Protein AF-A0A536D2B1-F1 (afdb_monomer)

Secondary structure (DSSP, 8-state):
----------PPP--------HHHHHT---HHHHHHHHHT-HHHHHHHHHHHHHHHHHHHHHHHHS-BTTB-TTSPBTTTTHHHHHHHHHHHHTT-GGGTT-HHHHHHHHHHHHTTSSTT------S-GGGGGGTTTGGGS-HHHHHHHHHHHHHHHHHHHHHHHHHHHHHH-THHHHHHHTT-TT---HHHHHHHHHHHHHTSHHHHHHHHS--THHHHHHHHHHHHHHHHTT-HHHHHHHHHHGGGSHHHHTHHHHHHHHTT-HHHHHHHHHHHHHHHHHHHHHHHHHHHHHHHHHTTSPP-THHHHHGGG--SHHHHHHHH-TT-HHHHHHHHHHHHHHHHHHHHHHHHHHHHHHHTS-------PPP----------------------------------------------------------------------SHHHHHHHHHHHHHHS--THHHH-GGGGS--

Mean predicted aligned error: 15.55 Å

Structure (mmCIF, N/CA/C/O backbone):
data_AF-A0A536D2B1-F1
#
_entry.id   AF-A0A536D2B1-F1
#
loop_
_atom_site.group_PDB
_atom_site.id
_atom_site.type_symbol
_atom_site.label_atom_id
_atom_site.label_alt_id
_atom_site.label_comp_id
_atom_site.label_asym_id
_atom_site.label_entity_id
_atom_site.label_seq_id
_atom_site.pdbx_PDB_ins_code
_atom_site.Cartn_x
_atom_site.Cartn_y
_atom_site.Cartn_z
_atom_site.occupancy
_atom_site.B_iso_or_equiv
_atom_site.auth_seq_id
_atom_site.auth_comp_id
_atom_site.auth_asym_id
_atom_site.auth_atom_id
_atom_site.pdbx_PDB_model_num
ATOM 1 N N . MET A 1 1 ? 9.295 49.061 75.460 1.00 36.00 1 MET A N 1
ATOM 2 C CA . MET A 1 1 ? 8.744 49.922 74.390 1.00 36.00 1 MET A CA 1
ATOM 3 C C . MET A 1 1 ? 8.191 49.010 73.300 1.00 36.00 1 MET A C 1
ATOM 5 O O . MET A 1 1 ? 8.897 48.084 72.923 1.00 36.00 1 MET A O 1
ATOM 9 N N . ASN A 1 2 ? 6.937 49.183 72.871 1.00 32.91 2 ASN A N 1
ATOM 10 C CA . ASN A 1 2 ? 6.276 48.266 71.928 1.00 32.91 2 ASN A CA 1
ATOM 11 C C . ASN A 1 2 ? 6.793 48.427 70.492 1.00 32.91 2 ASN A C 1
ATOM 13 O O . ASN A 1 2 ? 6.775 49.542 69.982 1.00 32.91 2 ASN A O 1
ATOM 17 N N . VAL A 1 3 ? 7.067 47.315 69.799 1.00 31.83 3 VAL A N 1
ATOM 18 C CA . VAL A 1 3 ? 6.861 47.207 68.342 1.00 31.83 3 VAL A CA 1
ATOM 19 C C . VAL A 1 3 ? 6.253 45.839 68.029 1.00 31.83 3 VAL A C 1
ATOM 21 O O . VAL A 1 3 ? 6.844 44.799 68.301 1.00 31.83 3 VAL A O 1
ATOM 24 N N . LEU A 1 4 ? 5.049 45.854 67.458 1.00 34.25 4 LEU A N 1
ATOM 25 C CA . LEU A 1 4 ? 4.319 44.675 66.994 1.00 34.25 4 LEU A CA 1
ATOM 26 C C . LEU A 1 4 ? 4.810 44.262 65.600 1.00 34.25 4 LEU A C 1
ATOM 28 O O . LEU A 1 4 ? 4.788 45.081 64.682 1.00 34.25 4 LEU A O 1
ATOM 32 N N . THR A 1 5 ? 5.117 42.982 65.389 1.00 34.97 5 THR A N 1
ATOM 33 C CA . THR A 1 5 ? 5.253 42.400 64.043 1.00 34.97 5 THR A CA 1
ATOM 34 C C . THR A 1 5 ? 4.207 41.306 63.826 1.00 34.97 5 THR A C 1
ATOM 36 O O . THR A 1 5 ? 4.176 40.278 64.495 1.00 34.97 5 THR A O 1
ATOM 39 N N . ARG A 1 6 ? 3.292 41.554 62.879 1.00 31.28 6 ARG A N 1
ATOM 40 C CA . ARG A 1 6 ? 2.201 40.636 62.511 1.00 31.28 6 ARG A CA 1
ATOM 41 C C . ARG A 1 6 ? 2.757 39.336 61.923 1.00 31.28 6 ARG A C 1
ATOM 43 O O . ARG A 1 6 ? 3.324 39.373 60.829 1.00 31.28 6 ARG A O 1
ATOM 50 N N . SER A 1 7 ? 2.477 38.186 62.537 1.00 29.05 7 SER A N 1
ATOM 51 C CA . SER A 1 7 ? 2.572 36.916 61.813 1.00 29.05 7 SER A CA 1
ATOM 52 C C . SER A 1 7 ? 1.422 36.831 60.798 1.00 29.05 7 SER A C 1
ATOM 54 O O . SER A 1 7 ? 0.246 36.997 61.122 1.00 29.05 7 SER A O 1
ATOM 56 N N . ARG A 1 8 ? 1.752 36.605 59.522 1.00 31.67 8 ARG A N 1
ATOM 57 C CA . ARG A 1 8 ? 0.774 36.188 58.509 1.00 31.67 8 ARG A CA 1
ATOM 58 C C . ARG A 1 8 ? 0.875 34.676 58.368 1.00 31.67 8 ARG A C 1
ATOM 60 O O . ARG A 1 8 ? 1.771 34.191 57.680 1.00 31.67 8 ARG A O 1
ATOM 67 N N . HIS A 1 9 ? -0.047 33.938 58.983 1.00 30.05 9 HIS A N 1
ATOM 68 C CA . HIS A 1 9 ? -0.212 32.518 58.680 1.00 30.05 9 HIS A CA 1
ATOM 69 C C . HIS A 1 9 ? -0.548 32.355 57.190 1.00 30.05 9 HIS A C 1
ATOM 71 O O . HIS A 1 9 ? -1.632 32.728 56.740 1.00 30.05 9 HIS A O 1
ATOM 77 N N . ARG A 1 10 ? 0.385 31.794 56.412 1.00 30.62 10 ARG A N 1
ATOM 78 C CA . ARG A 1 10 ? 0.082 31.278 55.074 1.00 30.62 10 ARG A CA 1
ATOM 79 C C . ARG A 1 10 ? -0.688 29.972 55.238 1.00 30.62 10 ARG A C 1
ATOM 81 O O . ARG A 1 10 ? -0.106 28.959 55.611 1.00 30.62 10 ARG A O 1
ATOM 88 N N . VAL A 1 11 ? -1.981 30.001 54.929 1.00 33.56 11 VAL A N 1
ATOM 89 C CA . VAL A 1 11 ? -2.752 28.780 54.671 1.00 33.56 11 VAL A CA 1
ATOM 90 C C . VAL A 1 11 ? -2.168 28.130 53.405 1.00 33.56 11 VAL A C 1
ATOM 92 O O . VAL A 1 11 ? -2.063 28.820 52.387 1.00 33.56 11 VAL A O 1
ATOM 95 N N . PRO A 1 12 ? -1.737 26.856 53.434 1.00 32.72 12 PRO A N 1
ATOM 96 C CA . PRO A 1 12 ? -1.266 26.175 52.233 1.00 32.72 12 PRO A CA 1
ATOM 97 C C . PRO A 1 12 ? -2.442 25.932 51.270 1.00 32.72 12 PRO A C 1
ATOM 99 O O . PRO A 1 12 ? -3.565 25.711 51.732 1.00 32.72 12 PRO A O 1
ATOM 102 N N . PRO A 1 13 ? -2.223 25.945 49.942 1.00 31.91 13 PRO A N 1
ATOM 103 C CA . PRO A 1 13 ? -3.289 25.669 48.987 1.00 31.91 13 PRO A CA 1
ATOM 104 C C . PRO A 1 13 ? -3.824 24.248 49.190 1.00 31.91 13 PRO A C 1
ATOM 106 O O . PRO A 1 13 ? -3.076 23.267 49.160 1.00 31.91 13 PRO A O 1
ATOM 109 N N . SER A 1 14 ? -5.134 24.138 49.396 1.00 27.86 14 SER A N 1
ATOM 110 C CA . SER A 1 14 ? -5.829 22.863 49.523 1.00 27.86 14 SER A CA 1
ATOM 111 C C . SER A 1 14 ? -5.722 22.074 48.219 1.00 27.86 14 SER A C 1
ATOM 113 O O . SER A 1 14 ? -6.295 22.439 47.194 1.00 27.86 14 SER A O 1
ATOM 115 N N . SER A 1 15 ? -4.985 20.962 48.261 1.00 28.81 15 SER A N 1
ATOM 116 C CA . SER A 1 15 ? -4.942 20.018 47.141 1.00 28.81 15 SER A CA 1
ATOM 117 C C . SER A 1 15 ? -6.362 19.541 46.784 1.00 28.81 15 SER A C 1
ATOM 119 O O . SER A 1 15 ? -7.107 19.132 47.684 1.00 28.81 15 SER A O 1
ATOM 121 N N . PRO A 1 16 ? -6.766 19.554 45.499 1.00 32.16 16 PRO A N 1
ATOM 122 C CA . PRO A 1 16 ? -8.032 18.967 45.093 1.00 32.16 16 PRO A CA 1
ATOM 123 C C . PRO A 1 16 ? -7.930 17.443 45.215 1.00 32.16 16 PRO A C 1
ATOM 125 O O . PRO A 1 16 ? -7.455 16.757 44.312 1.00 32.16 16 PRO A O 1
ATOM 128 N N . ARG A 1 17 ? -8.391 16.898 46.347 1.00 30.16 17 ARG A N 1
ATOM 129 C CA . ARG A 1 17 ? -8.630 15.459 46.526 1.00 30.16 17 ARG A CA 1
ATOM 130 C C . ARG A 1 17 ? -9.837 15.027 45.686 1.00 30.16 17 ARG A C 1
ATOM 132 O O . ARG A 1 17 ? -10.917 14.768 46.210 1.00 30.16 17 ARG A O 1
ATOM 139 N N . THR A 1 18 ? -9.656 14.939 44.373 1.00 35.78 18 THR A N 1
ATOM 140 C CA . THR A 1 18 ? -10.585 14.217 43.503 1.00 35.78 18 THR A CA 1
ATOM 141 C C . THR A 1 18 ? -10.473 12.720 43.780 1.00 35.78 18 THR A C 1
ATOM 143 O O . THR A 1 18 ? -9.383 12.147 43.819 1.00 35.78 18 THR A O 1
ATOM 146 N N . ALA A 1 19 ? -11.619 12.074 43.989 1.00 34.50 19 ALA A N 1
ATOM 147 C CA . ALA A 1 19 ? -11.718 10.639 44.226 1.00 34.50 19 ALA A CA 1
ATOM 148 C C . ALA A 1 19 ? -11.475 9.841 42.928 1.00 34.50 19 ALA A C 1
ATOM 150 O O . ALA A 1 19 ? -12.391 9.270 42.341 1.00 34.50 19 ALA A O 1
ATOM 151 N N . GLY A 1 20 ? -10.223 9.812 42.467 1.00 30.03 20 GLY A N 1
ATOM 152 C CA . GLY A 1 20 ? -9.766 8.890 41.434 1.00 30.03 20 GLY A CA 1
ATOM 153 C C . GLY A 1 20 ? -9.570 7.497 42.028 1.00 30.03 20 GLY A C 1
ATOM 154 O O . GLY A 1 20 ? -8.656 7.289 42.826 1.00 30.03 20 GLY A O 1
ATOM 155 N N . GLY A 1 21 ? -10.423 6.541 41.650 1.00 29.95 21 GLY A N 1
ATOM 156 C CA . GLY A 1 21 ? -10.268 5.135 42.042 1.00 29.95 21 GLY A CA 1
ATOM 157 C C . GLY A 1 21 ? -8.951 4.525 41.540 1.00 29.95 21 GLY A C 1
ATOM 158 O O . GLY A 1 21 ? -8.275 5.104 40.692 1.00 29.95 21 GLY A O 1
ATOM 159 N N . LEU A 1 22 ? -8.606 3.326 42.030 1.00 30.69 22 LEU A N 1
ATOM 160 C CA . LEU A 1 22 ? -7.325 2.629 41.789 1.00 30.69 22 LEU A CA 1
ATOM 161 C C . LEU A 1 22 ? -6.827 2.627 40.326 1.00 30.69 22 LEU A C 1
ATOM 163 O O . LEU A 1 22 ? -5.623 2.694 40.097 1.00 30.69 22 LEU A O 1
ATOM 167 N N . VAL A 1 23 ? -7.733 2.635 39.343 1.00 35.69 23 VAL A N 1
ATOM 168 C CA . VAL A 1 23 ? -7.414 2.728 37.904 1.00 35.69 23 VAL A CA 1
ATOM 169 C C . VAL A 1 23 ? -6.665 4.022 37.541 1.00 35.69 23 VAL A C 1
ATOM 171 O O . VAL A 1 23 ? -5.744 3.986 36.733 1.00 35.69 23 VAL A O 1
ATOM 174 N N . GLY A 1 24 ? -7.000 5.157 38.164 1.00 27.69 24 GLY A N 1
ATOM 175 C CA . GLY A 1 24 ? -6.344 6.446 37.904 1.00 27.69 24 GLY A CA 1
ATOM 176 C C . GLY A 1 24 ? -4.914 6.538 38.447 1.00 27.69 24 GLY A C 1
ATOM 177 O O . GLY A 1 24 ? -4.121 7.322 37.940 1.00 27.69 24 GLY A O 1
ATOM 178 N N . ARG A 1 25 ? -4.555 5.711 39.440 1.00 32.16 25 ARG A N 1
ATOM 179 C CA . ARG A 1 25 ? -3.171 5.602 39.939 1.00 32.16 25 ARG A CA 1
ATOM 180 C C . ARG A 1 25 ? -2.297 4.685 39.084 1.00 32.16 25 ARG A C 1
ATOM 182 O O . ARG A 1 25 ? -1.092 4.894 39.039 1.00 32.16 25 ARG A O 1
ATOM 189 N N . ALA A 1 26 ? -2.889 3.711 38.392 1.00 34.16 26 ALA A N 1
ATOM 190 C CA . ALA A 1 26 ? -2.175 2.819 37.474 1.00 34.16 26 ALA A CA 1
ATOM 191 C C . ALA A 1 26 ? -1.796 3.488 36.134 1.00 34.16 26 ALA A C 1
ATOM 193 O O . ALA A 1 26 ? -0.994 2.944 35.384 1.00 34.16 26 ALA A O 1
ATOM 194 N N . LEU A 1 27 ? -2.366 4.663 35.844 1.00 41.00 27 LEU A N 1
ATOM 195 C CA . LEU A 1 27 ? -2.111 5.482 34.651 1.00 41.00 27 LEU A CA 1
ATOM 196 C C . LEU A 1 27 ? -1.480 6.841 35.009 1.00 41.00 27 LEU A C 1
ATOM 198 O O . LEU A 1 27 ? -1.654 7.825 34.295 1.00 41.00 27 LEU A O 1
ATOM 202 N N . ALA A 1 28 ? -0.738 6.914 36.117 1.00 41.31 28 ALA A N 1
ATOM 203 C CA . ALA A 1 28 ? 0.162 8.034 36.359 1.00 41.31 28 ALA A CA 1
ATOM 204 C C . ALA A 1 28 ? 1.380 7.882 35.433 1.00 41.31 28 ALA A C 1
ATOM 206 O O . ALA A 1 28 ? 2.268 7.068 35.695 1.00 41.31 28 ALA A O 1
ATOM 207 N N . TRP A 1 29 ? 1.395 8.625 34.323 1.00 51.44 29 TRP A N 1
ATOM 208 C CA . TRP A 1 29 ? 2.521 8.622 33.390 1.00 51.44 29 TRP A CA 1
ATOM 209 C C . TRP A 1 29 ? 3.827 9.011 34.111 1.00 51.44 29 TRP A C 1
ATOM 211 O O . TRP A 1 29 ? 3.810 9.902 34.964 1.00 51.44 29 TRP A O 1
ATOM 221 N N . PRO A 1 30 ? 4.974 8.376 33.796 1.00 58.50 30 PRO A N 1
ATOM 222 C CA . PRO A 1 30 ? 6.252 8.769 34.378 1.00 58.50 30 PRO A CA 1
ATOM 223 C C . PRO A 1 30 ? 6.562 10.239 34.077 1.00 58.50 30 PRO A C 1
ATOM 225 O O . PRO A 1 30 ? 6.397 10.682 32.943 1.00 58.50 30 PRO A O 1
ATOM 228 N N . CYS A 1 31 ? 7.127 10.971 35.038 1.00 55.91 31 CYS A N 1
ATOM 229 C CA . CYS A 1 31 ? 7.465 12.402 34.923 1.00 55.91 31 CYS A CA 1
ATOM 230 C C . CYS A 1 31 ? 8.515 12.750 33.834 1.00 55.91 31 CYS A C 1
ATOM 232 O O . CYS A 1 31 ? 8.842 13.918 33.598 1.00 55.91 31 CYS A O 1
ATOM 234 N N . HIS A 1 32 ? 9.064 11.743 33.150 1.00 58.53 32 HIS A N 1
ATOM 235 C CA . HIS A 1 32 ? 9.840 11.900 31.918 1.00 58.53 32 HIS A CA 1
ATOM 236 C C . HIS A 1 32 ? 8.944 12.132 30.692 1.00 58.53 32 HIS A C 1
ATOM 238 O O . HIS A 1 32 ? 9.326 12.873 29.787 1.00 58.53 32 HIS A O 1
ATOM 244 N N . VAL A 1 33 ? 7.739 11.555 30.677 1.00 58.94 33 VAL A N 1
ATOM 245 C CA . VAL A 1 33 ? 6.769 11.735 29.594 1.00 58.94 33 VAL A CA 1
ATOM 246 C C . VAL A 1 33 ? 6.192 13.144 29.632 1.00 58.94 33 VAL A C 1
ATOM 248 O O . VAL A 1 33 ? 6.177 13.783 28.590 1.00 58.94 33 VAL A O 1
ATOM 251 N N . ASP A 1 34 ? 5.881 13.705 30.804 1.00 63.50 34 ASP A N 1
ATOM 252 C CA . ASP A 1 34 ? 5.474 15.118 30.921 1.00 63.50 34 ASP A CA 1
ATOM 253 C C . ASP A 1 34 ? 6.493 16.072 30.273 1.00 63.50 34 ASP A C 1
ATOM 255 O O . ASP A 1 34 ? 6.121 17.003 29.557 1.00 63.50 34 ASP A O 1
ATOM 259 N N . ARG A 1 35 ? 7.799 15.798 30.437 1.00 65.81 35 ARG A N 1
ATOM 260 C CA . ARG A 1 35 ? 8.865 16.552 29.757 1.00 65.81 35 ARG A CA 1
ATOM 261 C C . ARG A 1 35 ? 8.809 16.404 28.233 1.00 65.81 35 ARG A C 1
ATOM 263 O O . ARG A 1 35 ? 8.909 17.421 27.546 1.00 65.81 35 ARG A O 1
ATOM 270 N N . LEU A 1 36 ? 8.584 15.201 27.700 1.00 63.72 36 LEU A N 1
ATOM 271 C CA . LEU A 1 36 ? 8.378 14.979 26.259 1.00 63.72 36 LEU A CA 1
ATOM 272 C C . LEU A 1 36 ? 7.111 15.681 25.734 1.00 63.72 36 LEU A C 1
ATOM 274 O O . LEU A 1 36 ? 7.148 16.288 24.663 1.00 63.72 36 LEU A O 1
ATOM 278 N N . LEU A 1 37 ? 6.020 15.697 26.505 1.00 65.25 37 LEU A N 1
ATOM 279 C CA . LEU A 1 37 ? 4.785 16.406 26.148 1.00 65.25 37 LEU A CA 1
ATOM 280 C C . LEU A 1 37 ? 5.011 17.923 26.019 1.00 65.25 37 LEU A C 1
ATOM 282 O O . LEU A 1 37 ? 4.430 18.555 25.134 1.00 65.25 37 LEU A O 1
ATOM 286 N N . THR A 1 38 ? 5.928 18.518 26.799 1.00 71.62 38 THR A N 1
ATOM 287 C CA . THR A 1 38 ? 6.308 19.930 26.589 1.00 71.62 38 THR A CA 1
ATOM 288 C C . THR A 1 38 ? 6.971 20.180 25.227 1.00 71.62 38 THR A C 1
ATOM 290 O O . THR A 1 38 ? 6.822 21.265 24.657 1.00 71.62 38 THR A O 1
ATOM 293 N N . LEU A 1 39 ? 7.682 19.202 24.656 1.00 71.88 39 LEU A N 1
ATOM 294 C CA . LEU A 1 39 ? 8.291 19.319 23.325 1.00 71.88 39 LEU A CA 1
ATOM 295 C C . LEU A 1 39 ? 7.238 19.189 22.214 1.00 71.88 39 LEU A C 1
ATOM 297 O O . LEU A 1 39 ? 7.300 19.923 21.229 1.00 71.88 39 LEU A O 1
ATOM 301 N N . LEU A 1 40 ? 6.218 18.350 22.415 1.00 75.19 40 LEU A N 1
ATOM 302 C CA . LEU A 1 40 ? 5.181 18.026 21.426 1.00 75.19 40 LEU A CA 1
ATOM 303 C C . LEU A 1 40 ? 3.925 18.919 21.471 1.00 75.19 40 LEU A C 1
ATOM 305 O O . LEU A 1 40 ? 2.899 18.582 20.883 1.00 75.19 40 LEU A O 1
ATOM 309 N N . THR A 1 41 ? 3.985 20.099 22.100 1.00 81.56 41 THR A N 1
ATOM 310 C CA . THR A 1 41 ? 2.870 21.068 22.039 1.00 81.56 41 THR A CA 1
ATOM 311 C C . THR A 1 41 ? 2.474 21.393 20.592 1.00 81.56 41 THR A C 1
ATOM 313 O O . THR A 1 41 ? 3.327 21.534 19.717 1.00 81.56 41 THR A O 1
ATOM 316 N N . TRP A 1 42 ? 1.180 21.615 20.337 1.00 77.12 42 TRP A N 1
ATOM 317 C CA . TRP A 1 42 ? 0.642 21.880 18.990 1.00 77.12 42 TRP A CA 1
ATOM 318 C C . TRP A 1 42 ? 1.397 22.958 18.190 1.00 77.12 42 TRP A C 1
ATOM 320 O O . TRP A 1 42 ? 1.599 22.819 16.983 1.00 77.12 42 TRP A O 1
ATOM 330 N N . ARG A 1 43 ? 1.839 24.036 18.856 1.00 82.06 43 ARG A N 1
ATOM 331 C CA . ARG A 1 43 ? 2.622 25.110 18.220 1.00 82.06 43 ARG A CA 1
ATOM 332 C C . ARG A 1 43 ? 3.994 24.612 17.754 1.00 82.06 43 ARG A C 1
ATOM 334 O O . ARG A 1 43 ? 4.412 24.986 16.663 1.00 82.06 43 ARG A O 1
ATOM 341 N N . ARG A 1 44 ? 4.667 23.782 18.559 1.00 84.50 44 ARG A N 1
ATOM 342 C CA . ARG A 1 44 ? 5.963 23.169 18.231 1.00 84.50 44 ARG A CA 1
ATOM 343 C C . ARG A 1 44 ? 5.804 22.108 17.146 1.00 84.50 44 ARG A C 1
ATOM 345 O O . ARG A 1 44 ? 6.452 22.229 16.118 1.00 84.50 44 ARG A O 1
ATOM 352 N N . ALA A 1 45 ? 4.857 21.181 17.299 1.00 85.00 45 ALA A N 1
ATOM 353 C CA . ALA A 1 45 ? 4.561 20.147 16.305 1.00 85.00 45 ALA A CA 1
ATOM 354 C C . ALA A 1 45 ? 4.278 20.738 14.908 1.00 85.00 45 ALA A C 1
ATOM 356 O O . ALA A 1 45 ? 4.883 20.319 13.924 1.00 85.00 45 ALA A O 1
ATOM 357 N N . ARG A 1 46 ? 3.435 21.780 14.815 1.00 86.06 46 ARG A N 1
ATOM 358 C CA . ARG A 1 46 ? 3.187 22.483 13.544 1.00 86.06 46 ARG A CA 1
ATOM 359 C C . ARG A 1 46 ? 4.436 23.192 13.003 1.00 86.06 46 ARG A C 1
ATOM 361 O O . ARG A 1 46 ? 4.616 23.223 11.792 1.00 86.06 46 ARG A O 1
ATOM 368 N N . ALA A 1 47 ? 5.271 23.781 13.860 1.00 87.69 47 ALA A N 1
ATOM 369 C CA . ALA A 1 47 ? 6.507 24.432 13.424 1.00 87.69 47 ALA A CA 1
ATOM 370 C C . ALA A 1 47 ? 7.520 23.413 12.876 1.00 87.69 47 ALA A C 1
ATOM 372 O O . ALA A 1 47 ? 8.060 23.629 11.797 1.00 87.69 47 ALA A O 1
ATOM 373 N N . TYR A 1 48 ? 7.711 22.280 13.559 1.00 90.81 48 TYR A N 1
ATOM 374 C CA . TYR A 1 48 ? 8.567 21.187 13.090 1.00 90.81 48 TYR A CA 1
ATOM 375 C C . TYR A 1 48 ? 8.073 20.623 11.752 1.00 90.81 48 TYR A C 1
ATOM 377 O O . TYR A 1 48 ? 8.866 20.468 10.832 1.00 90.81 48 TYR A O 1
ATOM 385 N N . ALA A 1 49 ? 6.761 20.423 11.601 1.00 90.56 49 ALA A N 1
ATOM 386 C CA . ALA A 1 49 ? 6.162 19.993 10.339 1.00 90.56 49 ALA A CA 1
ATOM 387 C C . ALA A 1 49 ? 6.370 20.999 9.189 1.00 90.56 49 ALA A C 1
ATOM 389 O O . ALA A 1 49 ? 6.642 20.588 8.068 1.00 90.56 49 ALA A O 1
ATOM 390 N N . LEU A 1 50 ? 6.301 22.313 9.449 1.00 92.00 50 LEU A N 1
ATOM 391 C CA . LEU A 1 50 ? 6.621 23.330 8.436 1.00 92.00 50 LEU A CA 1
ATOM 392 C C . LEU A 1 50 ? 8.104 23.322 8.041 1.00 92.00 50 LEU A C 1
ATOM 394 O O . LEU A 1 50 ? 8.406 23.493 6.865 1.00 92.00 50 LEU A O 1
ATOM 398 N N . VAL A 1 51 ? 9.016 23.116 8.997 1.00 92.94 51 VAL A N 1
ATOM 399 C CA . VAL A 1 51 ? 10.457 23.000 8.712 1.00 92.94 51 VAL A CA 1
ATOM 400 C C . VAL A 1 51 ? 10.744 21.742 7.892 1.00 92.94 51 VAL A C 1
ATOM 402 O O . VAL A 1 51 ? 11.433 21.835 6.883 1.00 92.94 51 VAL A O 1
ATOM 405 N N . LEU A 1 52 ? 10.169 20.592 8.260 1.00 91.88 52 LEU A N 1
ATOM 406 C CA . LEU A 1 52 ? 10.288 19.352 7.485 1.00 91.88 52 LEU A CA 1
ATOM 407 C C . LEU A 1 52 ? 9.732 19.514 6.067 1.00 91.88 52 LEU A C 1
ATOM 409 O O . LEU A 1 52 ? 10.417 19.171 5.113 1.00 91.88 52 LEU A O 1
ATOM 413 N N . LEU A 1 53 ? 8.546 20.111 5.914 1.00 91.12 53 LEU A N 1
ATOM 414 C CA . LEU A 1 53 ? 7.957 20.368 4.599 1.00 91.12 53 LEU A CA 1
ATOM 415 C C . LEU A 1 53 ? 8.818 21.318 3.748 1.00 91.12 53 LEU A C 1
ATOM 417 O O . LEU A 1 53 ? 8.916 21.127 2.542 1.00 91.12 53 LEU A O 1
ATOM 421 N N . LEU A 1 54 ? 9.471 22.315 4.355 1.00 91.56 54 LEU A N 1
ATOM 422 C CA . LEU A 1 54 ? 10.419 23.178 3.646 1.00 91.56 54 LEU A CA 1
ATOM 423 C C . LEU A 1 54 ? 11.660 22.397 3.188 1.00 91.56 54 LEU A C 1
ATOM 425 O O . LEU A 1 54 ? 12.059 22.538 2.037 1.00 91.56 54 LEU A O 1
ATOM 429 N N . LEU A 1 55 ? 12.240 21.557 4.052 1.00 90.38 55 LEU A N 1
ATOM 430 C CA . LEU A 1 55 ? 13.379 20.698 3.699 1.00 90.38 55 LEU A CA 1
ATOM 431 C C . LEU A 1 55 ? 13.021 19.726 2.566 1.00 90.38 55 LEU A C 1
ATOM 433 O O . LEU A 1 55 ? 13.793 19.578 1.627 1.00 90.38 55 LEU A O 1
ATOM 437 N N . TYR A 1 56 ? 11.828 19.133 2.620 1.00 89.38 56 TYR A N 1
ATOM 438 C CA . TYR A 1 56 ? 11.260 18.291 1.569 1.00 89.38 56 TYR A CA 1
ATOM 439 C C . TYR A 1 56 ? 11.122 19.029 0.232 1.00 89.38 56 TYR A C 1
ATOM 441 O O . TYR A 1 56 ? 11.565 18.520 -0.792 1.00 89.38 56 TYR A O 1
ATOM 449 N N . VAL A 1 57 ? 10.569 20.246 0.228 1.00 87.12 57 VAL A N 1
ATOM 450 C CA . VAL A 1 57 ? 10.456 21.062 -0.994 1.00 87.12 57 VAL A CA 1
ATOM 451 C C . VAL A 1 57 ? 11.833 21.443 -1.546 1.00 87.12 57 VAL A C 1
ATOM 453 O O . VAL A 1 57 ? 12.037 21.353 -2.751 1.00 87.12 57 VAL A O 1
ATOM 456 N N . VAL A 1 58 ? 12.786 21.832 -0.693 1.00 85.56 58 VAL A N 1
ATOM 457 C CA . VAL A 1 58 ? 14.153 22.179 -1.123 1.00 85.56 58 VAL A CA 1
ATOM 458 C C . VAL A 1 58 ? 14.866 20.967 -1.725 1.00 85.56 58 VAL A C 1
ATOM 460 O O . VAL A 1 58 ? 15.391 21.076 -2.829 1.00 85.56 58 VAL A O 1
ATOM 463 N N . ALA A 1 59 ? 14.825 19.812 -1.055 1.00 80.50 59 ALA A N 1
ATOM 464 C CA . ALA A 1 59 ? 15.419 18.575 -1.560 1.00 80.50 59 ALA A CA 1
ATOM 465 C C . ALA A 1 59 ? 14.819 18.167 -2.915 1.00 80.50 59 ALA A C 1
ATOM 467 O O . ALA A 1 59 ? 15.545 17.744 -3.810 1.00 80.50 59 ALA A O 1
ATOM 468 N N . TRP A 1 60 ? 13.505 18.339 -3.098 1.00 79.25 60 TRP A N 1
ATOM 469 C CA . TRP A 1 60 ? 12.848 17.968 -4.349 1.00 79.25 60 TRP A CA 1
ATOM 470 C C . TRP A 1 60 ? 13.117 18.941 -5.503 1.00 79.25 60 TRP A C 1
ATOM 472 O O . TRP A 1 60 ? 13.281 18.516 -6.647 1.00 79.25 60 TRP A O 1
ATOM 482 N N . LEU A 1 61 ? 13.209 20.243 -5.214 1.00 80.19 61 LEU A N 1
ATOM 483 C CA . LEU A 1 61 ? 13.603 21.246 -6.206 1.00 80.19 61 LEU A CA 1
ATOM 484 C C . LEU A 1 61 ? 15.047 21.039 -6.678 1.00 80.19 61 LEU A C 1
ATOM 486 O O . LEU A 1 61 ? 15.299 21.164 -7.871 1.00 80.19 61 LEU A O 1
ATOM 490 N N . ASP A 1 62 ? 15.963 20.679 -5.778 1.00 66.88 62 ASP A N 1
ATOM 491 C CA . ASP A 1 62 ? 17.361 20.364 -6.104 1.00 66.88 62 ASP A CA 1
ATOM 492 C C . ASP A 1 62 ? 17.466 19.129 -7.024 1.00 66.88 62 ASP A C 1
ATOM 494 O O . ASP A 1 62 ? 18.055 19.183 -8.106 1.00 66.88 62 ASP A O 1
ATOM 498 N N . VAL A 1 63 ? 16.766 18.050 -6.650 1.00 70.12 63 VAL A N 1
ATOM 499 C CA . VAL A 1 63 ? 16.638 16.786 -7.402 1.00 70.12 63 VAL A CA 1
ATOM 500 C C . VAL A 1 63 ? 16.093 16.981 -8.823 1.00 70.12 63 VAL A C 1
ATOM 502 O O . VAL A 1 63 ? 16.556 16.303 -9.745 1.00 70.12 63 VAL A O 1
ATOM 505 N N . LEU A 1 64 ? 15.130 17.892 -9.020 1.00 70.56 64 LEU A N 1
ATOM 506 C CA . LEU A 1 64 ? 14.544 18.178 -10.335 1.00 70.56 64 LEU A CA 1
ATOM 507 C C . LEU A 1 64 ? 15.323 19.208 -11.159 1.00 70.56 64 LEU A C 1
ATOM 509 O O . LEU A 1 64 ? 15.452 19.031 -12.368 1.00 70.56 64 LEU A O 1
ATOM 513 N N . ALA A 1 65 ? 15.805 20.292 -10.547 1.00 71.88 65 ALA A N 1
ATOM 514 C CA . ALA A 1 65 ? 16.431 21.399 -11.274 1.00 71.88 65 ALA A CA 1
ATOM 515 C C . ALA A 1 65 ? 17.851 21.071 -11.760 1.00 71.88 65 ALA A C 1
ATOM 517 O O . ALA A 1 65 ? 18.297 21.642 -12.753 1.00 71.88 65 ALA A O 1
ATOM 518 N N . LEU A 1 66 ? 18.547 20.160 -11.071 1.00 72.94 66 LEU A N 1
ATOM 519 C CA . LEU A 1 66 ? 19.909 19.728 -11.403 1.00 72.94 66 LEU A CA 1
ATOM 520 C C . LEU A 1 66 ? 19.961 18.326 -12.045 1.00 72.94 66 LEU A C 1
ATOM 522 O O . LEU A 1 66 ? 21.043 17.822 -12.344 1.00 72.94 66 LEU A O 1
ATOM 526 N N . GLY A 1 67 ? 18.809 17.678 -12.240 1.00 74.62 67 GLY A N 1
ATOM 527 C CA . GLY A 1 67 ? 18.702 16.354 -12.853 1.00 74.62 67 GLY A CA 1
ATOM 528 C C . GLY A 1 67 ? 18.763 16.358 -14.384 1.00 74.62 67 GLY A C 1
ATOM 529 O O . GLY A 1 67 ? 18.609 17.382 -15.045 1.00 74.62 67 GLY A O 1
ATOM 530 N N . SER A 1 68 ? 18.943 15.170 -14.963 1.00 83.56 68 SER A N 1
ATOM 531 C CA . SER A 1 68 ? 18.846 14.912 -16.406 1.00 83.56 68 SER A CA 1
ATOM 532 C C . SER A 1 68 ? 17.777 13.838 -16.652 1.00 83.56 68 SER A C 1
ATOM 534 O O . SER A 1 68 ? 18.103 12.646 -16.685 1.00 83.56 68 SER A O 1
ATOM 536 N N . PRO A 1 69 ? 16.495 14.225 -16.814 1.00 84.25 69 PRO A N 1
ATOM 537 C CA . PRO A 1 69 ? 15.360 13.302 -16.800 1.00 84.25 69 PRO A CA 1
ATOM 538 C C . PRO A 1 69 ? 15.522 12.068 -17.720 1.00 84.25 69 PRO A C 1
ATOM 540 O O . PRO A 1 69 ? 16.066 12.189 -18.825 1.00 84.25 69 PRO A O 1
ATOM 543 N N . PRO A 1 70 ? 15.085 10.864 -17.294 1.00 86.62 70 PRO A N 1
ATOM 544 C CA . PRO A 1 70 ? 14.362 10.560 -16.063 1.00 86.62 70 PRO A CA 1
ATOM 545 C C . PRO A 1 70 ? 15.281 10.302 -14.856 1.00 86.62 70 PRO A C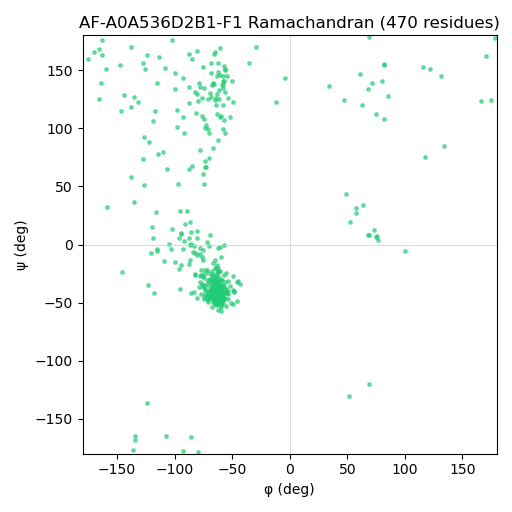 1
ATOM 547 O O . PRO A 1 70 ? 14.825 9.698 -13.897 1.00 86.62 70 PRO A O 1
ATOM 550 N N . LEU A 1 71 ? 16.551 10.724 -14.874 1.00 88.06 71 LEU A N 1
ATOM 551 C CA . LEU A 1 71 ? 17.443 10.626 -13.713 1.00 88.06 71 LEU A CA 1
ATOM 552 C C . LEU A 1 71 ? 17.533 11.968 -12.971 1.00 88.06 71 LEU A C 1
ATOM 554 O O . LEU A 1 71 ? 17.480 13.034 -13.590 1.00 88.06 71 LEU A O 1
ATOM 558 N N . ASN A 1 72 ? 17.699 11.915 -11.652 1.00 85.75 72 ASN A N 1
ATOM 559 C CA . ASN A 1 72 ? 17.998 13.084 -10.826 1.00 85.75 72 ASN A CA 1
ATOM 560 C C . ASN A 1 72 ? 19.489 13.476 -10.882 1.00 85.75 72 ASN A C 1
ATOM 562 O O . ASN A 1 72 ? 20.291 12.851 -11.579 1.00 85.75 72 ASN A O 1
ATOM 566 N N . SER A 1 73 ? 19.864 14.516 -10.134 1.00 83.44 73 SER A N 1
ATOM 567 C CA . SER A 1 73 ? 21.243 15.018 -10.014 1.00 83.44 73 SER A CA 1
ATOM 568 C C . SER A 1 73 ? 22.251 14.001 -9.459 1.00 83.44 73 SER A C 1
ATOM 570 O O . SER A 1 73 ? 23.443 14.109 -9.740 1.00 83.44 73 SER A O 1
ATOM 572 N N . SER A 1 74 ? 21.784 12.987 -8.727 1.00 82.81 74 SER A N 1
ATOM 573 C CA . SER A 1 74 ? 22.586 11.874 -8.197 1.00 82.81 74 SER A CA 1
ATOM 574 C C . SER A 1 74 ? 22.633 10.654 -9.132 1.00 82.81 74 SER A C 1
ATOM 576 O O . SER A 1 74 ? 23.179 9.619 -8.756 1.00 82.81 74 SER A O 1
ATOM 578 N N . GLY A 1 75 ? 22.029 10.731 -10.325 1.00 84.25 75 GLY A N 1
ATOM 579 C CA . GLY A 1 75 ? 21.911 9.609 -11.264 1.00 84.25 75 GLY A CA 1
ATOM 580 C C . GLY A 1 75 ? 20.843 8.568 -10.894 1.00 84.25 75 GLY A C 1
ATOM 581 O O . GLY A 1 75 ? 20.698 7.570 -11.596 1.00 84.25 75 GLY A O 1
ATOM 582 N N . THR A 1 76 ? 20.071 8.781 -9.826 1.00 85.75 76 THR A N 1
ATOM 583 C CA . THR A 1 76 ? 18.974 7.885 -9.428 1.00 85.75 76 THR A CA 1
ATOM 584 C C . THR A 1 76 ? 17.736 8.133 -10.298 1.00 85.75 76 THR A C 1
ATOM 586 O O . THR A 1 76 ? 17.406 9.295 -10.553 1.00 85.75 76 THR A O 1
ATOM 589 N N . PRO A 1 77 ? 17.012 7.089 -10.737 1.00 88.50 77 PRO A N 1
ATOM 590 C CA . PRO A 1 77 ? 15.750 7.253 -11.451 1.00 88.50 77 PRO A CA 1
ATOM 591 C C . PRO A 1 77 ? 14.679 8.027 -10.669 1.00 88.50 77 PRO A C 1
ATOM 593 O O . PRO A 1 77 ? 14.468 7.811 -9.477 1.00 88.50 77 PRO A O 1
ATOM 596 N N . LEU A 1 78 ? 13.979 8.920 -11.366 1.00 87.44 78 LEU A N 1
ATOM 597 C CA . LEU A 1 78 ? 12.827 9.666 -10.867 1.00 87.44 78 LEU A CA 1
ATOM 598 C C . LEU A 1 78 ? 11.577 8.777 -10.861 1.00 87.44 78 LEU A C 1
ATOM 600 O O . LEU A 1 78 ? 11.277 8.111 -11.851 1.00 87.44 78 LEU A O 1
ATOM 604 N N . GLY A 1 79 ? 10.815 8.841 -9.769 1.00 83.00 79 GLY A N 1
ATOM 605 C CA . GLY A 1 79 ? 9.529 8.157 -9.613 1.00 83.00 79 GLY A CA 1
ATOM 606 C C . GLY A 1 79 ? 9.564 6.857 -8.806 1.00 83.00 79 GLY A C 1
ATOM 607 O O . GLY A 1 79 ? 8.490 6.331 -8.535 1.00 83.00 79 GLY A O 1
ATOM 608 N N . GLY A 1 80 ? 10.740 6.365 -8.395 1.00 87.06 80 GLY A N 1
ATOM 609 C CA . GLY A 1 80 ? 10.876 5.230 -7.464 1.00 87.06 80 GLY A CA 1
ATOM 610 C C . GLY A 1 80 ? 10.071 3.988 -7.870 1.00 87.06 80 GLY A C 1
ATOM 611 O O . GLY A 1 80 ? 10.104 3.584 -9.0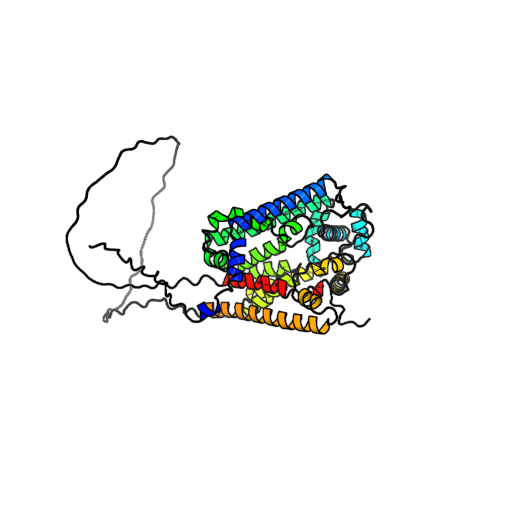35 1.00 87.06 80 GLY A O 1
ATOM 612 N N . ASP A 1 81 ? 9.300 3.441 -6.925 1.00 87.88 81 ASP A N 1
ATOM 613 C CA . ASP A 1 81 ? 8.382 2.298 -7.072 1.00 87.88 81 ASP A CA 1
ATOM 614 C C . ASP A 1 81 ? 7.430 2.427 -8.279 1.00 87.88 81 ASP A C 1
ATOM 616 O O . ASP A 1 81 ? 6.986 1.427 -8.856 1.00 87.88 81 ASP A O 1
ATOM 620 N N . TYR A 1 82 ? 7.100 3.653 -8.713 1.00 94.00 82 TYR A N 1
ATOM 621 C CA . TYR A 1 82 ? 6.262 3.840 -9.899 1.00 94.00 82 TYR A CA 1
ATOM 622 C C . TYR A 1 82 ? 6.917 3.279 -11.171 1.00 94.00 82 TYR A C 1
ATOM 624 O O . TYR A 1 82 ? 6.201 2.906 -12.099 1.00 94.00 82 TYR A O 1
ATOM 632 N N . ILE A 1 83 ? 8.245 3.138 -11.229 1.00 95.06 83 ILE A N 1
ATOM 633 C CA . ILE A 1 83 ? 8.931 2.501 -12.363 1.00 95.06 83 ILE A CA 1
ATOM 634 C C . ILE A 1 83 ? 8.525 1.024 -12.475 1.00 95.06 83 ILE A C 1
ATOM 636 O O . ILE A 1 83 ? 8.232 0.561 -13.583 1.00 95.06 83 ILE A O 1
ATOM 640 N N . ALA A 1 84 ? 8.414 0.297 -11.358 1.00 94.69 84 ALA A N 1
ATOM 641 C CA . ALA A 1 84 ? 7.905 -1.074 -11.343 1.00 94.69 84 ALA A CA 1
ATOM 642 C C . ALA A 1 84 ? 6.425 -1.134 -11.765 1.00 94.69 84 ALA A C 1
ATOM 644 O O . ALA A 1 84 ? 6.047 -1.958 -12.601 1.00 94.69 84 ALA A O 1
ATOM 645 N N . PHE A 1 85 ? 5.586 -0.216 -11.271 1.00 96.44 85 PHE A N 1
ATOM 646 C CA . PHE A 1 85 ? 4.168 -0.152 -11.654 1.00 96.44 85 PHE A CA 1
ATOM 647 C C . PHE A 1 85 ? 3.958 0.205 -13.137 1.00 96.44 85 PHE A C 1
ATOM 649 O O . PHE A 1 85 ? 3.106 -0.373 -13.814 1.00 96.44 85 PHE A O 1
ATOM 656 N N . HIS A 1 86 ? 4.758 1.124 -13.674 1.00 97.50 86 HIS A N 1
ATOM 657 C CA . HIS A 1 86 ? 4.737 1.497 -15.084 1.00 97.50 86 HIS A CA 1
ATOM 658 C C . HIS A 1 86 ? 5.225 0.342 -15.967 1.00 97.50 86 HIS A C 1
ATOM 660 O O . HIS A 1 86 ? 4.585 0.023 -16.968 1.00 97.50 86 HIS A O 1
ATOM 666 N N . THR A 1 87 ? 6.296 -0.346 -15.556 1.00 97.56 87 THR A N 1
ATOM 667 C CA . THR A 1 87 ? 6.814 -1.559 -16.215 1.00 97.56 87 THR A CA 1
ATOM 668 C C . THR A 1 87 ? 5.744 -2.647 -16.305 1.00 97.56 87 THR A C 1
ATOM 670 O O . THR A 1 87 ? 5.509 -3.186 -17.387 1.00 97.56 87 THR A O 1
ATOM 673 N N . ALA A 1 88 ? 5.019 -2.895 -15.210 1.00 97.69 88 ALA A N 1
ATOM 674 C CA . ALA A 1 88 ? 3.882 -3.810 -15.185 1.00 97.69 88 ALA A CA 1
ATOM 675 C C . ALA A 1 88 ? 2.804 -3.430 -16.217 1.00 97.69 88 ALA A C 1
ATOM 677 O O . ALA A 1 88 ? 2.354 -4.275 -16.993 1.00 97.69 88 ALA A O 1
ATOM 678 N N . GLY A 1 89 ? 2.443 -2.145 -16.296 1.00 97.75 89 GLY A N 1
ATOM 679 C CA . GLY A 1 89 ? 1.526 -1.637 -17.318 1.00 97.75 89 GLY A CA 1
ATOM 680 C C . GLY A 1 89 ? 2.030 -1.851 -18.755 1.00 97.75 89 GLY A C 1
ATOM 681 O O . GLY A 1 89 ? 1.254 -2.268 -19.613 1.00 97.75 89 GLY A O 1
ATOM 682 N N . ARG A 1 90 ? 3.327 -1.634 -19.026 1.00 98.00 90 ARG A N 1
ATOM 683 C CA . ARG A 1 90 ? 3.946 -1.856 -20.352 1.00 98.00 90 ARG A CA 1
ATOM 684 C C . ARG A 1 90 ? 3.949 -3.336 -20.755 1.00 98.00 90 ARG A C 1
ATOM 686 O O . ARG A 1 90 ? 3.676 -3.643 -21.917 1.00 98.00 90 ARG A O 1
ATOM 693 N N . LEU A 1 91 ? 4.211 -4.253 -19.820 1.00 97.94 91 LEU A N 1
ATOM 694 C CA . LEU A 1 91 ? 4.147 -5.701 -20.068 1.00 97.94 91 LEU A CA 1
ATOM 695 C C . LEU A 1 91 ? 2.711 -6.159 -20.369 1.00 97.94 91 LEU A C 1
ATOM 697 O O . LEU A 1 91 ? 2.497 -6.905 -21.322 1.00 97.94 91 LEU A O 1
ATOM 701 N N . LEU A 1 92 ? 1.713 -5.640 -19.644 1.00 97.50 92 LEU A N 1
ATOM 702 C CA . LEU A 1 92 ? 0.296 -5.893 -19.940 1.00 97.50 92 LEU A CA 1
ATOM 703 C C . LEU A 1 92 ? -0.107 -5.386 -21.337 1.00 97.50 92 LEU A C 1
ATOM 705 O O . LEU A 1 92 ? -0.687 -6.140 -22.116 1.00 97.50 92 LEU A O 1
ATOM 709 N N . LEU A 1 93 ? 0.226 -4.136 -21.678 1.00 97.44 93 LEU A N 1
ATOM 710 C CA . LEU A 1 93 ? -0.114 -3.531 -22.976 1.00 97.44 93 LEU A CA 1
ATOM 711 C C . LEU A 1 93 ? 0.561 -4.216 -24.173 1.00 97.44 93 LEU A C 1
ATOM 713 O O . LEU A 1 93 ? 0.005 -4.214 -25.268 1.00 97.44 93 LEU A O 1
ATOM 717 N N . SER A 1 94 ? 1.748 -4.796 -23.980 1.00 96.94 94 SER A N 1
ATOM 718 C CA . SER A 1 94 ? 2.486 -5.518 -25.028 1.00 96.94 94 SER A CA 1
ATOM 719 C C . SER A 1 94 ? 2.105 -7.000 -25.150 1.00 96.94 94 SER A C 1
ATOM 721 O O . SER A 1 94 ? 2.722 -7.724 -25.926 1.00 96.94 94 SER A O 1
ATOM 723 N N . GLY A 1 95 ? 1.097 -7.469 -24.402 1.00 96.06 95 GLY A N 1
ATOM 724 C CA . GLY A 1 95 ? 0.666 -8.873 -24.404 1.00 96.06 95 GLY A CA 1
ATOM 725 C C . GLY A 1 95 ? 1.601 -9.827 -23.648 1.00 96.06 95 GLY A C 1
ATOM 726 O O . GLY A 1 95 ? 1.368 -11.031 -23.647 1.00 96.06 95 GLY A O 1
ATOM 727 N N . ARG A 1 96 ? 2.623 -9.300 -22.963 1.00 96.81 96 ARG A N 1
ATOM 728 C CA . ARG A 1 96 ? 3.651 -10.039 -22.207 1.00 96.81 96 ARG A CA 1
ATOM 729 C C . ARG A 1 96 ? 3.307 -10.162 -20.719 1.00 96.81 96 ARG A C 1
ATOM 731 O O . ARG A 1 96 ? 4.183 -10.236 -19.863 1.00 96.81 96 ARG A O 1
ATOM 738 N N . ALA A 1 97 ? 2.019 -10.177 -20.380 1.00 96.00 97 ALA A N 1
ATOM 739 C CA . ALA A 1 97 ? 1.554 -10.182 -18.992 1.00 96.00 97 ALA A CA 1
ATOM 740 C C . ALA A 1 97 ? 2.013 -11.420 -18.191 1.00 96.00 97 ALA A C 1
ATOM 742 O O . ALA A 1 97 ? 2.221 -11.326 -16.985 1.00 96.00 97 ALA A O 1
ATOM 743 N N . SER A 1 98 ? 2.247 -12.565 -18.840 1.00 94.88 98 SER A N 1
ATOM 744 C CA . SER A 1 98 ? 2.834 -13.755 -18.203 1.00 94.88 98 SER A CA 1
ATOM 745 C C . SER A 1 98 ? 4.268 -13.551 -17.695 1.00 94.88 98 SER A C 1
ATOM 747 O O . SER A 1 98 ? 4.710 -14.297 -16.828 1.00 94.88 98 SER A O 1
ATOM 749 N N . GLU A 1 99 ? 4.981 -12.547 -18.211 1.00 96.00 99 GLU A N 1
ATOM 750 C CA . GLU A 1 99 ? 6.369 -12.209 -17.868 1.00 96.00 99 GLU A CA 1
ATOM 751 C C . GLU A 1 99 ? 6.457 -11.128 -16.769 1.00 96.00 99 GLU A C 1
ATOM 753 O O . GLU A 1 99 ? 7.533 -10.613 -16.486 1.00 96.00 99 GLU A O 1
ATOM 758 N N . LEU A 1 100 ? 5.332 -10.775 -16.129 1.00 95.81 100 LEU A N 1
ATOM 759 C CA . LEU A 1 100 ? 5.228 -9.699 -15.127 1.00 95.81 100 LEU A CA 1
ATOM 760 C C . LEU A 1 100 ? 6.198 -9.832 -13.934 1.00 95.81 100 LEU A C 1
ATOM 762 O O . LEU A 1 100 ? 6.540 -8.828 -13.312 1.00 95.81 100 LEU A O 1
ATOM 766 N N . TYR A 1 101 ? 6.635 -11.057 -13.635 1.00 94.81 101 TYR A N 1
ATOM 767 C CA . TYR A 1 101 ? 7.564 -11.394 -12.550 1.00 94.81 101 TYR A CA 1
ATOM 768 C C . TYR A 1 101 ? 8.848 -12.065 -13.069 1.00 94.81 101 TYR A C 1
ATOM 770 O O . TYR A 1 101 ? 9.571 -12.689 -12.297 1.00 94.81 101 TYR A O 1
ATOM 778 N N . ASP A 1 102 ? 9.123 -11.984 -14.375 1.00 92.94 102 ASP A N 1
ATOM 779 C CA . ASP A 1 102 ? 10.386 -12.445 -14.949 1.00 92.94 102 ASP A CA 1
ATOM 780 C C . ASP A 1 102 ? 11.429 -11.320 -14.888 1.00 92.94 102 ASP A C 1
ATOM 782 O O . ASP A 1 102 ? 11.232 -10.234 -15.440 1.00 92.94 102 ASP A O 1
ATOM 786 N N . HIS A 1 103 ? 12.553 -11.580 -14.217 1.00 91.88 103 HIS A N 1
ATOM 787 C CA . HIS A 1 103 ? 13.591 -10.573 -13.999 1.00 91.88 103 HIS A CA 1
ATOM 788 C C . HIS A 1 103 ? 14.166 -10.037 -15.321 1.00 91.88 103 HIS A C 1
ATOM 790 O O . HIS A 1 103 ? 14.403 -8.835 -15.439 1.00 91.88 103 HIS A O 1
ATOM 796 N N . ALA A 1 104 ? 14.387 -10.889 -16.327 1.00 93.25 104 ALA A N 1
ATOM 797 C CA . ALA A 1 104 ? 14.983 -10.460 -17.591 1.00 93.25 104 ALA A CA 1
ATOM 798 C C . ALA A 1 104 ? 14.007 -9.594 -18.403 1.00 93.25 104 ALA A C 1
ATOM 800 O O . ALA A 1 104 ? 14.402 -8.566 -18.958 1.00 93.25 104 ALA A O 1
ATOM 801 N N . ALA A 1 105 ? 12.722 -9.960 -18.426 1.00 95.19 105 ALA A N 1
ATOM 802 C CA . ALA A 1 105 ? 11.668 -9.177 -19.059 1.00 95.19 105 ALA A CA 1
ATOM 803 C C . ALA A 1 105 ? 11.469 -7.809 -18.389 1.00 95.19 105 ALA A C 1
ATOM 805 O O . ALA A 1 105 ? 11.370 -6.799 -19.091 1.00 95.19 105 ALA A O 1
ATOM 806 N N . VAL A 1 106 ? 11.445 -7.767 -17.051 1.00 95.25 106 VAL A N 1
ATOM 807 C CA . VAL A 1 106 ? 11.314 -6.531 -16.263 1.00 95.25 106 VAL A CA 1
ATOM 808 C C . VAL A 1 106 ? 12.529 -5.622 -16.463 1.00 95.25 106 VAL A C 1
ATOM 810 O O . VAL A 1 106 ? 12.341 -4.462 -16.833 1.00 95.25 106 VAL A O 1
ATOM 813 N N . SER A 1 107 ? 13.758 -6.136 -16.319 1.00 93.94 107 SER A N 1
ATOM 814 C CA . SER A 1 107 ? 14.987 -5.362 -16.561 1.00 93.94 107 SER A CA 1
ATOM 815 C C . SER A 1 107 ? 15.036 -4.793 -17.978 1.00 93.94 107 SER A C 1
ATOM 817 O O . SER A 1 107 ? 15.249 -3.596 -18.135 1.00 93.94 107 SER A O 1
ATOM 819 N N . ALA A 1 108 ? 14.735 -5.589 -19.011 1.00 95.00 108 ALA A N 1
ATOM 820 C CA . ALA A 1 108 ? 14.749 -5.110 -20.396 1.00 95.00 108 ALA A CA 1
ATOM 821 C C . ALA A 1 108 ? 13.754 -3.957 -20.650 1.00 95.00 108 ALA A C 1
ATOM 823 O O . ALA A 1 108 ? 14.034 -3.047 -21.435 1.00 95.00 108 ALA A O 1
ATOM 824 N N . VAL A 1 109 ? 12.593 -3.962 -19.982 1.00 96.44 109 VAL A N 1
ATOM 825 C CA . VAL A 1 109 ? 11.650 -2.836 -20.044 1.00 96.44 109 VAL A CA 1
ATOM 826 C C . VAL A 1 109 ? 12.192 -1.632 -19.270 1.00 96.44 109 VAL A C 1
ATOM 828 O O . VAL A 1 109 ? 12.157 -0.524 -19.805 1.00 96.44 109 VAL A O 1
ATOM 831 N N . GLN A 1 110 ? 12.735 -1.817 -18.066 1.00 95.56 110 GLN A N 1
ATOM 832 C CA . GLN A 1 110 ? 13.281 -0.726 -17.249 1.00 95.56 110 GLN A CA 1
ATOM 833 C C . GLN A 1 110 ? 14.494 -0.047 -17.901 1.00 95.56 110 GLN A C 1
ATOM 835 O O . GLN A 1 110 ? 14.517 1.181 -17.996 1.00 95.56 110 GLN A O 1
ATOM 840 N N . ASP A 1 111 ? 15.425 -0.817 -18.467 1.00 94.12 111 ASP A N 1
ATOM 841 C CA . ASP A 1 111 ? 16.543 -0.307 -19.267 1.00 94.12 111 ASP A CA 1
ATOM 842 C C . ASP A 1 111 ? 16.046 0.561 -20.433 1.00 94.12 111 ASP A C 1
ATOM 844 O O . ASP A 1 111 ? 16.592 1.640 -20.685 1.00 94.12 111 ASP A O 1
ATOM 848 N N . SER A 1 112 ? 14.966 0.148 -21.111 1.00 93.44 112 SER A N 1
ATOM 849 C CA . SER A 1 112 ? 14.363 0.937 -22.195 1.00 93.44 112 SER A CA 1
ATOM 850 C C . SER A 1 112 ? 13.732 2.247 -21.696 1.00 93.44 112 SER A C 1
ATOM 852 O O . SER A 1 112 ? 13.923 3.292 -22.316 1.00 93.44 112 SER A O 1
ATOM 854 N N . LEU A 1 113 ? 13.042 2.221 -20.546 1.00 93.81 113 LEU A N 1
ATOM 855 C CA . LEU A 1 113 ? 12.385 3.389 -19.941 1.00 93.81 113 LEU A CA 1
ATOM 856 C C . LEU A 1 113 ? 13.392 4.427 -19.425 1.00 93.81 113 LEU A C 1
ATOM 858 O O . LEU A 1 113 ? 13.115 5.627 -19.448 1.00 93.81 113 LEU A O 1
ATOM 862 N N . LEU A 1 114 ? 14.566 3.976 -18.978 1.00 93.38 114 LEU A N 1
ATOM 863 C CA . LEU A 1 114 ? 15.656 4.826 -18.491 1.00 93.38 114 LEU A CA 1
ATOM 864 C C . LEU A 1 114 ? 16.663 5.189 -19.603 1.00 93.38 114 LEU A C 1
ATOM 866 O O . LEU A 1 114 ? 17.582 5.985 -19.387 1.00 93.38 114 LEU A O 1
ATOM 870 N N . GLY A 1 115 ? 16.481 4.644 -20.810 1.00 90.19 115 GLY A N 1
ATOM 871 C CA . GLY A 1 115 ? 17.348 4.861 -21.970 1.00 90.19 115 GLY A CA 1
ATOM 872 C C . GLY A 1 115 ? 18.773 4.339 -21.768 1.00 90.19 115 GLY A C 1
ATOM 873 O O . GLY A 1 115 ? 19.718 4.992 -22.202 1.00 90.19 115 GLY A O 1
ATOM 874 N N . GLY A 1 116 ? 18.940 3.233 -21.036 1.00 88.00 116 GLY A N 1
ATOM 875 C CA . GLY A 1 116 ? 20.238 2.629 -20.707 1.00 88.00 116 GLY A CA 1
ATOM 876 C C . GLY A 1 116 ? 21.126 3.450 -19.760 1.00 88.00 116 GLY A C 1
ATOM 877 O O . GLY A 1 116 ? 22.286 3.102 -19.559 1.00 88.00 116 GLY A O 1
ATOM 878 N N . ARG A 1 117 ? 20.618 4.548 -19.177 1.00 88.31 117 ARG A N 1
ATOM 879 C CA . ARG A 1 117 ? 21.414 5.476 -18.347 1.00 88.31 117 ARG A CA 1
ATOM 880 C C . ARG A 1 117 ? 21.568 5.067 -16.879 1.00 88.31 117 ARG A C 1
ATOM 882 O O . ARG A 1 117 ? 22.328 5.713 -16.165 1.00 88.31 117 ARG A O 1
ATOM 889 N N . ALA A 1 118 ? 20.893 4.007 -16.439 1.00 87.12 118 ALA A N 1
ATOM 890 C CA . ALA A 1 118 ? 21.048 3.420 -15.107 1.00 87.12 118 ALA A CA 1
ATOM 891 C C . ALA A 1 118 ? 21.314 1.902 -15.225 1.00 87.12 118 ALA A C 1
ATOM 893 O O . ALA A 1 118 ? 20.404 1.107 -14.990 1.00 87.12 118 ALA A O 1
ATOM 894 N N . PRO A 1 119 ? 22.526 1.484 -15.643 1.00 83.06 119 PRO A N 1
ATOM 895 C CA . PRO A 1 119 ? 22.824 0.079 -15.919 1.00 83.06 119 PRO A CA 1
ATOM 896 C C . PRO A 1 119 ? 22.650 -0.799 -14.678 1.00 83.06 119 PRO A C 1
ATOM 898 O O . PRO A 1 119 ? 23.158 -0.467 -13.607 1.00 83.06 119 PRO A O 1
ATOM 901 N N . GLY A 1 120 ? 21.958 -1.930 -14.828 1.00 83.12 120 GLY A N 1
ATOM 902 C CA . GLY A 1 120 ? 21.694 -2.849 -13.718 1.00 83.12 120 GLY A CA 1
ATOM 903 C C . GLY A 1 120 ? 20.645 -2.345 -12.721 1.00 83.12 120 GLY A C 1
ATOM 904 O O . GLY A 1 120 ? 20.508 -2.930 -11.648 1.00 83.12 120 GLY A O 1
ATOM 905 N N . PHE A 1 121 ? 19.898 -1.284 -13.049 1.00 87.50 121 PHE A N 1
ATOM 906 C CA . PHE A 1 121 ? 18.702 -0.931 -12.293 1.00 87.50 121 PHE A CA 1
ATOM 907 C C . PHE A 1 121 ? 17.662 -2.053 -12.413 1.00 87.50 121 PHE A C 1
ATOM 909 O O . PHE A 1 121 ? 17.322 -2.499 -13.509 1.00 87.50 121 PHE A O 1
ATOM 916 N N . TYR A 1 122 ? 17.143 -2.482 -11.268 1.00 87.94 122 TYR A N 1
ATOM 917 C CA . TYR A 1 122 ? 16.037 -3.419 -11.176 1.00 87.94 122 TYR A CA 1
ATOM 918 C C . TYR A 1 122 ? 15.159 -3.036 -9.989 1.00 87.94 122 TYR A C 1
ATOM 920 O O . TYR A 1 122 ? 15.650 -2.883 -8.866 1.00 87.94 122 TYR A O 1
ATOM 928 N N . ASP A 1 123 ? 13.861 -2.906 -10.240 1.00 87.06 123 ASP A N 1
ATOM 929 C CA . ASP A 1 123 ? 12.847 -2.878 -9.192 1.00 87.06 123 ASP A CA 1
ATOM 930 C C . ASP A 1 123 ? 11.654 -3.764 -9.563 1.00 87.06 123 ASP A C 1
ATOM 932 O O . ASP A 1 123 ? 11.079 -3.653 -10.650 1.00 87.06 123 ASP A O 1
ATOM 936 N N . ALA A 1 124 ? 11.297 -4.674 -8.661 1.00 87.62 124 ALA A N 1
ATOM 937 C CA . ALA A 1 124 ? 10.327 -5.722 -8.922 1.00 87.62 124 ALA A CA 1
ATOM 938 C C . ALA A 1 124 ? 8.888 -5.272 -8.642 1.00 87.62 124 ALA A C 1
ATOM 940 O O . ALA A 1 124 ? 8.557 -4.744 -7.575 1.00 87.62 124 ALA A O 1
ATOM 941 N N . PHE A 1 125 ? 7.984 -5.605 -9.562 1.00 91.62 125 PHE A N 1
ATOM 942 C CA . PHE A 1 125 ? 6.553 -5.535 -9.295 1.00 91.62 125 PHE A CA 1
ATOM 943 C C . PHE A 1 125 ? 6.155 -6.681 -8.351 1.00 91.62 125 PHE A C 1
ATOM 945 O O . PHE A 1 125 ? 6.040 -7.823 -8.777 1.00 91.62 125 PHE A O 1
ATOM 952 N N . ARG A 1 126 ? 5.948 -6.391 -7.060 1.00 88.12 126 ARG A N 1
ATOM 953 C CA . ARG A 1 126 ? 5.656 -7.412 -6.022 1.00 88.12 126 ARG A CA 1
ATOM 954 C C . ARG A 1 126 ? 4.160 -7.631 -5.765 1.00 88.12 126 ARG A C 1
ATOM 956 O O . ARG A 1 126 ? 3.742 -8.639 -5.197 1.00 88.12 126 ARG A O 1
ATOM 963 N N . ASN A 1 127 ? 3.310 -6.696 -6.189 1.00 92.75 127 ASN A N 1
ATOM 964 C CA . ASN A 1 127 ? 1.872 -6.780 -5.934 1.00 92.75 127 ASN A CA 1
ATOM 965 C C . ASN A 1 127 ? 1.212 -7.941 -6.715 1.00 92.75 127 ASN A C 1
ATOM 967 O O . ASN A 1 127 ? 1.713 -8.346 -7.766 1.00 92.75 127 ASN A O 1
ATOM 971 N N . PRO A 1 128 ? 0.056 -8.458 -6.251 1.00 94.75 128 PRO A N 1
ATOM 972 C CA . PRO A 1 128 ? -0.727 -9.435 -6.999 1.00 94.75 128 PRO A CA 1
ATOM 973 C C . PRO A 1 128 ? -1.117 -8.935 -8.402 1.00 94.75 128 PRO A C 1
ATOM 975 O O . PRO A 1 128 ? -1.364 -7.734 -8.575 1.00 94.75 128 PRO A O 1
ATOM 978 N N . PRO A 1 129 ? -1.279 -9.830 -9.395 1.00 96.69 129 PRO A N 1
ATOM 979 C CA . PRO A 1 129 ? -1.335 -9.416 -10.798 1.00 96.69 129 PRO A CA 1
ATOM 980 C C . PRO A 1 129 ? -2.509 -8.509 -11.177 1.00 96.69 129 PRO A C 1
ATOM 982 O O . PRO A 1 129 ? -2.365 -7.662 -12.058 1.00 96.69 129 PRO A O 1
ATOM 985 N N . PHE A 1 130 ? -3.661 -8.614 -10.500 1.00 97.25 130 PHE A N 1
ATOM 986 C CA . PHE A 1 130 ? -4.791 -7.707 -10.750 1.00 97.25 130 PHE A CA 1
ATOM 987 C C . PHE A 1 130 ? -4.429 -6.225 -10.571 1.00 97.25 130 PHE A C 1
ATOM 989 O O . PHE A 1 130 ? -5.068 -5.361 -11.170 1.00 97.25 130 PHE A O 1
ATOM 996 N N . TYR A 1 131 ? -3.427 -5.917 -9.741 1.00 96.69 131 TYR A N 1
ATOM 997 C CA . TYR A 1 131 ? -3.030 -4.546 -9.447 1.00 96.69 131 TYR A CA 1
ATOM 998 C C . TYR A 1 131 ? -2.338 -3.877 -10.646 1.00 96.69 131 TYR A C 1
ATOM 1000 O O . TYR A 1 131 ? -2.532 -2.683 -10.869 1.00 96.69 131 TYR A O 1
ATOM 1008 N N . ALA A 1 132 ? -1.635 -4.650 -11.484 1.00 96.94 132 ALA A N 1
ATOM 1009 C CA . ALA A 1 132 ? -0.976 -4.158 -12.699 1.00 96.94 132 ALA A CA 1
ATOM 1010 C C . ALA A 1 132 ? -1.969 -3.534 -13.698 1.00 96.94 132 ALA A C 1
ATOM 1012 O O . ALA A 1 132 ? -1.641 -2.575 -14.398 1.00 96.94 132 ALA A O 1
ATOM 1013 N N . VAL A 1 133 ? -3.216 -4.025 -13.720 1.00 96.88 133 VAL A N 1
ATOM 1014 C CA . VAL A 1 133 ? -4.290 -3.529 -14.600 1.00 96.88 133 VAL A CA 1
ATOM 1015 C C . VAL A 1 133 ? -4.580 -2.042 -14.366 1.00 96.88 133 VAL A C 1
ATOM 1017 O O . VAL A 1 133 ? -4.917 -1.332 -15.311 1.00 96.88 133 VAL A O 1
ATOM 1020 N N . LEU A 1 134 ? -4.396 -1.537 -13.139 1.00 95.31 134 LEU A N 1
ATOM 1021 C CA . LEU A 1 134 ? -4.594 -0.117 -12.818 1.00 95.31 134 LEU A CA 1
ATOM 1022 C C . LEU A 1 134 ? -3.554 0.800 -13.481 1.00 95.31 134 LEU A C 1
ATOM 1024 O O . LEU A 1 134 ? -3.830 1.981 -13.681 1.00 95.31 134 LEU A O 1
ATOM 1028 N N . PHE A 1 135 ? -2.386 0.265 -13.843 1.00 96.69 135 PHE A N 1
ATOM 1029 C CA . PHE A 1 135 ? -1.281 1.025 -14.431 1.00 96.69 135 PHE A CA 1
ATOM 1030 C C . PHE A 1 135 ? -1.190 0.893 -15.948 1.00 96.69 135 PHE A C 1
ATOM 1032 O O . PHE A 1 135 ? -0.557 1.736 -16.577 1.00 96.69 135 PHE A O 1
ATOM 1039 N N . ALA A 1 136 ? -1.868 -0.083 -16.562 1.00 96.75 136 ALA A N 1
ATOM 1040 C CA . ALA A 1 136 ? -1.929 -0.193 -18.020 1.00 96.75 136 ALA A CA 1
ATOM 1041 C C . ALA A 1 136 ? -2.410 1.111 -18.709 1.00 96.75 136 ALA A C 1
ATOM 1043 O O . ALA A 1 136 ? -1.752 1.533 -19.655 1.00 96.75 136 ALA A O 1
ATOM 1044 N N . PRO A 1 137 ? -3.443 1.843 -18.229 1.00 97.38 137 PRO A N 1
ATOM 1045 C CA . PRO A 1 137 ? -3.816 3.133 -18.824 1.00 97.38 137 PRO A CA 1
ATOM 1046 C C . PRO A 1 137 ? -2.748 4.226 -18.665 1.00 97.38 137 PRO A C 1
ATOM 1048 O O . PRO A 1 137 ? -2.619 5.083 -19.533 1.00 97.38 137 PRO A O 1
ATOM 1051 N N . LEU A 1 138 ? -1.972 4.203 -17.575 1.00 96.38 138 LEU A N 1
ATOM 1052 C CA . LEU A 1 138 ? -0.890 5.165 -17.329 1.00 96.38 138 LEU A CA 1
ATOM 1053 C C . LEU A 1 138 ? 0.373 4.824 -18.143 1.00 96.38 138 LEU A C 1
ATOM 1055 O O . LEU A 1 138 ? 1.126 5.724 -18.504 1.00 96.38 138 LEU A O 1
ATOM 1059 N N . ALA A 1 139 ? 0.579 3.548 -18.479 1.00 97.00 139 ALA A N 1
ATOM 1060 C CA . ALA A 1 139 ? 1.676 3.043 -19.309 1.00 97.00 139 ALA A CA 1
ATOM 1061 C C . ALA A 1 139 ? 1.492 3.266 -20.828 1.00 97.00 139 ALA A C 1
ATOM 1063 O O . ALA A 1 139 ? 2.386 2.947 -21.620 1.00 97.00 139 ALA A O 1
ATOM 1064 N N . LEU A 1 140 ? 0.348 3.834 -21.233 1.00 96.94 140 LEU A N 1
ATOM 1065 C CA . LEU A 1 140 ? 0.150 4.422 -22.564 1.00 96.94 140 LEU A CA 1
ATOM 1066 C C . LEU A 1 140 ? 0.932 5.733 -22.738 1.00 96.94 140 LEU A C 1
ATOM 1068 O O . LEU A 1 140 ? 1.231 6.119 -23.865 1.00 96.94 140 LEU A O 1
ATOM 1072 N N . LEU A 1 141 ? 1.243 6.416 -21.634 1.00 97.12 141 LEU A N 1
ATOM 1073 C CA . LEU A 1 141 ? 2.125 7.578 -21.606 1.00 97.12 141 LEU A CA 1
ATOM 1074 C C . LEU A 1 141 ? 3.581 7.125 -21.440 1.00 97.12 141 LEU A C 1
ATOM 1076 O O . LEU A 1 141 ? 3.840 6.005 -21.000 1.00 97.12 141 LEU A O 1
ATOM 1080 N N . ASP A 1 142 ? 4.531 8.014 -21.720 1.00 94.94 142 ASP A N 1
ATOM 1081 C CA . ASP A 1 142 ? 5.919 7.818 -21.295 1.00 94.94 142 ASP A CA 1
ATOM 1082 C C . ASP A 1 142 ? 6.040 7.863 -19.760 1.00 94.94 142 ASP A C 1
ATOM 1084 O O . ASP A 1 142 ? 5.152 8.367 -19.059 1.00 94.94 142 ASP A O 1
ATOM 1088 N N . LEU A 1 143 ? 7.168 7.374 -19.231 1.00 93.69 143 LEU A N 1
ATOM 1089 C CA . LEU A 1 143 ? 7.401 7.204 -17.792 1.00 93.69 143 LEU A CA 1
ATOM 1090 C C . LEU A 1 143 ? 7.069 8.461 -16.969 1.00 93.69 143 LEU A C 1
ATOM 1092 O O . LEU A 1 143 ? 6.311 8.379 -16.004 1.00 93.69 143 LEU A O 1
ATOM 1096 N N . LEU A 1 144 ? 7.602 9.627 -17.353 1.00 92.06 144 LEU A N 1
ATOM 1097 C CA . LEU A 1 144 ? 7.469 10.862 -16.568 1.00 92.06 144 LEU A CA 1
ATOM 1098 C C . LEU A 1 144 ? 6.070 11.506 -16.652 1.00 92.06 144 LEU A C 1
ATOM 1100 O O . LEU A 1 144 ? 5.538 11.850 -15.596 1.00 92.06 144 LEU A O 1
ATOM 1104 N N . PRO A 1 145 ? 5.417 11.646 -17.827 1.00 94.56 145 PRO A N 1
ATOM 1105 C CA . PRO A 1 145 ? 4.015 12.064 -17.877 1.00 94.56 145 PRO A CA 1
ATOM 1106 C C . PRO A 1 145 ? 3.080 11.095 -17.140 1.00 94.56 145 PRO A C 1
ATOM 1108 O O . PRO A 1 145 ? 2.186 11.542 -16.422 1.00 94.56 145 PRO A O 1
ATOM 1111 N N . GLY A 1 146 ? 3.312 9.781 -17.252 1.00 95.62 146 GLY A N 1
ATOM 1112 C CA . GLY A 1 146 ? 2.575 8.777 -16.483 1.00 95.62 146 GLY A CA 1
ATOM 1113 C C . GLY A 1 146 ? 2.761 8.953 -14.973 1.00 95.62 146 GLY A C 1
ATOM 1114 O O . GLY A 1 146 ? 1.780 8.956 -14.230 1.00 95.62 146 GLY A O 1
ATOM 1115 N N . PHE A 1 147 ? 4.000 9.173 -14.524 1.00 93.25 147 PHE A N 1
ATOM 1116 C CA . PHE A 1 147 ? 4.319 9.438 -13.121 1.00 93.25 147 PHE A CA 1
ATOM 1117 C C . PHE A 1 147 ? 3.641 10.719 -12.613 1.00 93.25 147 PHE A C 1
ATOM 1119 O O . PHE A 1 147 ? 3.020 10.707 -11.554 1.00 93.25 147 PHE A O 1
ATOM 1126 N N . ALA A 1 148 ? 3.653 11.802 -13.395 1.00 92.44 148 ALA A N 1
ATOM 1127 C CA . ALA A 1 148 ? 2.961 13.040 -13.037 1.00 92.44 148 ALA A CA 1
ATOM 1128 C C . ALA A 1 148 ? 1.442 12.831 -12.864 1.00 92.44 148 ALA A C 1
ATOM 1130 O O . ALA A 1 148 ? 0.855 13.333 -11.903 1.00 92.44 148 ALA A O 1
ATOM 1131 N N . VAL A 1 149 ? 0.806 12.047 -13.745 1.00 95.44 149 VAL A N 1
ATOM 1132 C CA . VAL A 1 149 ? -0.609 11.657 -13.601 1.00 95.44 149 VAL A CA 1
ATOM 1133 C C . VAL A 1 149 ? -0.819 10.816 -12.337 1.00 95.44 149 VAL A C 1
ATOM 1135 O O . VAL A 1 149 ? -1.760 11.083 -11.588 1.00 95.44 149 VAL A O 1
ATOM 1138 N N . PHE A 1 150 ? 0.066 9.857 -12.049 1.00 94.88 150 PHE A N 1
ATOM 1139 C CA . PHE A 1 150 ? 0.015 9.068 -10.817 1.00 94.88 150 PHE A CA 1
ATOM 1140 C C . PHE A 1 150 ? 0.112 9.945 -9.560 1.00 94.88 150 PHE A C 1
ATOM 1142 O O . PHE A 1 150 ? -0.755 9.848 -8.693 1.00 94.88 150 PHE A O 1
ATOM 1149 N N . SER A 1 151 ? 1.088 10.852 -9.468 1.00 92.12 151 SER A N 1
ATOM 1150 C CA . SER A 1 151 ? 1.244 11.742 -8.310 1.00 92.12 151 SER A CA 1
ATOM 1151 C C . SER A 1 151 ? 0.042 12.676 -8.123 1.00 92.12 151 SER A C 1
ATOM 1153 O O . SER A 1 151 ? -0.364 12.924 -6.986 1.00 92.12 151 SER A O 1
ATOM 1155 N N . VAL A 1 152 ? -0.595 13.144 -9.206 1.00 93.94 152 VAL A N 1
ATOM 1156 C CA . VAL A 1 152 ? -1.851 13.917 -9.133 1.00 93.94 152 VAL A CA 1
ATOM 1157 C C . VAL A 1 152 ? -3.010 13.062 -8.608 1.00 93.94 152 VAL A C 1
ATOM 1159 O O . VAL A 1 152 ? -3.761 13.520 -7.743 1.00 93.94 152 VAL A O 1
ATOM 1162 N N . LEU A 1 153 ? -3.148 11.815 -9.073 1.00 95.00 153 LEU A N 1
ATOM 1163 C CA . LEU A 1 153 ? -4.159 10.877 -8.570 1.00 95.00 153 LEU A CA 1
ATOM 1164 C C . LEU A 1 153 ? -3.926 10.535 -7.091 1.00 95.00 153 LEU A C 1
ATOM 1166 O O . LEU A 1 153 ? -4.868 10.584 -6.301 1.00 95.00 153 LEU A O 1
ATOM 1170 N N . SER A 1 154 ? -2.680 10.293 -6.683 1.00 94.25 154 SER A N 1
ATOM 1171 C CA . SER A 1 154 ? -2.297 10.089 -5.283 1.00 94.25 154 SER A CA 1
ATOM 1172 C C . SER A 1 154 ? -2.609 11.318 -4.425 1.00 94.25 154 SER A C 1
ATOM 1174 O O . SER A 1 154 ? -3.260 11.189 -3.386 1.00 94.25 154 SER A O 1
ATOM 1176 N N . ALA A 1 155 ? -2.273 12.530 -4.872 1.00 93.12 155 ALA A N 1
ATOM 1177 C CA . ALA A 1 155 ? -2.640 13.762 -4.170 1.00 93.12 155 ALA A CA 1
ATOM 1178 C C . ALA A 1 155 ? -4.168 13.929 -4.029 1.00 93.12 155 ALA A C 1
ATOM 1180 O O . ALA A 1 155 ? -4.655 14.323 -2.964 1.00 93.12 155 ALA A O 1
ATOM 1181 N N . ALA A 1 156 ? -4.944 13.568 -5.058 1.00 95.75 156 ALA A N 1
ATOM 1182 C CA . ALA A 1 156 ? -6.405 13.559 -5.000 1.00 95.75 156 ALA A CA 1
ATOM 1183 C C . ALA A 1 156 ? -6.944 12.501 -4.017 1.00 95.75 156 ALA A C 1
ATOM 1185 O O . ALA A 1 156 ? -7.857 12.796 -3.241 1.00 95.75 156 ALA A O 1
ATOM 1186 N N . CYS A 1 157 ? -6.355 11.300 -3.977 1.00 96.06 157 CYS A N 1
ATOM 1187 C CA . CYS A 1 157 ? -6.683 10.259 -3.001 1.00 96.06 157 CYS A CA 1
ATOM 1188 C C . CYS A 1 157 ? -6.397 10.706 -1.559 1.00 96.06 157 CYS A C 1
ATOM 1190 O O . CYS A 1 157 ? -7.242 10.503 -0.685 1.00 96.06 157 CYS A O 1
ATOM 1192 N N . LEU A 1 158 ? -5.262 11.372 -1.312 1.00 94.25 158 LEU A N 1
ATOM 1193 C CA . LEU A 1 158 ? -4.925 11.960 -0.013 1.00 94.25 158 LEU A CA 1
ATOM 1194 C C . LEU A 1 158 ? -5.938 13.039 0.393 1.00 94.25 158 LEU A C 1
ATOM 1196 O O . LEU A 1 158 ? -6.465 13.010 1.506 1.00 94.25 158 LEU A O 1
ATOM 1200 N N . ALA A 1 159 ? -6.242 13.973 -0.513 1.00 93.38 159 ALA A N 1
ATOM 1201 C CA . ALA A 1 159 ? -7.211 15.037 -0.272 1.00 93.38 159 ALA A CA 1
ATOM 1202 C C . ALA A 1 159 ? -8.610 14.473 0.031 1.00 93.38 159 ALA A C 1
ATOM 1204 O O . ALA A 1 159 ? -9.272 14.938 0.962 1.00 93.38 159 ALA A O 1
ATOM 1205 N N . LEU A 1 160 ? -9.037 13.432 -0.693 1.00 94.94 160 LEU A N 1
ATOM 1206 C CA . LEU A 1 160 ? -10.298 12.732 -0.456 1.00 94.94 160 LEU A CA 1
ATOM 1207 C C . LEU A 1 160 ? -10.304 12.010 0.899 1.00 94.94 160 LEU A C 1
ATOM 1209 O O . LEU A 1 160 ? -11.266 12.156 1.652 1.00 94.94 160 LEU A O 1
ATOM 1213 N N . ALA A 1 161 ? -9.240 11.280 1.246 1.00 92.81 161 ALA A N 1
ATOM 1214 C CA . ALA A 1 161 ? -9.117 10.588 2.530 1.00 92.81 161 ALA A CA 1
ATOM 1215 C C . ALA A 1 161 ? -9.195 11.574 3.709 1.00 92.81 161 ALA A C 1
ATOM 1217 O O . ALA A 1 161 ? -9.970 11.372 4.648 1.00 92.81 161 ALA A O 1
ATOM 1218 N N . LEU A 1 162 ? -8.458 12.687 3.624 1.00 89.38 162 LEU A N 1
ATOM 1219 C CA . LEU A 1 162 ? -8.498 13.756 4.620 1.00 89.38 162 LEU A CA 1
ATOM 1220 C C . LEU A 1 162 ? -9.867 14.433 4.685 1.00 89.38 162 LEU A C 1
ATOM 1222 O O . LEU A 1 162 ? -10.366 14.663 5.784 1.00 89.38 162 LEU A O 1
ATOM 1226 N N . TRP A 1 163 ? -10.500 14.722 3.545 1.00 88.25 163 TRP A N 1
ATOM 1227 C CA . TRP A 1 163 ? -11.839 15.310 3.511 1.00 88.25 163 TRP A CA 1
ATOM 1228 C C . TRP A 1 163 ? -12.882 14.391 4.148 1.00 88.25 163 TRP A C 1
ATOM 1230 O O . TRP A 1 163 ? -13.683 14.873 4.944 1.00 88.25 163 TRP A O 1
ATOM 1240 N N . LEU A 1 164 ? -12.856 13.085 3.862 1.00 88.19 164 LEU A N 1
ATOM 1241 C CA . LEU A 1 164 ? -13.759 12.100 4.466 1.00 88.19 164 LEU A CA 1
ATOM 1242 C C . LEU A 1 164 ? -13.604 12.066 5.993 1.00 88.19 164 LEU A C 1
ATOM 1244 O O . LEU A 1 164 ? -14.579 12.273 6.717 1.00 88.19 164 LEU A O 1
ATOM 1248 N N . LEU A 1 165 ? -12.374 11.877 6.482 1.00 83.12 165 LEU A N 1
ATOM 1249 C CA . LEU A 1 165 ? -12.083 11.778 7.915 1.00 83.12 165 LEU A CA 1
ATOM 1250 C C . LEU A 1 165 ? -12.374 13.091 8.661 1.00 83.12 165 LEU A C 1
ATOM 1252 O O . LEU A 1 165 ? -12.984 13.071 9.731 1.00 83.12 165 LEU A O 1
ATOM 1256 N N . LEU A 1 166 ? -11.992 14.241 8.094 1.00 79.00 166 LEU A N 1
ATOM 1257 C CA . LEU A 1 166 ? -12.275 15.551 8.686 1.00 79.00 166 LEU A CA 1
ATOM 1258 C C . LEU A 1 166 ? -13.766 15.875 8.663 1.00 79.00 166 LEU A C 1
ATOM 1260 O O . LEU A 1 166 ? -14.277 16.378 9.659 1.00 79.00 166 LEU A O 1
ATOM 1264 N N . ARG A 1 167 ? -14.480 15.591 7.568 1.00 78.44 167 ARG A N 1
ATOM 1265 C CA . ARG A 1 167 ? -15.927 15.820 7.470 1.00 78.44 167 ARG A CA 1
ATOM 1266 C C . ARG A 1 167 ? -16.664 15.043 8.550 1.00 78.44 167 ARG A C 1
ATOM 1268 O O . ARG A 1 167 ? -17.449 15.640 9.283 1.00 78.44 167 ARG A O 1
ATOM 1275 N N . ASP A 1 168 ? -16.391 13.750 8.674 1.00 69.12 168 ASP A N 1
ATOM 1276 C CA . ASP A 1 168 ? -17.090 12.909 9.639 1.00 69.12 168 ASP A CA 1
ATOM 1277 C C . ASP A 1 168 ? -16.696 13.289 11.083 1.00 69.12 168 ASP A C 1
ATOM 1279 O O . ASP A 1 168 ? -17.577 13.438 11.927 1.00 69.12 168 ASP A O 1
ATOM 1283 N N . ALA A 1 169 ? -15.427 13.620 11.364 1.00 65.75 169 ALA A N 1
ATOM 1284 C CA . ALA A 1 169 ? -15.014 14.146 12.674 1.00 65.75 169 ALA A CA 1
ATOM 1285 C C . ALA A 1 169 ? -15.661 15.507 13.027 1.00 65.75 169 ALA A C 1
ATOM 1287 O O . ALA A 1 169 ? -16.006 15.756 14.185 1.00 65.75 169 ALA A O 1
ATOM 1288 N N . LEU A 1 170 ? -15.854 16.393 12.040 1.00 63.25 170 LEU A N 1
ATOM 1289 C CA . LEU A 1 170 ? -16.481 17.712 12.210 1.00 63.25 170 LEU A CA 1
ATOM 1290 C C . LEU A 1 170 ? -18.009 17.661 12.335 1.00 63.25 170 LEU A C 1
ATOM 1292 O O . LEU A 1 170 ? -18.587 18.621 12.854 1.00 63.25 170 LEU A O 1
ATOM 1296 N N . LEU A 1 171 ? -18.645 16.591 11.845 1.00 56.66 171 LEU A N 1
ATOM 1297 C CA . LEU A 1 171 ? -20.094 16.371 11.902 1.00 56.66 171 LEU A CA 1
ATOM 1298 C C . LEU A 1 171 ? -20.521 15.505 13.096 1.00 56.66 171 LEU A C 1
ATOM 1300 O O . LEU A 1 171 ? -21.554 15.783 13.696 1.00 56.66 171 LEU A O 1
ATOM 1304 N N . LEU A 1 172 ? -19.743 14.479 13.458 1.00 54.00 172 LEU A N 1
ATOM 1305 C CA . LEU A 1 172 ? -20.109 13.508 14.501 1.00 54.00 172 LEU A CA 1
ATOM 1306 C C . LEU A 1 172 ? -19.715 13.941 15.923 1.00 54.00 172 LEU A C 1
ATOM 1308 O O . LEU A 1 172 ? -20.174 13.345 16.893 1.00 54.00 172 LEU A O 1
ATOM 1312 N N . GLY A 1 173 ? -18.865 14.963 16.079 1.00 53.75 173 GLY A N 1
ATOM 1313 C CA . GLY A 1 173 ? -18.484 15.495 17.396 1.00 53.75 173 GLY A CA 1
ATOM 1314 C C . GLY A 1 173 ? -17.622 14.557 18.255 1.00 53.75 173 GLY A C 1
ATOM 1315 O O . GLY A 1 173 ? -17.333 14.878 19.408 1.00 53.75 173 GLY A O 1
ATOM 1316 N N . GLU A 1 174 ? -17.148 13.434 17.703 1.00 54.31 174 GLU A N 1
ATOM 1317 C CA . GLU A 1 174 ? -16.296 12.439 18.382 1.00 54.31 174 GLU A CA 1
ATOM 1318 C C . GLU A 1 174 ? -14.868 12.944 18.692 1.00 54.31 174 GLU A C 1
ATOM 1320 O O . GLU A 1 174 ? -14.017 12.199 19.177 1.00 54.31 174 GLU A O 1
ATOM 1325 N N . THR A 1 175 ? -14.604 14.238 18.481 1.00 52.12 175 THR A N 1
ATOM 1326 C CA . THR A 1 175 ? -13.301 14.904 18.629 1.00 52.12 175 THR A CA 1
ATOM 1327 C C . THR A 1 175 ? -12.677 14.834 20.024 1.00 52.12 175 THR A C 1
ATOM 1329 O O . THR A 1 175 ? -11.514 15.194 20.156 1.00 52.12 175 THR A O 1
ATOM 1332 N N . ARG A 1 176 ? -13.408 14.394 21.060 1.00 48.50 176 ARG A N 1
ATOM 1333 C CA . ARG A 1 176 ? -12.846 14.205 22.411 1.00 48.50 176 ARG A CA 1
ATOM 1334 C C . ARG A 1 176 ? -11.830 13.057 22.439 1.00 48.50 176 ARG A C 1
ATOM 1336 O O . ARG A 1 176 ? -10.676 13.283 22.772 1.00 48.50 176 ARG A O 1
ATOM 1343 N N . LEU A 1 177 ? -12.210 11.861 21.979 1.00 47.03 177 LEU A N 1
ATOM 1344 C CA . LEU A 1 177 ? -11.333 10.685 22.073 1.00 47.03 177 LEU A CA 1
ATOM 1345 C C . LEU A 1 177 ? -10.083 10.776 21.197 1.00 47.03 177 LEU A C 1
ATOM 1347 O O . LEU A 1 177 ? -9.030 10.318 21.622 1.00 47.03 177 LEU A O 1
ATOM 1351 N N . LEU A 1 178 ? -10.176 11.347 19.991 1.00 47.16 178 LEU A N 1
ATOM 1352 C CA . LEU A 1 178 ? -9.003 11.444 19.117 1.00 47.16 178 LEU A CA 1
ATOM 1353 C C . LEU A 1 178 ? -7.981 12.468 19.641 1.00 47.16 178 LEU A C 1
ATOM 1355 O O . LEU A 1 178 ? -6.788 12.264 19.459 1.00 47.16 178 LEU A O 1
ATOM 1359 N N . GLY A 1 179 ? -8.436 13.540 20.304 1.00 45.78 179 GLY A N 1
ATOM 1360 C CA . GLY A 1 179 ? -7.560 14.513 20.967 1.00 45.78 179 GLY A CA 1
ATOM 1361 C C . GLY A 1 179 ? -6.897 13.937 22.220 1.00 45.78 179 GLY A C 1
ATOM 1362 O O . GLY A 1 179 ? -5.677 14.013 22.352 1.00 45.78 179 GLY A O 1
ATOM 1363 N N . ASP A 1 180 ? -7.688 13.285 23.079 1.00 45.09 180 ASP A N 1
ATOM 1364 C CA . ASP A 1 180 ? -7.205 12.676 24.325 1.00 45.09 180 ASP A CA 1
ATOM 1365 C C . ASP A 1 180 ? -6.242 11.498 24.060 1.00 45.09 180 ASP A C 1
ATOM 1367 O O . ASP A 1 180 ? -5.243 11.340 24.760 1.00 45.09 180 ASP A O 1
ATOM 1371 N N . ALA A 1 181 ? -6.496 10.684 23.025 1.00 44.38 181 ALA A N 1
ATOM 1372 C CA . ALA A 1 181 ? -5.634 9.555 22.657 1.00 44.38 181 ALA A CA 1
ATOM 1373 C C . ALA A 1 181 ? -4.325 9.975 21.962 1.00 44.38 181 ALA A C 1
ATOM 1375 O O . ALA A 1 181 ? -3.335 9.251 22.048 1.00 44.38 181 ALA A O 1
ATOM 1376 N N . LEU A 1 182 ? -4.290 11.138 21.299 1.00 49.94 182 LEU A N 1
ATOM 1377 C CA . LEU A 1 182 ? -3.093 11.681 20.638 1.00 49.94 182 LEU A CA 1
ATOM 1378 C C . LEU A 1 182 ? -2.235 12.565 21.561 1.00 49.94 182 LEU A C 1
ATOM 1380 O O . LEU A 1 182 ? -1.556 13.465 21.073 1.00 49.94 182 LEU A O 1
ATOM 1384 N N . LEU A 1 183 ? -2.240 12.316 22.879 1.00 43.38 183 LEU A N 1
ATOM 1385 C CA . LEU A 1 183 ? -1.339 12.940 23.872 1.00 43.38 183 LEU A CA 1
ATOM 1386 C C . LEU A 1 183 ? -1.304 14.489 23.848 1.00 43.38 183 LEU A C 1
ATOM 1388 O O . LEU A 1 183 ? -0.386 15.119 24.372 1.00 43.38 183 LEU A O 1
ATOM 1392 N N . LEU A 1 184 ? -2.318 15.121 23.259 1.00 47.72 184 LEU A N 1
ATOM 1393 C CA . LEU A 1 184 ? -2.406 16.561 23.048 1.00 47.72 184 LEU A CA 1
ATOM 1394 C C . LEU A 1 184 ? -3.494 17.120 23.967 1.00 47.72 184 LEU A C 1
ATOM 1396 O O . LEU A 1 184 ? -4.626 17.381 23.548 1.00 47.72 184 LEU A O 1
ATOM 1400 N N . GLY A 1 185 ? -3.117 17.293 25.235 1.00 40.03 185 GLY A N 1
ATOM 1401 C CA . GLY A 1 185 ? -3.967 17.879 26.272 1.00 40.03 185 GLY A CA 1
ATOM 1402 C C . GLY A 1 185 ? -4.478 19.282 25.918 1.00 40.03 185 GLY A C 1
ATOM 1403 O O . GLY A 1 185 ? -3.851 20.017 25.150 1.00 40.03 185 GLY A O 1
ATOM 1404 N N . ASP A 1 186 ? -5.633 19.636 26.486 1.00 45.12 186 ASP A N 1
ATOM 1405 C CA . ASP A 1 186 ? -6.287 20.949 26.384 1.00 45.12 186 ASP A CA 1
ATOM 1406 C C . ASP A 1 186 ? -6.400 21.506 24.952 1.00 45.12 186 ASP A C 1
ATOM 1408 O O . ASP A 1 186 ? -6.148 22.686 24.682 1.00 45.12 186 ASP A O 1
ATOM 1412 N N . THR A 1 187 ? -6.783 20.659 23.990 1.00 48.84 187 THR A N 1
ATOM 1413 C CA . THR A 1 187 ? -6.872 21.071 22.585 1.00 48.84 187 THR A CA 1
ATOM 1414 C C . THR A 1 187 ? -8.270 21.564 22.170 1.00 48.84 187 THR A C 1
ATOM 1416 O O . THR A 1 187 ? -9.203 20.770 22.040 1.00 48.84 187 THR A O 1
ATOM 1419 N N . PRO A 1 188 ? -8.456 22.880 21.902 1.00 51.25 188 PRO A N 1
ATOM 1420 C CA . PRO A 1 188 ? -9.703 23.388 21.343 1.00 51.25 188 PRO A CA 1
ATOM 1421 C C . PRO A 1 188 ? -9.989 22.791 19.961 1.00 51.25 188 PRO A C 1
ATOM 1423 O O . PRO A 1 188 ? -9.082 22.477 19.186 1.00 51.25 188 PRO A O 1
ATOM 1426 N N . ARG A 1 189 ? -11.296 22.654 19.708 1.00 62.72 189 ARG A N 1
ATOM 1427 C CA . ARG A 1 189 ? -11.999 22.104 18.536 1.00 62.72 189 ARG A CA 1
ATOM 1428 C C . ARG A 1 189 ? -11.120 21.872 17.296 1.00 62.72 189 ARG A C 1
ATOM 1430 O O . ARG A 1 189 ? -10.628 22.816 16.686 1.00 62.72 189 ARG A O 1
ATOM 1437 N N . LEU A 1 190 ? -11.093 20.626 16.806 1.00 62.09 190 LEU A N 1
ATOM 1438 C CA . LEU A 1 190 ? -10.445 20.212 15.544 1.00 62.09 190 LEU A CA 1
ATOM 1439 C C . LEU A 1 190 ? -10.758 21.148 14.349 1.00 62.09 190 LEU A C 1
ATOM 1441 O O . LEU A 1 190 ? -9.898 21.404 13.507 1.00 62.09 190 LEU A O 1
ATOM 1445 N N . ARG A 1 191 ? -11.967 21.733 14.330 1.00 62.22 191 ARG A N 1
ATOM 1446 C CA . ARG A 1 191 ? -12.436 22.768 13.386 1.00 62.22 191 ARG A CA 1
ATOM 1447 C C . ARG A 1 191 ? -11.538 24.004 13.286 1.00 62.22 191 ARG A C 1
ATOM 1449 O O . ARG A 1 191 ? -11.460 24.600 12.221 1.00 62.22 191 ARG A O 1
ATOM 1456 N N . GLU A 1 192 ? -10.864 24.394 14.358 1.00 66.94 192 GLU A N 1
ATOM 1457 C CA . GLU A 1 192 ? -9.958 25.552 14.390 1.00 66.94 192 GLU A CA 1
ATOM 1458 C C . GLU A 1 192 ? -8.532 25.167 13.956 1.00 66.94 192 GLU A C 1
ATOM 1460 O O . GLU A 1 192 ? -7.722 26.022 13.600 1.00 66.94 192 GLU A O 1
ATOM 1465 N N . ARG A 1 193 ? -8.223 23.863 13.955 1.00 75.31 193 ARG A N 1
ATOM 1466 C CA . ARG A 1 193 ? -6.869 23.314 13.803 1.00 75.31 193 ARG A CA 1
ATOM 1467 C C . ARG A 1 193 ? -6.642 22.486 12.536 1.00 75.31 193 ARG A C 1
ATOM 1469 O O . ARG A 1 193 ? -5.490 22.159 12.259 1.00 75.31 193 ARG A O 1
ATOM 1476 N N . TRP A 1 194 ? -7.672 22.223 11.726 1.00 76.62 194 TRP A N 1
ATOM 1477 C CA . TRP A 1 194 ? -7.578 21.402 10.503 1.00 76.62 194 TRP A CA 1
ATOM 1478 C C . TRP A 1 194 ? -6.413 21.792 9.578 1.00 76.62 194 TRP A C 1
ATOM 1480 O O . TRP A 1 194 ? -5.710 20.916 9.089 1.00 76.62 194 TRP A O 1
ATOM 1490 N N . ARG A 1 195 ? -6.129 23.094 9.411 1.00 82.25 195 ARG A N 1
ATOM 1491 C CA . ARG A 1 195 ? -4.990 23.588 8.611 1.00 82.25 195 ARG A CA 1
ATOM 1492 C C . ARG A 1 195 ? -3.639 23.089 9.131 1.00 82.25 195 ARG A C 1
ATOM 1494 O O . ARG A 1 195 ? -2.767 22.746 8.346 1.00 82.25 195 ARG A O 1
ATOM 1501 N N . GLY A 1 196 ? -3.459 23.050 10.452 1.00 83.38 196 GLY A N 1
ATOM 1502 C CA . GLY A 1 196 ? -2.244 22.508 11.064 1.00 83.38 196 GLY A CA 1
ATOM 1503 C C . GLY A 1 196 ? -2.189 20.981 11.007 1.00 83.38 196 GLY A C 1
ATOM 1504 O O . GLY A 1 196 ? -1.098 20.437 10.906 1.00 83.38 196 GLY A O 1
ATOM 1505 N N . LEU A 1 197 ? -3.343 20.300 10.995 1.00 82.75 197 LEU A N 1
ATOM 1506 C CA . LEU A 1 197 ? -3.398 18.851 10.784 1.00 82.75 197 LEU A CA 1
ATOM 1507 C C . LEU A 1 197 ? -2.981 18.485 9.353 1.00 82.75 197 LEU A C 1
ATOM 1509 O O . LEU A 1 197 ? -2.181 17.578 9.181 1.00 82.75 197 LEU A O 1
ATOM 1513 N N . VAL A 1 198 ? -3.450 19.227 8.342 1.00 85.25 198 VAL A N 1
ATOM 1514 C CA . VAL A 1 198 ? -3.007 19.049 6.947 1.00 85.25 198 VAL A CA 1
ATOM 1515 C C . VAL A 1 198 ? -1.490 19.230 6.832 1.00 85.25 198 VAL A C 1
ATOM 1517 O O . VAL A 1 198 ? -0.832 18.398 6.226 1.00 85.25 198 VAL A O 1
ATOM 1520 N N . VAL A 1 199 ? -0.917 20.253 7.478 1.00 87.94 199 VAL A N 1
ATOM 1521 C CA . VAL A 1 199 ? 0.546 20.448 7.523 1.00 87.94 199 VAL A CA 1
ATOM 1522 C C . VAL A 1 199 ? 1.270 19.271 8.191 1.00 87.94 199 VAL A C 1
ATOM 1524 O O . VAL A 1 199 ? 2.294 18.835 7.680 1.00 87.94 199 VAL A O 1
ATOM 1527 N N . LEU A 1 200 ? 0.744 18.728 9.295 1.00 88.44 200 LEU A N 1
ATOM 1528 C CA . LEU A 1 200 ? 1.313 17.543 9.955 1.00 88.44 200 LEU A CA 1
ATOM 1529 C C . LEU A 1 200 ? 1.254 16.290 9.067 1.00 88.44 200 LEU A C 1
ATOM 1531 O O . LEU A 1 200 ? 2.203 15.517 9.063 1.00 88.44 200 LEU A O 1
ATOM 1535 N N . VAL A 1 201 ? 0.172 16.105 8.305 1.00 88.94 201 VAL A N 1
ATOM 1536 C CA . VAL A 1 201 ? 0.029 14.979 7.367 1.00 88.94 201 VAL A CA 1
ATOM 1537 C C . VAL A 1 201 ? 0.969 15.126 6.170 1.00 88.94 201 VAL A C 1
ATOM 1539 O O . VAL A 1 201 ? 1.609 14.155 5.794 1.00 88.94 201 VAL A O 1
ATOM 1542 N N . LEU A 1 202 ? 1.105 16.325 5.596 1.00 89.38 202 LEU A N 1
ATOM 1543 C CA . LEU A 1 202 ? 2.034 16.576 4.484 1.00 89.38 202 LEU A CA 1
ATOM 1544 C C . LEU A 1 202 ? 3.509 16.461 4.901 1.00 89.38 202 LEU A C 1
ATOM 1546 O O . LEU A 1 202 ? 4.353 16.141 4.073 1.00 89.38 202 LEU A O 1
ATOM 1550 N N . ALA A 1 203 ? 3.819 16.698 6.177 1.00 90.31 203 ALA A N 1
ATOM 1551 C CA . ALA A 1 203 ? 5.148 16.485 6.746 1.00 90.31 203 ALA A CA 1
ATOM 1552 C C . ALA A 1 203 ? 5.393 15.041 7.230 1.00 90.31 203 ALA A C 1
ATOM 1554 O O . ALA A 1 203 ? 6.459 14.759 7.776 1.00 90.31 203 ALA A O 1
ATOM 1555 N N . PHE A 1 204 ? 4.423 14.130 7.087 1.00 87.56 204 PHE A N 1
ATOM 1556 C CA . PHE A 1 204 ? 4.591 12.732 7.478 1.00 87.56 204 PHE A CA 1
ATOM 1557 C C . PHE A 1 204 ? 5.376 11.983 6.383 1.00 87.56 204 PHE A C 1
ATOM 1559 O O . PHE A 1 204 ? 4.915 11.973 5.240 1.00 87.56 204 PHE A O 1
ATOM 1566 N N . PRO A 1 205 ? 6.526 11.338 6.676 1.00 83.88 205 PRO A N 1
ATOM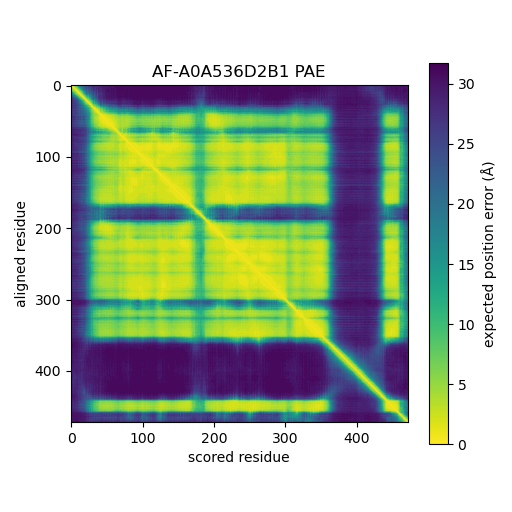 1567 C CA . PRO A 1 205 ? 7.416 10.827 5.628 1.00 83.88 205 PRO A CA 1
ATOM 1568 C C . PRO A 1 205 ? 6.759 9.875 4.606 1.00 83.88 205 PRO A C 1
ATOM 1570 O O . PRO A 1 205 ? 6.994 10.069 3.419 1.00 83.88 205 PRO A O 1
ATOM 1573 N N . PRO A 1 206 ? 5.868 8.930 4.980 1.00 83.44 206 PRO A N 1
ATOM 1574 C CA . PRO A 1 206 ? 5.157 8.091 4.002 1.00 83.44 206 PRO A CA 1
ATOM 1575 C C . PRO A 1 206 ? 4.243 8.857 3.028 1.00 83.44 206 PRO A C 1
ATOM 1577 O O . PRO A 1 206 ? 3.948 8.367 1.943 1.00 83.44 206 PRO A O 1
ATOM 1580 N N . VAL A 1 207 ? 3.780 10.061 3.389 1.00 87.56 207 VAL A N 1
ATOM 1581 C CA . VAL A 1 207 ? 3.029 10.937 2.470 1.00 87.56 207 VAL A CA 1
ATOM 1582 C C . VAL A 1 207 ? 3.974 11.649 1.505 1.00 87.56 207 VAL A C 1
ATOM 1584 O O . VAL A 1 207 ? 3.629 11.808 0.339 1.00 87.56 207 VAL A O 1
ATOM 1587 N N . TYR A 1 208 ? 5.162 12.044 1.970 1.00 85.38 208 TYR A N 1
ATOM 1588 C CA . TYR A 1 208 ? 6.217 12.585 1.115 1.00 85.38 208 TYR A CA 1
ATOM 1589 C C . TYR A 1 208 ? 6.678 11.534 0.091 1.00 85.38 208 TYR A C 1
ATOM 1591 O O . TYR A 1 208 ? 6.534 11.761 -1.109 1.00 85.38 208 TYR A O 1
ATOM 1599 N N . PHE A 1 209 ? 7.116 10.354 0.548 1.00 80.19 209 PHE A N 1
ATOM 1600 C CA . PHE A 1 209 ? 7.577 9.269 -0.327 1.00 80.19 209 PHE A CA 1
ATOM 1601 C C . PHE A 1 209 ? 6.478 8.793 -1.294 1.00 80.19 209 PHE A C 1
ATOM 1603 O O . PHE A 1 209 ? 6.719 8.717 -2.494 1.00 80.19 209 PHE A O 1
ATOM 1610 N N . GLY A 1 210 ? 5.229 8.624 -0.840 1.00 82.50 210 GLY A N 1
ATOM 1611 C CA . GLY A 1 210 ? 4.114 8.235 -1.719 1.00 82.50 210 GLY A CA 1
ATOM 1612 C C . GLY A 1 210 ? 3.714 9.246 -2.807 1.00 82.50 210 GLY A C 1
ATOM 1613 O O . GLY A 1 210 ? 2.969 8.890 -3.718 1.00 82.50 210 GLY A O 1
ATOM 1614 N N . LEU A 1 211 ? 4.183 10.498 -2.747 1.00 83.62 211 LEU A N 1
ATOM 1615 C CA . LEU A 1 211 ? 3.987 11.486 -3.820 1.00 83.62 211 LEU A CA 1
ATOM 1616 C C . LEU A 1 211 ? 5.185 11.584 -4.781 1.00 83.62 211 LEU A C 1
ATOM 1618 O O . LEU A 1 211 ? 5.014 12.076 -5.899 1.00 83.62 211 LEU A O 1
ATOM 1622 N N . ILE A 1 212 ? 6.370 11.147 -4.344 1.00 79.81 212 ILE A N 1
ATOM 1623 C CA . ILE A 1 212 ? 7.676 11.479 -4.941 1.00 79.81 212 ILE A CA 1
ATOM 1624 C C . ILE A 1 212 ? 8.417 10.249 -5.470 1.00 79.81 212 ILE A C 1
ATOM 1626 O O . ILE A 1 212 ? 8.940 10.292 -6.580 1.00 79.81 212 ILE A O 1
ATOM 1630 N N . ASP A 1 213 ? 8.384 9.158 -4.713 1.00 79.00 213 ASP A N 1
ATOM 1631 C CA . ASP A 1 213 ? 8.935 7.852 -5.083 1.00 79.00 213 ASP A CA 1
ATOM 1632 C C . ASP A 1 213 ? 7.818 6.890 -5.525 1.00 79.00 213 ASP A C 1
ATOM 1634 O O . ASP A 1 213 ? 8.017 5.687 -5.628 1.00 79.00 213 ASP A O 1
ATOM 1638 N N . GLY A 1 214 ? 6.613 7.410 -5.782 1.00 84.25 214 GLY A N 1
ATOM 1639 C CA . GLY A 1 214 ? 5.556 6.655 -6.452 1.00 84.25 214 GLY A CA 1
ATOM 1640 C C . GLY A 1 214 ? 4.830 5.602 -5.608 1.00 84.25 214 GLY A C 1
ATOM 1641 O O . GLY A 1 214 ? 4.011 4.872 -6.163 1.00 84.25 214 GLY A O 1
ATOM 1642 N N . GLU A 1 215 ? 5.069 5.513 -4.294 1.00 85.25 215 GLU A N 1
ATOM 1643 C CA . GLU A 1 215 ? 4.463 4.455 -3.475 1.00 85.25 215 GLU A CA 1
ATOM 1644 C C . GLU A 1 215 ? 2.919 4.482 -3.453 1.00 85.25 215 GLU A C 1
ATOM 1646 O O . GLU A 1 215 ? 2.255 5.516 -3.331 1.00 85.25 215 GLU A O 1
ATOM 1651 N N . ASN A 1 216 ? 2.315 3.296 -3.374 1.00 88.62 216 ASN A N 1
ATOM 1652 C CA . ASN A 1 216 ? 0.868 3.110 -3.210 1.00 88.62 216 ASN A CA 1
ATOM 1653 C C . ASN A 1 216 ? 0.339 3.263 -1.759 1.00 88.62 216 ASN A C 1
ATOM 1655 O O . ASN A 1 216 ? -0.821 2.934 -1.464 1.00 88.62 216 ASN A O 1
ATOM 1659 N N . ALA A 1 217 ? 1.152 3.780 -0.831 1.00 88.62 217 ALA A N 1
ATOM 1660 C CA . ALA A 1 217 ? 0.769 3.996 0.568 1.00 88.62 217 ALA A CA 1
ATOM 1661 C C . ALA A 1 217 ? -0.459 4.921 0.716 1.00 88.62 217 ALA A C 1
ATOM 1663 O O . ALA A 1 217 ? -1.335 4.686 1.553 1.00 88.62 217 ALA A O 1
ATOM 1664 N N . ILE A 1 218 ? -0.589 5.929 -0.151 1.00 92.38 218 ILE A N 1
ATOM 1665 C CA . ILE A 1 218 ? -1.704 6.888 -0.124 1.00 92.38 218 ILE A CA 1
ATOM 1666 C C . ILE A 1 218 ? -3.035 6.240 -0.553 1.00 92.38 218 ILE A C 1
ATOM 1668 O O . ILE A 1 218 ? -4.086 6.533 0.026 1.00 92.38 218 ILE A O 1
ATOM 1672 N N . ILE A 1 219 ? -3.000 5.300 -1.503 1.00 93.50 219 ILE A N 1
ATOM 1673 C CA . ILE A 1 219 ? -4.172 4.496 -1.894 1.00 93.50 219 ILE A CA 1
ATOM 1674 C C . ILE A 1 219 ? -4.619 3.629 -0.707 1.00 93.50 219 ILE A C 1
ATOM 1676 O O . ILE A 1 219 ? -5.810 3.555 -0.395 1.00 93.50 219 ILE A O 1
ATOM 1680 N N . SER A 1 220 ? -3.658 3.045 0.016 1.00 93.25 220 SER A N 1
ATOM 1681 C CA . SER A 1 220 ? -3.921 2.265 1.233 1.00 93.25 220 SER A CA 1
ATOM 1682 C C . SER A 1 220 ? -4.591 3.116 2.324 1.00 93.25 220 SER A C 1
ATOM 1684 O O . SER A 1 220 ? -5.575 2.681 2.924 1.00 93.25 220 SER A O 1
ATOM 1686 N N . LEU A 1 221 ? -4.135 4.360 2.529 1.00 92.81 221 LEU A N 1
ATOM 1687 C CA . LEU A 1 221 ? -4.750 5.317 3.459 1.00 92.81 221 LEU A CA 1
ATOM 1688 C C . LEU A 1 221 ? -6.201 5.662 3.076 1.00 92.81 221 LEU A C 1
ATOM 1690 O O . LEU A 1 221 ? -7.073 5.695 3.949 1.00 92.81 221 LEU A O 1
ATOM 1694 N N . LEU A 1 222 ? -6.483 5.888 1.787 1.00 95.94 222 LEU A N 1
ATOM 1695 C CA . LEU A 1 222 ? -7.847 6.137 1.309 1.00 95.94 222 LEU A CA 1
ATOM 1696 C C . LEU A 1 222 ? -8.762 4.931 1.564 1.00 95.94 222 LEU A C 1
ATOM 1698 O O . LEU A 1 222 ? -9.878 5.108 2.058 1.00 95.94 222 LEU A O 1
ATOM 1702 N N . LEU A 1 223 ? -8.294 3.710 1.293 1.00 97.00 223 LEU A N 1
ATOM 1703 C CA . LEU A 1 223 ? -9.056 2.498 1.598 1.00 97.00 223 LEU A CA 1
ATOM 1704 C C . LEU A 1 223 ? -9.305 2.348 3.102 1.00 97.00 223 LEU A C 1
ATOM 1706 O O . LEU A 1 223 ? -10.441 2.095 3.494 1.00 97.00 223 LEU A O 1
ATOM 1710 N N . TYR A 1 224 ? -8.311 2.595 3.960 1.00 94.69 224 TYR A N 1
ATOM 1711 C CA . TYR A 1 224 ? -8.514 2.608 5.414 1.00 94.69 224 TYR A CA 1
ATOM 1712 C C . TYR A 1 224 ? -9.570 3.644 5.843 1.00 94.69 224 TYR A C 1
ATOM 1714 O O . TYR A 1 224 ? -10.444 3.325 6.650 1.00 94.69 224 TYR A O 1
ATOM 1722 N N . ALA A 1 225 ? -9.566 4.853 5.270 1.00 94.19 225 ALA A N 1
ATOM 1723 C CA . ALA A 1 225 ? -10.597 5.860 5.535 1.00 94.19 225 ALA A CA 1
ATOM 1724 C C . ALA A 1 225 ? -12.001 5.397 5.088 1.00 94.19 225 ALA A C 1
ATOM 1726 O O . ALA A 1 225 ? -12.978 5.573 5.822 1.00 94.19 225 ALA A O 1
ATOM 1727 N N . LEU A 1 226 ? -12.110 4.761 3.917 1.00 96.69 226 LEU A N 1
ATOM 1728 C CA . LEU A 1 226 ? -13.364 4.211 3.390 1.00 96.69 226 LEU A CA 1
ATOM 1729 C C . LEU A 1 226 ? -13.884 3.028 4.222 1.00 96.69 226 LEU A C 1
ATOM 1731 O O . LEU A 1 226 ? -15.084 2.964 4.497 1.00 96.69 226 LEU A O 1
ATOM 1735 N N . ILE A 1 227 ? -13.006 2.128 4.678 1.00 96.12 227 ILE A N 1
ATOM 1736 C CA . ILE A 1 227 ? -13.364 1.009 5.561 1.00 96.12 227 ILE A CA 1
ATOM 1737 C C . ILE A 1 227 ? -13.822 1.548 6.917 1.00 96.12 227 ILE A C 1
ATOM 1739 O O . ILE A 1 227 ? -14.915 1.191 7.351 1.00 96.12 227 ILE A O 1
ATOM 1743 N N . TYR A 1 228 ? -13.060 2.446 7.557 1.00 93.25 228 TYR A N 1
ATOM 1744 C CA . TYR A 1 228 ? -13.453 3.085 8.822 1.00 93.25 228 TYR A CA 1
ATOM 1745 C C . TYR A 1 228 ? -14.861 3.679 8.729 1.00 93.25 228 TYR A C 1
ATOM 1747 O O . TYR A 1 228 ? -15.734 3.383 9.547 1.00 93.25 228 TYR A O 1
ATOM 1755 N N . ARG A 1 229 ? -15.105 4.462 7.674 1.00 91.75 229 ARG A N 1
ATOM 1756 C CA . ARG A 1 229 ? -16.384 5.118 7.405 1.00 91.75 229 ARG A CA 1
ATOM 1757 C C . ARG A 1 229 ? -17.516 4.116 7.167 1.00 91.75 229 ARG A C 1
ATOM 1759 O O . ARG A 1 229 ? -18.598 4.260 7.738 1.00 91.75 229 ARG A O 1
ATOM 1766 N N . ALA A 1 230 ? -17.272 3.064 6.387 1.00 93.81 230 ALA A N 1
ATOM 1767 C CA . ALA A 1 230 ? -18.238 1.988 6.176 1.00 93.81 230 ALA A CA 1
ATOM 1768 C C . ALA A 1 230 ? -18.537 1.214 7.474 1.00 93.81 230 ALA A C 1
ATOM 1770 O O . ALA A 1 230 ? -19.681 0.832 7.721 1.00 93.81 230 ALA A O 1
ATOM 1771 N N . VAL A 1 231 ? -17.547 1.021 8.351 1.00 91.19 231 VAL A N 1
ATOM 1772 C CA . VAL A 1 231 ? -17.745 0.436 9.683 1.00 91.19 231 VAL A CA 1
ATOM 1773 C C . VAL A 1 231 ? -18.583 1.362 10.571 1.00 91.19 231 VAL A C 1
ATOM 1775 O O . VAL A 1 231 ? -19.582 0.899 11.125 1.00 91.19 231 VAL A O 1
ATOM 1778 N N . ALA A 1 232 ? -18.242 2.651 10.654 1.00 88.06 232 ALA A N 1
ATOM 1779 C CA . ALA A 1 232 ? -18.947 3.650 11.460 1.00 88.06 232 ALA A CA 1
ATOM 1780 C C . ALA A 1 232 ? -20.426 3.798 11.053 1.00 88.06 232 ALA A C 1
ATOM 1782 O O . ALA A 1 232 ? -21.313 3.800 11.907 1.00 88.06 232 ALA A O 1
ATOM 1783 N N . HIS A 1 233 ? -20.713 3.817 9.747 1.00 87.56 233 HIS A N 1
ATOM 1784 C CA . HIS A 1 233 ? -22.078 3.881 9.211 1.00 87.56 233 HIS A CA 1
ATOM 1785 C C . HIS A 1 233 ? -22.776 2.514 9.065 1.00 87.56 233 HIS A C 1
ATOM 1787 O O . HIS A 1 233 ? -23.847 2.442 8.464 1.00 87.56 233 HIS A O 1
ATOM 1793 N N . LYS A 1 234 ? -22.211 1.424 9.613 1.00 89.94 234 LYS A N 1
ATOM 1794 C CA . LYS A 1 234 ? -22.772 0.052 9.564 1.00 89.94 234 LYS A CA 1
ATOM 1795 C C . LYS A 1 234 ? -23.017 -0.496 8.143 1.00 89.94 234 LYS A C 1
ATOM 1797 O O . LYS A 1 234 ? -23.859 -1.367 7.929 1.00 89.94 234 LYS A O 1
ATOM 1802 N N . GLN A 1 235 ? -22.261 -0.018 7.160 1.00 94.50 235 GLN A N 1
ATOM 1803 C CA . GLN A 1 235 ? -22.325 -0.441 5.762 1.00 94.50 235 GLN A CA 1
ATOM 1804 C C . GLN A 1 235 ? -21.462 -1.694 5.533 1.00 94.50 235 GLN A C 1
ATOM 1806 O O . GLN A 1 235 ? -20.447 -1.649 4.843 1.00 94.50 235 GLN A O 1
ATOM 1811 N N . ASP A 1 236 ? -21.871 -2.828 6.115 1.00 96.00 236 ASP A N 1
ATOM 1812 C CA . ASP A 1 236 ? -21.115 -4.096 6.104 1.00 96.00 236 ASP A CA 1
ATOM 1813 C C . ASP A 1 236 ? -20.549 -4.477 4.725 1.00 96.00 236 ASP A C 1
ATOM 1815 O O . ASP A 1 236 ? -19.369 -4.794 4.608 1.00 96.00 236 ASP A O 1
ATOM 1819 N N . ARG A 1 237 ? -21.377 -4.421 3.671 1.00 98.06 237 ARG A N 1
ATOM 1820 C CA . ARG A 1 237 ? -20.957 -4.794 2.308 1.00 98.06 237 ARG A CA 1
ATOM 1821 C C . ARG A 1 237 ? -19.840 -3.890 1.782 1.00 98.06 237 ARG A C 1
ATOM 1823 O O . ARG A 1 237 ? -18.882 -4.395 1.212 1.00 98.06 237 ARG A O 1
ATOM 1830 N N . ALA A 1 238 ? -19.949 -2.579 2.003 1.00 98.19 238 ALA A N 1
ATOM 1831 C CA . ALA A 1 238 ? -18.936 -1.617 1.580 1.00 98.19 238 ALA A CA 1
ATOM 1832 C C . ALA A 1 238 ? -17.623 -1.827 2.346 1.00 98.19 238 ALA A C 1
ATOM 1834 O O . ALA A 1 238 ? -16.566 -1.824 1.732 1.00 98.19 238 ALA A O 1
ATOM 1835 N N . ALA A 1 239 ? -17.685 -2.097 3.657 1.00 97.69 239 ALA A N 1
ATOM 1836 C CA . ALA A 1 239 ? -16.495 -2.434 4.439 1.00 97.69 239 ALA A CA 1
ATOM 1837 C C . ALA A 1 239 ? -15.785 -3.679 3.875 1.00 97.69 239 ALA A C 1
ATOM 1839 O O . ALA A 1 239 ? -14.576 -3.647 3.685 1.00 97.69 239 ALA A O 1
ATOM 1840 N N . GLY A 1 240 ? -16.536 -4.732 3.527 1.00 98.31 240 GLY A N 1
ATOM 1841 C CA . GLY A 1 240 ? -15.987 -5.927 2.880 1.00 98.31 240 GLY A CA 1
ATOM 1842 C C . GLY A 1 240 ? -15.319 -5.648 1.528 1.00 98.31 240 GLY A C 1
ATOM 1843 O O . GLY A 1 240 ? -14.195 -6.089 1.309 1.00 98.31 240 GLY A O 1
ATOM 1844 N N . ILE A 1 241 ? -15.981 -4.881 0.653 1.00 98.69 241 ILE A N 1
ATOM 1845 C CA . ILE A 1 241 ? -15.456 -4.512 -0.675 1.00 98.69 241 ILE A CA 1
ATOM 1846 C C . ILE A 1 241 ? -14.178 -3.673 -0.547 1.00 98.69 241 ILE A C 1
ATOM 1848 O O . ILE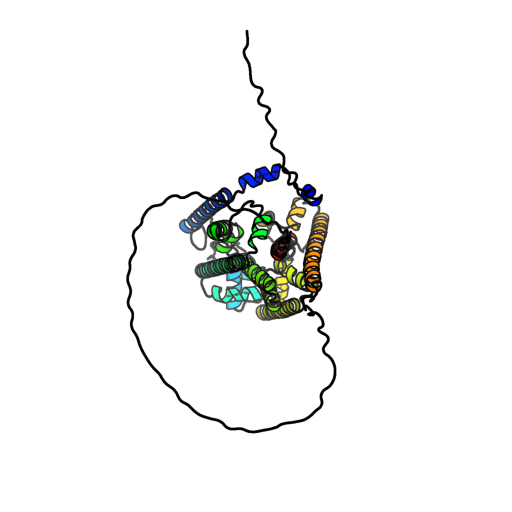 A 1 241 ? -13.163 -4.032 -1.135 1.00 98.69 241 ILE A O 1
ATOM 1852 N N . TRP A 1 242 ? -14.186 -2.595 0.247 1.00 98.44 242 TRP A N 1
ATOM 1853 C CA . TRP A 1 242 ? -13.008 -1.733 0.410 1.00 98.44 242 TRP A CA 1
ATOM 1854 C C . TRP A 1 242 ? -11.828 -2.471 1.054 1.00 98.44 242 TRP A C 1
ATOM 1856 O O . TRP A 1 242 ? -10.689 -2.258 0.649 1.00 98.44 242 TRP A O 1
ATOM 1866 N N . SER A 1 243 ? -12.088 -3.379 2.002 1.00 98.12 243 SER A N 1
ATOM 1867 C CA . SER A 1 243 ? -11.051 -4.246 2.569 1.00 98.12 243 SER A CA 1
ATOM 1868 C C . SER A 1 243 ? -10.463 -5.216 1.541 1.00 98.12 243 SER A C 1
ATOM 1870 O O . SER A 1 243 ? -9.258 -5.430 1.554 1.00 98.12 243 SER A O 1
ATOM 1872 N N . ALA A 1 244 ? -11.272 -5.786 0.644 1.00 98.31 244 ALA A N 1
ATOM 1873 C CA . ALA A 1 244 ? -10.782 -6.710 -0.379 1.00 98.31 244 ALA A CA 1
ATOM 1874 C C . ALA A 1 244 ? -10.071 -6.002 -1.542 1.00 98.31 244 ALA A C 1
ATOM 1876 O O . ALA A 1 244 ? -9.092 -6.526 -2.055 1.00 98.31 244 ALA A O 1
ATOM 1877 N N . LEU A 1 245 ? -10.495 -4.794 -1.927 1.00 98.00 245 LEU A N 1
ATOM 1878 C CA . LEU A 1 245 ? -9.784 -3.982 -2.926 1.00 98.00 245 LEU A CA 1
ATOM 1879 C C . LEU A 1 245 ? -8.367 -3.593 -2.473 1.00 98.00 245 LEU A C 1
ATOM 1881 O O . LEU A 1 245 ? -7.507 -3.347 -3.313 1.00 98.00 245 LEU A O 1
ATOM 1885 N N . GLY A 1 246 ? -8.103 -3.590 -1.164 1.00 96.56 246 GLY A N 1
ATOM 1886 C CA . GLY A 1 246 ? -6.765 -3.402 -0.601 1.00 96.56 246 GLY A CA 1
ATOM 1887 C C . GLY A 1 246 ? -5.837 -4.613 -0.714 1.00 96.56 246 GLY A C 1
ATOM 1888 O O . GLY A 1 246 ? -4.658 -4.492 -0.398 1.00 96.56 246 GLY A O 1
ATOM 1889 N N . LEU A 1 247 ? -6.310 -5.762 -1.213 1.00 95.94 247 LEU A N 1
ATOM 1890 C CA . LEU A 1 247 ? -5.502 -6.981 -1.353 1.00 95.94 247 LEU A CA 1
ATOM 1891 C C . LEU A 1 247 ? -4.278 -6.846 -2.269 1.00 95.94 247 LEU A C 1
ATOM 1893 O O . LEU A 1 247 ? -3.519 -7.801 -2.354 1.00 95.94 247 LEU A O 1
ATOM 1897 N N . PHE A 1 248 ? -4.037 -5.692 -2.902 1.00 93.44 248 PHE A N 1
ATOM 1898 C CA . PHE A 1 248 ? -2.752 -5.412 -3.545 1.00 93.44 248 PHE A CA 1
ATOM 1899 C C . PHE A 1 248 ? -1.594 -5.357 -2.530 1.00 93.44 248 PHE A C 1
ATOM 1901 O O . PHE A 1 248 ? -0.457 -5.645 -2.893 1.00 93.44 248 PHE A O 1
ATOM 1908 N N . LYS A 1 249 ? -1.891 -5.044 -1.260 1.00 90.88 249 LYS A N 1
ATOM 1909 C CA . LYS A 1 249 ? -1.028 -5.277 -0.093 1.00 90.88 249 LYS A CA 1
ATOM 1910 C C . LYS A 1 249 ? -1.702 -6.309 0.824 1.00 90.88 249 LYS A C 1
ATOM 1912 O O . LYS A 1 249 ? -2.346 -5.920 1.804 1.00 90.88 249 LYS A O 1
ATOM 1917 N N . PRO A 1 250 ? -1.641 -7.619 0.500 1.00 88.94 250 PRO A N 1
ATOM 1918 C CA . PRO A 1 250 ? -2.351 -8.651 1.257 1.00 88.94 250 PRO A CA 1
ATOM 1919 C C . PRO A 1 250 ? -2.001 -8.633 2.752 1.00 88.94 250 PRO A C 1
ATOM 1921 O O . PRO A 1 250 ? -2.906 -8.761 3.577 1.00 88.94 250 PRO A O 1
ATOM 1924 N N . GLN A 1 251 ? -0.737 -8.376 3.099 1.00 84.31 251 GLN A N 1
ATOM 1925 C CA . GLN A 1 251 ? -0.245 -8.265 4.473 1.00 84.31 251 GLN A CA 1
ATOM 1926 C C . GLN A 1 251 ? -1.027 -7.237 5.314 1.00 84.31 251 GLN A C 1
ATOM 1928 O O . GLN A 1 251 ? -1.444 -7.528 6.436 1.00 84.31 251 GLN A O 1
ATOM 1933 N N . LEU A 1 252 ? -1.356 -6.081 4.727 1.00 88.12 252 LEU A N 1
ATOM 1934 C CA . LEU A 1 252 ? -2.028 -4.973 5.408 1.00 88.12 252 LEU A CA 1
ATOM 1935 C C . LEU A 1 252 ? -3.558 -5.155 5.503 1.00 88.12 252 LEU A C 1
ATOM 1937 O O . LEU A 1 252 ? -4.201 -4.588 6.392 1.00 88.12 252 LEU A O 1
ATOM 1941 N N . PHE A 1 253 ? -4.162 -5.919 4.585 1.00 94.31 253 PHE A N 1
ATOM 1942 C CA . PHE A 1 253 ? -5.623 -6.043 4.458 1.00 94.31 253 PHE A CA 1
ATOM 1943 C C . PHE A 1 253 ? -6.196 -7.408 4.883 1.00 94.31 253 PHE A C 1
ATOM 1945 O O . PHE A 1 253 ? -7.396 -7.500 5.163 1.00 94.31 253 PHE A O 1
ATOM 1952 N N . PHE A 1 254 ? -5.368 -8.444 5.055 1.00 91.25 254 PHE A N 1
ATOM 1953 C CA . PHE A 1 254 ? -5.799 -9.759 5.556 1.00 91.25 254 PHE A CA 1
ATOM 1954 C C . PHE A 1 254 ? -6.346 -9.725 6.999 1.00 91.25 254 PHE A C 1
ATOM 1956 O O . PHE A 1 254 ? -7.099 -10.606 7.416 1.00 91.25 254 PHE A O 1
ATOM 1963 N N . ILE A 1 255 ? -6.059 -8.667 7.763 1.00 93.69 255 ILE A N 1
ATOM 1964 C CA . ILE A 1 255 ? -6.597 -8.474 9.117 1.00 93.69 255 ILE A CA 1
ATOM 1965 C C . ILE A 1 255 ? -8.129 -8.278 9.139 1.00 93.69 255 ILE A C 1
ATOM 1967 O O . ILE A 1 255 ? -8.803 -8.652 10.102 1.00 93.69 255 ILE A O 1
ATOM 1971 N N . PHE A 1 256 ? -8.712 -7.730 8.067 1.00 96.19 256 PHE A N 1
ATOM 1972 C CA . PHE A 1 256 ? -10.135 -7.389 8.002 1.00 96.19 256 PHE A CA 1
ATOM 1973 C C . PHE A 1 256 ? -11.102 -8.586 7.985 1.00 96.19 256 PHE A C 1
ATOM 1975 O O . PHE A 1 256 ? -12.053 -8.549 8.770 1.00 96.19 256 PHE A O 1
ATOM 1982 N N . PRO A 1 257 ? -10.916 -9.665 7.195 1.00 96.94 257 PRO A N 1
ATOM 1983 C CA . PRO A 1 257 ? -11.775 -10.849 7.286 1.00 96.94 257 PRO A CA 1
ATOM 1984 C C . PRO A 1 257 ? -11.751 -11.482 8.685 1.00 96.94 257 PRO A C 1
ATOM 1986 O O . PRO A 1 257 ? -12.802 -11.898 9.174 1.00 96.94 257 PRO A O 1
ATOM 1989 N N . LEU A 1 258 ? -10.603 -11.472 9.376 1.00 95.94 258 LEU A N 1
ATOM 1990 C CA . LEU A 1 258 ? -10.496 -11.945 10.763 1.00 95.94 258 LEU A CA 1
ATOM 1991 C C . LEU A 1 258 ? -11.330 -11.070 11.715 1.00 95.94 258 LEU A C 1
ATOM 1993 O O . LEU A 1 258 ? -12.097 -11.587 12.530 1.00 95.94 258 LEU A O 1
ATOM 1997 N N . ILE A 1 259 ? -11.259 -9.743 11.563 1.00 95.44 259 ILE A N 1
ATOM 1998 C CA . ILE A 1 259 ? -12.100 -8.785 12.300 1.00 95.44 259 ILE A CA 1
ATOM 1999 C C . ILE A 1 259 ? -13.590 -9.002 12.005 1.00 95.44 259 ILE A C 1
ATOM 2001 O O . ILE A 1 259 ? -14.407 -8.996 12.932 1.00 95.44 259 ILE A O 1
ATOM 2005 N N . PHE A 1 260 ? -13.980 -9.209 10.744 1.00 96.44 260 PHE A N 1
ATOM 2006 C CA . PHE A 1 260 ? -15.374 -9.456 10.365 1.00 96.44 260 PHE A CA 1
ATOM 2007 C C . PHE A 1 260 ? -15.895 -10.778 10.936 1.00 96.44 260 PHE A C 1
ATOM 2009 O O . PHE A 1 260 ? -17.027 -10.816 11.419 1.00 96.44 260 PHE A O 1
ATOM 2016 N N . LEU A 1 261 ? -15.068 -11.825 10.973 1.00 96.12 261 LEU A N 1
ATOM 2017 C CA . LEU A 1 261 ? -15.387 -13.098 11.617 1.00 96.12 261 LEU A CA 1
ATOM 2018 C C . LEU A 1 261 ? -15.563 -12.931 13.137 1.00 96.12 261 LEU A C 1
ATOM 2020 O O . LEU A 1 261 ? -16.617 -13.273 13.678 1.00 96.12 261 LEU A O 1
ATOM 2024 N N . ALA A 1 262 ? -14.593 -12.319 13.825 1.00 94.25 262 ALA A N 1
ATOM 2025 C CA . ALA A 1 262 ? -14.644 -12.091 15.273 1.00 94.25 262 ALA A CA 1
ATOM 2026 C C . ALA A 1 262 ? -15.803 -11.171 15.702 1.00 94.25 262 ALA A C 1
ATOM 2028 O O . ALA A 1 262 ? -16.388 -11.356 16.770 1.00 94.25 262 ALA A O 1
ATOM 2029 N N . SER A 1 263 ? -16.174 -10.202 14.861 1.00 93.19 263 SER A N 1
ATOM 2030 C CA . SER A 1 263 ? -17.333 -9.324 15.078 1.00 93.19 263 SER A CA 1
ATOM 2031 C C . SER A 1 263 ? -18.663 -9.893 14.555 1.00 93.19 263 SER A C 1
ATOM 2033 O O . SER A 1 263 ? -19.696 -9.246 14.740 1.00 93.19 263 SER A O 1
ATOM 2035 N N . ARG A 1 264 ? -18.668 -11.100 13.960 1.00 94.31 264 ARG A N 1
ATOM 2036 C CA . ARG A 1 264 ? -19.828 -11.792 13.349 1.00 94.31 264 ARG A CA 1
ATOM 2037 C C . ARG A 1 264 ? -20.527 -11.003 12.230 1.00 94.31 264 ARG A C 1
ATOM 2039 O O . ARG A 1 264 ? -21.730 -11.134 12.010 1.00 94.31 264 ARG A O 1
ATOM 2046 N N . ARG A 1 265 ? -19.776 -10.189 11.487 1.00 94.94 265 ARG A N 1
ATOM 2047 C CA . ARG A 1 265 ? -20.268 -9.373 10.363 1.00 94.94 265 ARG A CA 1
ATOM 2048 C C . ARG A 1 265 ? -20.230 -10.164 9.059 1.00 94.94 265 ARG A C 1
ATOM 2050 O O . ARG A 1 265 ? -19.517 -9.820 8.118 1.00 94.94 265 ARG A O 1
ATOM 2057 N N . TRP A 1 266 ? -21.036 -11.223 8.991 1.00 96.38 266 TRP A N 1
ATOM 2058 C CA . TRP A 1 266 ? -21.097 -12.152 7.854 1.00 96.38 266 TRP A CA 1
ATOM 2059 C C . TRP A 1 266 ? -21.298 -11.457 6.499 1.00 96.38 266 TRP A C 1
ATOM 2061 O O . TRP A 1 266 ? -20.695 -11.850 5.508 1.00 96.38 266 TRP A O 1
ATOM 2071 N N . ARG A 1 267 ? -22.078 -10.368 6.455 1.00 97.75 267 ARG A N 1
ATOM 2072 C CA . ARG A 1 267 ? -22.303 -9.570 5.235 1.00 97.75 267 ARG A CA 1
ATOM 2073 C C . ARG A 1 267 ? -21.038 -8.867 4.730 1.00 97.75 267 ARG A C 1
ATOM 2075 O O . ARG A 1 267 ? -20.917 -8.677 3.524 1.00 97.75 267 ARG A O 1
ATOM 2082 N N . ALA A 1 268 ? -20.130 -8.485 5.628 1.00 97.81 268 ALA A N 1
ATOM 2083 C CA . ALA A 1 268 ? -18.827 -7.927 5.276 1.00 97.81 268 ALA A CA 1
ATOM 2084 C C . ALA A 1 268 ? -17.864 -9.036 4.836 1.00 97.81 268 ALA A C 1
ATOM 2086 O O . ALA A 1 268 ? -17.204 -8.893 3.815 1.00 97.81 268 ALA A O 1
ATOM 2087 N N . LEU A 1 269 ? -17.859 -10.173 5.543 1.00 98.25 269 LEU A N 1
ATOM 2088 C CA . LEU A 1 269 ? -17.026 -11.331 5.203 1.00 98.25 269 LEU A CA 1
ATOM 2089 C C . LEU A 1 269 ? -17.367 -11.921 3.821 1.00 98.25 269 LEU A C 1
ATOM 2091 O O . LEU A 1 269 ? -16.464 -12.177 3.033 1.00 98.25 269 LEU A O 1
ATOM 2095 N N . VAL A 1 270 ? -18.655 -12.069 3.488 1.00 98.56 270 VAL A N 1
ATOM 2096 C CA . VAL A 1 270 ? -19.096 -12.530 2.156 1.00 98.56 270 VAL A CA 1
ATOM 2097 C C . VAL A 1 270 ? -18.741 -11.511 1.071 1.00 98.56 270 VAL A C 1
ATOM 2099 O O . VAL A 1 270 ? -18.243 -11.895 0.019 1.00 98.56 270 VAL A O 1
ATOM 2102 N N . ALA A 1 271 ? -18.947 -10.212 1.318 1.00 98.62 271 ALA A N 1
ATOM 2103 C CA . ALA A 1 271 ? -18.581 -9.172 0.355 1.00 98.62 271 ALA A CA 1
ATOM 2104 C C . ALA A 1 271 ? -17.062 -9.119 0.109 1.00 98.62 271 ALA A C 1
ATOM 2106 O O . ALA A 1 271 ? -16.636 -8.988 -1.038 1.00 98.62 271 ALA A O 1
ATOM 2107 N N . TYR A 1 272 ? -16.257 -9.293 1.162 1.00 98.69 272 TYR A N 1
ATOM 2108 C CA . TYR A 1 272 ? -14.807 -9.447 1.066 1.00 98.69 272 TYR A CA 1
ATOM 2109 C C . TYR A 1 272 ? -14.436 -10.684 0.240 1.00 98.69 272 TYR A C 1
ATOM 2111 O O . TYR A 1 272 ? -13.709 -10.558 -0.736 1.00 98.69 272 TYR A O 1
ATOM 2119 N N . GLY A 1 273 ? -14.982 -11.859 0.575 1.00 98.62 273 GLY A N 1
ATOM 2120 C CA . GLY A 1 273 ? -14.677 -13.118 -0.110 1.00 98.62 273 GLY A CA 1
ATOM 2121 C C . GLY A 1 273 ? -15.034 -13.109 -1.599 1.00 98.62 273 GLY A C 1
ATOM 2122 O O . GLY A 1 273 ? -14.218 -13.516 -2.418 1.00 98.62 273 GLY A O 1
ATOM 2123 N N . LEU A 1 274 ? -16.206 -12.581 -1.968 1.00 98.69 274 LEU A N 1
ATOM 2124 C CA . LEU A 1 274 ? -16.614 -12.444 -3.373 1.00 98.69 274 LEU A CA 1
ATOM 2125 C C . LEU A 1 274 ? -15.722 -11.461 -4.143 1.00 98.69 274 LEU A C 1
ATOM 2127 O O . LEU A 1 274 ? -15.353 -11.731 -5.282 1.00 98.69 274 LEU A O 1
ATOM 2131 N N . THR A 1 275 ? -15.346 -10.341 -3.520 1.00 98.75 275 THR A N 1
ATOM 2132 C CA . THR A 1 275 ? -14.450 -9.354 -4.143 1.00 98.75 275 THR A CA 1
ATOM 2133 C C . THR A 1 275 ? -13.042 -9.933 -4.304 1.00 98.75 275 THR A C 1
ATOM 2135 O O . THR A 1 275 ? -12.474 -9.858 -5.386 1.00 98.75 275 THR A O 1
ATOM 2138 N N . ALA A 1 276 ? -12.506 -10.594 -3.274 1.00 98.50 276 ALA A N 1
ATOM 2139 C CA . ALA A 1 276 ? -11.214 -11.274 -3.320 1.00 98.50 276 ALA A CA 1
ATOM 2140 C C . ALA A 1 276 ? -11.179 -12.379 -4.390 1.00 98.50 276 ALA A C 1
ATOM 2142 O O . ALA A 1 276 ? -10.216 -12.461 -5.146 1.00 98.50 276 ALA A O 1
ATOM 2143 N N . ALA A 1 277 ? -12.245 -13.178 -4.513 1.00 98.50 277 ALA A N 1
ATOM 2144 C CA . ALA A 1 277 ? -12.369 -14.193 -5.557 1.00 98.50 277 ALA A CA 1
ATOM 2145 C C . ALA A 1 277 ? -12.393 -13.579 -6.968 1.00 98.50 277 ALA A C 1
ATOM 2147 O O . ALA A 1 277 ? -11.752 -14.111 -7.871 1.00 98.50 277 ALA A O 1
ATOM 2148 N N . ALA A 1 278 ? -13.068 -12.439 -7.159 1.00 98.62 278 ALA A N 1
ATOM 2149 C CA . ALA A 1 278 ? -13.063 -11.718 -8.433 1.00 98.62 278 ALA A CA 1
ATOM 2150 C C . ALA A 1 278 ? -11.675 -11.143 -8.779 1.00 98.62 278 ALA A C 1
ATOM 2152 O O . ALA A 1 278 ? -11.237 -11.259 -9.920 1.00 98.62 278 ALA A O 1
ATOM 2153 N N . LEU A 1 279 ? -10.952 -10.581 -7.803 1.00 98.38 279 LEU A N 1
ATOM 2154 C CA . LEU A 1 279 ? -9.580 -10.083 -7.989 1.00 98.38 279 LEU A CA 1
ATOM 2155 C C . LEU A 1 279 ? -8.576 -11.221 -8.247 1.00 98.38 279 LEU A C 1
ATOM 2157 O O . LEU A 1 279 ? -7.663 -11.074 -9.060 1.00 98.38 279 LEU A O 1
ATOM 2161 N N . PHE A 1 280 ? -8.763 -12.378 -7.609 1.00 97.56 280 PHE A N 1
ATOM 2162 C CA . PHE A 1 280 ? -7.981 -13.584 -7.882 1.00 97.56 280 PHE A CA 1
ATOM 2163 C C . PHE A 1 280 ? -8.253 -14.123 -9.293 1.00 97.56 280 PHE A C 1
ATOM 2165 O O . PHE A 1 280 ? -7.313 -14.363 -10.044 1.00 97.56 280 PHE A O 1
ATOM 2172 N N . ALA A 1 281 ? -9.524 -14.236 -9.694 1.00 98.25 281 ALA A N 1
ATOM 2173 C CA . ALA A 1 281 ? -9.899 -14.647 -11.046 1.00 98.25 281 ALA A CA 1
ATOM 2174 C C . ALA A 1 281 ? -9.355 -13.681 -12.114 1.00 98.25 281 ALA A C 1
ATOM 2176 O O . ALA A 1 281 ? -8.834 -14.132 -13.130 1.00 98.25 281 ALA A O 1
ATOM 2177 N N . LEU A 1 282 ? -9.395 -12.367 -11.858 1.00 98.00 282 LEU A N 1
ATOM 2178 C CA . LEU A 1 282 ? -8.762 -11.359 -12.712 1.00 98.00 282 LEU A CA 1
ATOM 2179 C C . LEU A 1 282 ? -7.239 -11.549 -12.780 1.00 98.00 282 LEU A C 1
ATOM 2181 O O . LEU A 1 282 ? -6.675 -11.481 -13.864 1.00 98.00 282 LEU A O 1
ATOM 2185 N N . SER A 1 283 ? -6.576 -11.848 -11.660 1.00 97.75 283 SER A N 1
ATOM 2186 C CA . SER A 1 283 ? -5.131 -12.127 -11.648 1.00 97.75 283 SER A CA 1
ATOM 2187 C C . SER A 1 283 ? -4.781 -13.331 -12.529 1.00 97.75 283 SER A C 1
ATOM 2189 O O . SER A 1 283 ? -3.922 -13.224 -13.401 1.00 97.75 283 SER A O 1
ATOM 2191 N N . VAL A 1 284 ? -5.507 -14.445 -12.371 1.00 97.62 284 VAL A N 1
ATOM 2192 C CA . VAL A 1 284 ? -5.353 -15.651 -13.205 1.00 97.62 284 VAL A CA 1
ATOM 2193 C C . VAL A 1 284 ? -5.637 -15.352 -14.681 1.00 97.62 284 VAL A C 1
ATOM 2195 O O . VAL A 1 284 ? -4.923 -15.852 -15.544 1.00 97.62 284 VAL A O 1
ATOM 2198 N N . ALA A 1 285 ? -6.640 -14.525 -14.988 1.00 97.12 285 ALA A N 1
ATOM 2199 C CA . ALA A 1 285 ? -6.974 -14.146 -16.361 1.00 97.12 285 ALA A CA 1
ATOM 2200 C C . ALA A 1 285 ? -5.918 -13.239 -17.022 1.00 97.12 285 ALA A C 1
ATOM 2202 O O . ALA A 1 285 ? -5.759 -13.297 -18.237 1.00 97.12 285 ALA A O 1
ATOM 2203 N N . VAL A 1 286 ? -5.202 -12.417 -16.244 1.00 96.38 286 VAL A N 1
ATOM 2204 C CA . VAL A 1 286 ? -4.173 -11.496 -16.759 1.00 96.38 286 VAL A CA 1
ATOM 2205 C C . VAL A 1 286 ? -2.842 -12.209 -17.009 1.00 96.38 286 VAL A C 1
ATOM 2207 O O . VAL A 1 286 ? -2.258 -12.005 -18.067 1.00 96.38 286 VAL A O 1
ATOM 2210 N N . VAL A 1 287 ? -2.355 -13.040 -16.077 1.00 96.69 287 VAL A N 1
ATOM 2211 C CA . VAL A 1 287 ? -0.990 -13.625 -16.163 1.00 96.69 287 VAL A CA 1
ATOM 2212 C C . VAL A 1 287 ? -0.949 -15.148 -16.333 1.00 96.69 287 VAL A C 1
ATOM 2214 O O . VAL A 1 287 ? 0.124 -15.735 -16.488 1.00 96.69 287 VAL A O 1
ATOM 2217 N N . GLY A 1 288 ? -2.107 -15.809 -16.302 1.00 96.38 288 GLY A N 1
ATOM 2218 C CA . GLY A 1 288 ? -2.224 -17.263 -16.379 1.00 96.38 288 GLY A CA 1
ATOM 2219 C C . GLY A 1 288 ? -1.684 -18.007 -15.144 1.00 96.38 288 GLY A C 1
ATOM 2220 O O . GLY A 1 288 ? -1.162 -17.403 -14.203 1.00 96.38 288 GLY A O 1
ATOM 2221 N N . PRO A 1 289 ? -1.776 -19.351 -15.127 1.00 94.75 289 PRO A N 1
ATOM 2222 C CA . PRO A 1 289 ? -1.267 -20.163 -14.021 1.00 94.75 289 PRO A CA 1
ATOM 2223 C C . PRO A 1 289 ? 0.246 -20.017 -13.801 1.00 94.75 289 PRO A C 1
ATOM 2225 O O . PRO A 1 289 ? 0.693 -20.000 -12.658 1.00 94.75 289 PRO A O 1
ATOM 2228 N N . ALA A 1 290 ? 1.026 -19.870 -14.878 1.00 93.62 290 ALA A N 1
ATOM 2229 C CA . ALA A 1 290 ? 2.477 -19.696 -14.803 1.00 93.62 290 ALA A CA 1
ATOM 2230 C C . ALA A 1 290 ? 2.863 -18.361 -14.143 1.00 93.62 290 ALA A C 1
ATOM 2232 O O . ALA A 1 290 ? 3.665 -18.354 -13.212 1.00 93.62 290 ALA A O 1
ATOM 2233 N N . GLY A 1 291 ? 2.232 -17.247 -14.538 1.00 94.12 291 GLY A N 1
ATOM 2234 C CA . GLY A 1 291 ? 2.469 -15.947 -13.907 1.00 94.12 291 GLY A CA 1
ATOM 2235 C C . GLY A 1 291 ? 2.014 -15.898 -12.444 1.00 94.12 291 GLY A C 1
ATOM 2236 O O . GLY A 1 291 ? 2.670 -15.268 -11.622 1.00 94.12 291 GLY A O 1
ATOM 2237 N N . MET A 1 292 ? 0.952 -16.627 -12.076 1.00 95.44 292 MET A N 1
ATOM 2238 C CA . MET A 1 292 ? 0.553 -16.790 -10.670 1.00 95.44 292 MET A CA 1
ATOM 2239 C C . MET A 1 292 ? 1.585 -17.575 -9.847 1.00 95.44 292 MET A C 1
ATOM 2241 O O . MET A 1 292 ? 1.806 -17.250 -8.683 1.00 95.44 292 MET A O 1
ATOM 2245 N N . GLN A 1 293 ? 2.230 -18.593 -10.428 1.00 94.00 293 GLN A N 1
ATOM 2246 C CA . GLN A 1 293 ? 3.332 -19.308 -9.774 1.00 94.00 293 GLN A CA 1
ATOM 2247 C C . GLN A 1 293 ? 4.586 -18.434 -9.657 1.00 94.00 293 GLN A C 1
ATOM 2249 O O . GLN A 1 293 ? 5.245 -18.473 -8.622 1.00 94.00 293 GLN A O 1
ATOM 2254 N N . ALA A 1 294 ? 4.895 -17.628 -10.676 1.00 92.56 294 ALA A N 1
ATOM 2255 C CA . ALA A 1 294 ? 5.998 -16.669 -10.636 1.00 92.56 294 ALA A CA 1
ATOM 2256 C C . ALA A 1 294 ? 5.765 -15.583 -9.568 1.00 92.56 294 ALA A C 1
ATOM 2258 O O . ALA A 1 294 ? 6.675 -15.286 -8.800 1.00 92.56 294 ALA A O 1
ATOM 2259 N N . TRP A 1 295 ? 4.528 -15.090 -9.425 1.00 92.38 295 TRP A N 1
ATOM 2260 C CA . TRP A 1 295 ? 4.151 -14.204 -8.320 1.00 92.38 295 TRP A CA 1
ATOM 2261 C C . TRP A 1 295 ? 4.369 -14.860 -6.952 1.00 92.38 295 TRP A C 1
ATOM 2263 O O . TRP A 1 295 ? 4.996 -14.272 -6.085 1.00 92.38 295 TRP A O 1
ATOM 2273 N N . LEU A 1 296 ? 3.913 -16.097 -6.736 1.00 90.06 296 LEU A N 1
ATOM 2274 C CA . LEU A 1 296 ? 4.161 -16.775 -5.455 1.00 90.06 296 LEU A CA 1
ATOM 2275 C C . LEU A 1 296 ? 5.655 -17.028 -5.194 1.00 90.06 296 LEU A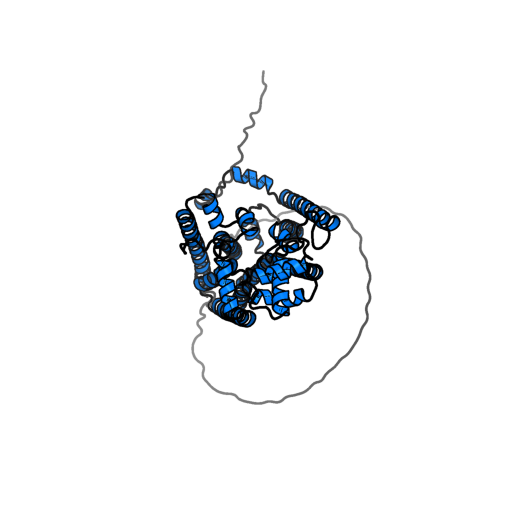 C 1
ATOM 2277 O O . LEU A 1 296 ? 6.056 -17.096 -4.037 1.00 90.06 296 LEU A O 1
ATOM 2281 N N . ARG A 1 297 ? 6.469 -17.160 -6.247 1.00 87.62 297 ARG A N 1
ATOM 2282 C CA . ARG A 1 297 ? 7.915 -17.372 -6.147 1.00 87.62 297 ARG A CA 1
ATOM 2283 C C . ARG A 1 297 ? 8.666 -16.102 -5.742 1.00 87.62 297 ARG A C 1
ATOM 2285 O O . ARG A 1 297 ? 9.456 -16.168 -4.807 1.00 87.62 297 ARG A O 1
ATOM 2292 N N . ILE A 1 298 ? 8.377 -14.959 -6.371 1.00 84.56 298 ILE A N 1
ATOM 2293 C CA . ILE A 1 298 ? 9.055 -13.688 -6.051 1.00 84.56 298 ILE A CA 1
ATOM 2294 C C . ILE A 1 298 ? 8.759 -13.197 -4.622 1.00 84.56 298 ILE A C 1
ATOM 2296 O O . ILE A 1 298 ? 9.531 -12.435 -4.063 1.00 84.56 298 ILE A O 1
ATOM 2300 N N . LEU A 1 299 ? 7.671 -13.677 -4.008 1.00 80.06 299 LEU A N 1
ATOM 2301 C CA . LEU A 1 299 ? 7.323 -13.429 -2.601 1.00 80.06 299 LEU A CA 1
ATOM 2302 C C . LEU A 1 299 ? 8.021 -14.375 -1.595 1.00 80.06 299 LEU A C 1
ATOM 2304 O O . LEU A 1 299 ? 7.759 -14.313 -0.392 1.00 80.06 299 LEU A O 1
ATOM 2308 N N . ILE A 1 300 ? 8.827 -15.323 -2.083 1.00 75.38 300 ILE A N 1
ATOM 2309 C CA . ILE A 1 300 ? 9.495 -16.366 -1.284 1.00 75.38 300 ILE A CA 1
ATOM 2310 C C . ILE A 1 300 ? 11.013 -16.343 -1.472 1.00 75.38 300 ILE A C 1
ATOM 2312 O O . ILE A 1 300 ? 11.745 -16.641 -0.526 1.00 75.38 300 ILE A O 1
ATOM 2316 N N . GLU A 1 301 ? 11.486 -16.027 -2.679 1.00 68.31 301 GLU A N 1
ATOM 2317 C CA . GLU A 1 301 ? 12.912 -15.925 -2.987 1.00 68.31 301 GLU A CA 1
ATOM 2318 C C . GLU A 1 301 ? 13.589 -14.805 -2.172 1.00 68.31 301 GLU A C 1
ATOM 2320 O O . GLU A 1 301 ? 12.967 -13.773 -1.915 1.00 68.31 301 GLU A O 1
ATOM 2325 N N . PRO A 1 302 ? 14.860 -14.978 -1.750 1.00 59.72 302 PRO A N 1
ATOM 2326 C CA . PRO A 1 302 ? 15.577 -13.930 -1.041 1.00 59.72 302 PRO A CA 1
ATOM 2327 C C . PRO A 1 302 ? 15.765 -12.729 -1.956 1.00 59.72 302 PRO A C 1
ATOM 2329 O O . PRO A 1 302 ? 16.340 -12.834 -3.042 1.00 59.72 302 PRO A O 1
ATOM 2332 N N . GLU A 1 303 ? 15.330 -11.573 -1.480 1.00 60.56 303 GLU A N 1
ATOM 2333 C CA . GLU A 1 303 ? 15.596 -10.307 -2.141 1.00 60.56 303 GLU A CA 1
ATOM 2334 C C . GLU A 1 303 ? 17.103 -10.059 -2.303 1.00 60.56 303 GLU A C 1
ATOM 2336 O O . GLU A 1 303 ? 17.919 -10.368 -1.430 1.00 60.56 303 GLU A O 1
ATOM 2341 N N . THR A 1 304 ? 17.478 -9.428 -3.414 1.00 53.88 304 THR A N 1
ATOM 2342 C CA . THR A 1 304 ? 18.861 -9.013 -3.684 1.00 53.88 304 THR A CA 1
ATOM 2343 C C . THR A 1 304 ? 18.907 -7.529 -4.057 1.00 53.88 304 THR A C 1
ATOM 2345 O O . THR A 1 304 ? 17.912 -6.933 -4.468 1.00 53.88 304 THR A O 1
ATOM 2348 N N . GLY A 1 305 ? 20.060 -6.882 -3.862 1.00 57.56 305 GLY A N 1
ATOM 2349 C CA . GLY A 1 305 ? 20.234 -5.463 -4.189 1.00 57.56 305 GLY A CA 1
ATOM 2350 C C . GLY A 1 305 ? 19.434 -4.509 -3.289 1.00 57.56 305 GLY A C 1
ATOM 2351 O O . GLY A 1 305 ? 19.656 -4.441 -2.080 1.00 57.56 305 GLY A O 1
ATOM 2352 N N . ASN A 1 306 ? 18.540 -3.713 -3.885 1.00 54.22 306 ASN A N 1
ATOM 2353 C CA . ASN A 1 306 ? 17.892 -2.575 -3.217 1.00 54.22 306 ASN A CA 1
ATOM 2354 C C . ASN A 1 306 ? 17.027 -2.965 -2.012 1.00 54.22 306 ASN A C 1
ATOM 2356 O O . ASN A 1 306 ? 16.913 -2.194 -1.060 1.00 54.22 306 ASN A O 1
ATOM 2360 N N . ALA A 1 307 ? 16.406 -4.137 -2.034 1.00 53.50 307 ALA A N 1
ATOM 2361 C CA . ALA A 1 307 ? 15.485 -4.554 -0.988 1.00 53.50 307 ALA A CA 1
ATOM 2362 C C . ALA A 1 307 ? 16.224 -4.902 0.322 1.00 53.50 307 ALA A C 1
ATOM 2364 O O . ALA A 1 307 ? 15.887 -4.353 1.375 1.00 53.50 307 ALA A O 1
ATOM 2365 N N . THR A 1 308 ? 17.314 -5.679 0.280 1.00 55.66 308 THR A N 1
ATOM 2366 C CA . THR A 1 308 ? 18.144 -5.939 1.476 1.00 55.66 308 THR A CA 1
ATOM 2367 C C . THR A 1 308 ? 18.788 -4.660 2.016 1.00 55.66 308 THR A C 1
ATOM 2369 O O . THR A 1 308 ? 18.806 -4.444 3.229 1.00 55.66 308 THR A O 1
ATOM 2372 N N . ALA A 1 309 ? 19.208 -3.744 1.135 1.00 53.84 309 ALA A N 1
ATOM 2373 C CA . ALA A 1 309 ? 19.721 -2.425 1.517 1.00 53.84 309 ALA A CA 1
ATOM 2374 C C . ALA A 1 309 ? 18.689 -1.534 2.248 1.00 53.84 309 ALA A C 1
ATOM 2376 O O . ALA A 1 309 ? 19.077 -0.601 2.955 1.00 53.84 309 ALA A O 1
ATOM 2377 N N . ASN A 1 310 ? 17.387 -1.816 2.115 1.00 60.50 310 ASN A N 1
ATOM 2378 C CA . ASN A 1 310 ? 16.301 -1.087 2.775 1.00 60.50 310 ASN A CA 1
ATOM 2379 C C . ASN A 1 310 ? 15.699 -1.819 3.993 1.00 60.50 310 ASN A C 1
ATOM 2381 O O . ASN A 1 310 ? 14.879 -1.225 4.693 1.00 60.50 310 ASN A O 1
ATOM 2385 N N . ALA A 1 311 ? 16.125 -3.049 4.313 1.00 60.31 311 ALA A N 1
ATOM 2386 C CA . ALA A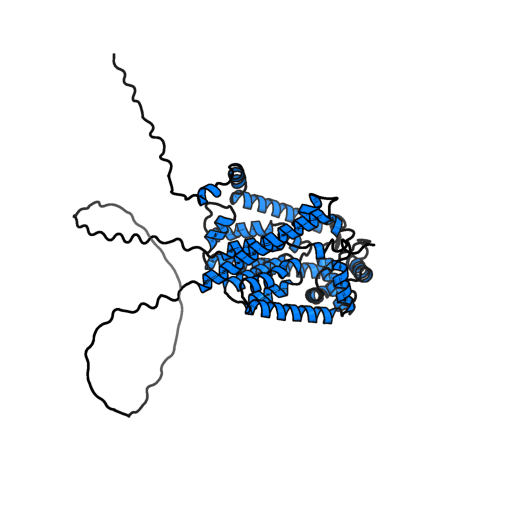 1 311 ? 15.556 -3.854 5.405 1.00 60.31 311 ALA A CA 1
ATOM 2387 C C . ALA A 1 311 ? 15.591 -3.159 6.785 1.00 60.31 311 ALA A C 1
ATOM 2389 O O . ALA A 1 311 ? 14.667 -3.295 7.587 1.00 60.31 311 ALA A O 1
ATOM 2390 N N . TRP A 1 312 ? 16.606 -2.326 7.046 1.00 59.19 312 TRP A N 1
ATOM 2391 C CA . TRP A 1 312 ? 16.725 -1.537 8.282 1.00 59.19 312 TRP A CA 1
ATOM 2392 C C . TRP A 1 312 ? 15.648 -0.445 8.444 1.00 59.19 312 TRP A C 1
ATOM 2394 O O . TRP A 1 312 ? 15.465 0.071 9.546 1.00 59.19 312 TRP A O 1
ATOM 2404 N N . ARG A 1 313 ? 14.927 -0.076 7.373 1.00 65.38 313 ARG A N 1
ATOM 2405 C CA . ARG A 1 313 ? 13.849 0.937 7.394 1.00 65.38 313 ARG A CA 1
ATOM 2406 C C . ARG A 1 313 ? 12.504 0.369 7.863 1.00 65.38 313 ARG A C 1
ATOM 2408 O O . ARG A 1 313 ? 11.551 1.128 8.029 1.00 65.38 313 ARG A O 1
ATOM 2415 N N . MET A 1 314 ? 12.402 -0.947 8.049 1.00 69.75 314 MET A N 1
ATOM 2416 C CA . MET A 1 314 ? 11.145 -1.636 8.343 1.00 69.75 314 MET A CA 1
ATOM 2417 C C . MET A 1 314 ? 10.687 -1.464 9.792 1.00 69.75 314 MET A C 1
ATOM 2419 O O . MET A 1 314 ? 11.382 -1.829 10.739 1.00 69.75 314 MET A O 1
ATOM 2423 N N . ALA A 1 315 ? 9.450 -1.002 9.964 1.00 74.06 315 ALA A N 1
ATOM 2424 C CA . ALA A 1 315 ? 8.807 -0.828 11.264 1.00 74.06 315 ALA A CA 1
ATOM 2425 C C . ALA A 1 315 ? 7.905 -2.025 11.642 1.00 74.06 315 ALA A C 1
ATOM 2427 O O . ALA A 1 315 ? 6.735 -1.837 11.975 1.00 74.06 315 ALA A O 1
ATOM 2428 N N . SER A 1 316 ? 8.443 -3.251 11.586 1.00 81.50 316 SER A N 1
ATOM 2429 C CA . SER A 1 316 ? 7.722 -4.498 11.909 1.00 81.50 316 SER A CA 1
ATOM 2430 C C . SER A 1 316 ? 8.268 -5.185 13.170 1.00 81.50 316 SER A C 1
ATOM 2432 O O . SER A 1 316 ? 9.410 -4.950 13.575 1.00 81.50 316 SER A O 1
ATOM 2434 N N . LEU A 1 317 ? 7.484 -6.084 13.784 1.00 84.00 317 LEU A N 1
ATOM 2435 C CA . LEU A 1 317 ? 7.992 -6.927 14.874 1.00 84.00 317 LEU A CA 1
ATOM 2436 C C . LEU A 1 317 ? 9.064 -7.918 14.401 1.00 84.00 317 LEU A C 1
ATOM 2438 O O . LEU A 1 317 ? 9.970 -8.210 15.176 1.00 84.00 317 LEU A O 1
ATOM 2442 N N . LYS A 1 318 ? 8.997 -8.405 13.151 1.00 81.00 318 LYS A N 1
ATOM 2443 C CA . LYS A 1 318 ? 10.021 -9.292 12.572 1.00 81.00 318 LYS A CA 1
ATOM 2444 C C . LYS A 1 318 ? 11.377 -8.584 12.581 1.00 81.00 318 LYS A C 1
ATOM 2446 O O . LYS A 1 318 ? 12.303 -9.032 13.245 1.00 81.00 318 LYS A O 1
ATOM 2451 N N . SER A 1 319 ? 11.443 -7.417 11.941 1.00 77.69 319 SER A N 1
ATOM 2452 C CA . SER A 1 319 ? 12.659 -6.603 11.828 1.00 77.69 319 SER A CA 1
ATOM 2453 C C . SER A 1 319 ? 13.217 -6.195 13.197 1.00 77.69 319 SER A C 1
ATOM 2455 O O . SER A 1 319 ? 14.430 -6.164 13.383 1.00 77.69 319 SER A O 1
ATOM 2457 N N . PHE A 1 320 ? 12.345 -5.932 14.179 1.00 84.69 320 PHE A N 1
ATOM 2458 C CA . PHE A 1 320 ? 12.759 -5.679 15.561 1.00 84.69 320 PHE A CA 1
ATOM 2459 C C . PHE A 1 320 ? 13.466 -6.887 16.196 1.00 84.69 320 PHE A C 1
ATOM 2461 O O . PHE A 1 320 ? 14.524 -6.712 16.800 1.00 84.69 320 PHE A O 1
ATOM 2468 N N . PHE A 1 321 ? 12.911 -8.098 16.072 1.00 86.25 321 PHE A N 1
ATOM 2469 C CA . PHE A 1 321 ? 13.535 -9.292 16.646 1.00 86.25 321 PHE A CA 1
ATOM 2470 C C . PHE A 1 321 ? 14.779 -9.740 15.874 1.00 86.25 321 PHE A C 1
ATOM 2472 O O . PHE A 1 321 ? 15.741 -10.143 16.519 1.00 86.25 321 PHE A O 1
ATOM 2479 N N . ASP A 1 322 ? 14.820 -9.590 14.548 1.00 81.62 322 ASP A N 1
ATOM 2480 C CA . ASP A 1 322 ? 16.001 -9.930 13.742 1.00 81.62 322 ASP A CA 1
ATOM 2481 C C . ASP A 1 322 ? 17.198 -9.030 14.079 1.00 81.62 322 ASP A C 1
ATOM 2483 O O . ASP A 1 322 ? 18.306 -9.521 14.271 1.00 81.62 322 ASP A O 1
ATOM 2487 N N . VAL A 1 323 ? 16.980 -7.718 14.243 1.00 83.06 323 VAL A N 1
ATOM 2488 C CA . VAL A 1 323 ? 18.036 -6.780 14.674 1.00 83.06 323 VAL A CA 1
ATOM 2489 C C . VAL A 1 323 ? 18.464 -7.031 16.126 1.00 83.06 323 VAL A C 1
ATOM 2491 O O . VAL A 1 323 ? 19.621 -6.802 16.477 1.00 83.06 323 VAL A O 1
ATOM 2494 N N . LEU A 1 324 ? 17.556 -7.512 16.981 1.00 87.38 324 LEU A N 1
ATOM 2495 C CA . LEU A 1 324 ? 17.859 -7.859 18.373 1.00 87.38 324 LEU A CA 1
ATOM 2496 C C . LEU A 1 324 ? 18.600 -9.204 18.508 1.00 87.38 324 LEU A C 1
ATOM 2498 O O . LEU A 1 324 ? 19.301 -9.412 19.498 1.00 87.38 324 LEU A O 1
ATOM 2502 N N . LEU A 1 325 ? 18.423 -10.118 17.549 1.00 87.19 325 LEU A N 1
ATOM 2503 C CA . LEU A 1 325 ? 18.873 -11.513 17.593 1.00 87.19 325 LEU A CA 1
ATOM 2504 C C . LEU A 1 325 ? 19.479 -11.967 16.242 1.00 87.19 325 LEU A C 1
ATOM 2506 O O . LEU A 1 325 ? 18.999 -12.949 15.665 1.00 87.19 325 LEU A O 1
ATOM 2510 N N . PRO A 1 326 ? 20.534 -11.295 15.737 1.00 80.44 326 PRO A N 1
ATOM 2511 C CA . PRO A 1 326 ? 21.018 -11.459 14.361 1.00 80.44 326 PRO A CA 1
ATOM 2512 C C . PRO A 1 326 ? 21.406 -12.898 13.991 1.00 80.44 326 PRO A C 1
ATOM 2514 O O . PRO A 1 326 ? 21.129 -13.323 12.876 1.00 80.44 326 PRO A O 1
ATOM 2517 N N . ASP A 1 327 ? 21.966 -13.669 14.929 1.00 85.81 327 ASP A N 1
ATOM 2518 C CA . ASP A 1 327 ? 22.405 -15.057 14.699 1.00 85.81 327 ASP A CA 1
ATOM 2519 C C . ASP A 1 327 ? 21.370 -16.120 15.132 1.00 85.81 327 ASP A C 1
ATOM 2521 O O . ASP A 1 327 ? 21.666 -17.315 15.159 1.00 85.81 327 ASP A O 1
ATOM 2525 N N . GLN A 1 328 ? 20.161 -15.717 15.547 1.00 87.56 328 GLN A N 1
ATOM 2526 C CA . GLN A 1 328 ? 19.165 -16.621 16.145 1.00 87.56 328 GLN A CA 1
ATOM 2527 C C . GLN A 1 328 ? 17.812 -16.549 15.427 1.00 87.56 328 GLN A C 1
ATOM 2529 O O . GLN A 1 328 ? 16.765 -16.414 16.064 1.00 87.56 328 GLN A O 1
ATOM 2534 N N . HIS A 1 329 ? 17.819 -16.690 14.097 1.00 81.94 329 HIS A N 1
ATOM 2535 C CA . HIS A 1 329 ? 16.629 -16.580 13.238 1.00 81.94 329 HIS A CA 1
ATOM 2536 C C . HIS A 1 329 ? 15.421 -17.400 13.729 1.00 81.94 329 HIS A C 1
ATOM 2538 O O . HIS A 1 329 ? 14.300 -16.900 13.724 1.00 81.94 329 HIS A O 1
ATOM 2544 N N . LEU A 1 330 ? 15.626 -18.628 14.227 1.00 86.38 330 LEU A N 1
ATOM 2545 C CA . LEU A 1 330 ? 14.538 -19.456 14.772 1.00 86.38 330 LEU A CA 1
ATOM 2546 C C . LEU A 1 330 ? 13.920 -18.872 16.056 1.00 86.38 330 LEU A C 1
ATOM 2548 O O . LEU A 1 330 ? 12.707 -18.965 16.249 1.00 86.38 330 LEU A O 1
ATOM 2552 N N . LEU A 1 331 ? 14.727 -18.249 16.925 1.00 89.75 331 LEU A N 1
ATOM 2553 C CA . LEU A 1 331 ? 14.226 -17.572 18.123 1.00 89.75 331 LEU A CA 1
ATOM 2554 C C . LEU A 1 331 ? 13.539 -16.253 17.756 1.00 89.75 331 LEU A C 1
ATOM 2556 O O . LEU A 1 331 ? 12.458 -15.982 18.276 1.00 89.75 331 LEU A O 1
ATOM 2560 N N . SER A 1 332 ? 14.120 -15.477 16.834 1.00 86.50 332 SER A N 1
ATOM 2561 C CA . SER A 1 332 ? 13.499 -14.264 16.288 1.00 86.50 332 SER A CA 1
ATOM 2562 C C . SER A 1 332 ? 12.114 -14.571 15.707 1.00 86.50 332 SER A C 1
ATOM 2564 O O . SER A 1 332 ? 11.113 -14.009 16.156 1.00 86.50 332 SER A O 1
ATOM 2566 N N . LEU A 1 333 ? 12.027 -15.560 14.810 1.00 86.00 333 LEU A N 1
ATOM 2567 C CA . LEU A 1 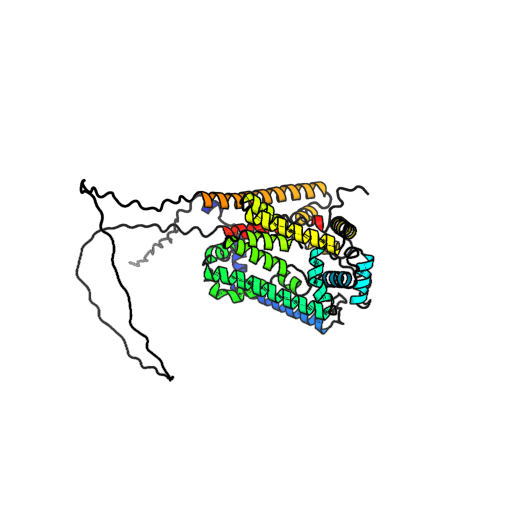333 ? 10.781 -16.025 14.202 1.00 86.00 333 LEU A CA 1
ATOM 2568 C C . LEU A 1 333 ? 9.771 -16.509 15.256 1.00 86.00 333 LEU A C 1
ATOM 2570 O O . LEU A 1 333 ? 8.586 -16.187 15.164 1.00 86.00 333 LEU A O 1
ATOM 2574 N N . GLY A 1 334 ? 10.227 -17.234 16.283 1.00 90.38 334 GLY A N 1
ATOM 2575 C CA . GLY A 1 334 ? 9.386 -17.683 17.395 1.00 90.38 334 GLY A CA 1
ATOM 2576 C C . GLY A 1 334 ? 8.813 -16.533 18.232 1.00 90.38 334 GLY A C 1
ATOM 2577 O O . GLY A 1 334 ? 7.618 -16.526 18.538 1.00 90.38 334 GLY A O 1
ATOM 2578 N N . LEU A 1 335 ? 9.631 -15.531 18.567 1.00 91.88 335 LEU A N 1
ATOM 2579 C CA . LEU A 1 335 ? 9.208 -14.338 19.308 1.00 91.88 335 LEU A CA 1
ATOM 2580 C C . LEU A 1 335 ? 8.276 -13.453 18.474 1.00 91.88 335 LEU A C 1
ATOM 2582 O O . LEU A 1 335 ? 7.244 -12.992 18.976 1.00 91.88 335 LEU A O 1
ATOM 2586 N N . TYR A 1 336 ? 8.591 -13.269 17.193 1.00 89.88 336 TYR A N 1
ATOM 2587 C CA . TYR A 1 336 ? 7.741 -12.593 16.221 1.00 89.88 336 TYR A CA 1
ATOM 2588 C C . TYR A 1 336 ? 6.370 -13.277 16.107 1.00 89.88 336 TYR A C 1
ATOM 2590 O O . TYR A 1 336 ? 5.341 -12.613 16.242 1.00 89.88 336 TYR A O 1
ATOM 2598 N N . ALA A 1 337 ? 6.329 -14.603 15.942 1.00 90.12 337 ALA A N 1
ATOM 2599 C CA . ALA A 1 337 ? 5.082 -15.356 15.852 1.00 90.12 337 ALA A CA 1
ATOM 2600 C C . ALA A 1 337 ? 4.264 -15.267 17.152 1.00 90.12 337 ALA A C 1
ATOM 2602 O O . ALA A 1 337 ? 3.067 -14.977 17.112 1.00 90.12 337 ALA A O 1
ATOM 2603 N N . ALA A 1 338 ? 4.897 -15.452 18.315 1.00 94.19 338 ALA A N 1
ATOM 2604 C CA . ALA A 1 338 ? 4.223 -15.393 19.612 1.00 94.19 338 ALA A CA 1
ATOM 2605 C C . ALA A 1 338 ? 3.635 -14.001 19.912 1.00 94.19 338 ALA A C 1
ATOM 2607 O O . ALA A 1 338 ? 2.474 -13.886 20.314 1.00 94.19 338 ALA A O 1
ATOM 2608 N N . SER A 1 339 ? 4.409 -12.935 19.683 1.00 94.12 339 SER A N 1
ATOM 2609 C CA . SER A 1 339 ? 3.957 -11.550 19.879 1.00 94.12 339 SER A CA 1
ATOM 2610 C C . SER A 1 339 ? 2.865 -11.154 18.880 1.00 94.12 339 SER A C 1
ATOM 2612 O O . SER A 1 339 ? 1.860 -10.557 19.277 1.00 94.12 339 SER A O 1
ATOM 2614 N N . SER A 1 340 ? 2.991 -11.573 17.619 1.00 91.62 340 SER A N 1
ATOM 2615 C CA . SER A 1 340 ? 1.980 -11.357 16.582 1.00 91.62 340 SER A CA 1
ATOM 2616 C C . SER A 1 340 ? 0.654 -12.043 16.898 1.00 91.62 340 SER A C 1
ATOM 2618 O O . SER A 1 340 ? -0.405 -11.413 16.837 1.00 91.62 340 SER A O 1
ATOM 2620 N N . LEU A 1 341 ? 0.693 -13.310 17.324 1.00 93.94 341 LEU A N 1
ATOM 2621 C CA . LEU A 1 341 ? -0.492 -14.049 17.767 1.00 93.94 341 LEU A CA 1
ATOM 2622 C C . LEU A 1 341 ? -1.140 -13.403 19.000 1.00 93.94 341 LEU A C 1
ATOM 2624 O O . LEU A 1 341 ? -2.368 -13.316 19.065 1.00 93.94 341 LEU A O 1
ATOM 2628 N N . ALA A 1 342 ? -0.348 -12.901 19.952 1.00 95.44 342 ALA A N 1
ATOM 2629 C CA . ALA A 1 342 ? -0.859 -12.203 21.131 1.00 95.44 342 ALA A CA 1
ATOM 2630 C C . ALA A 1 342 ? -1.561 -10.878 20.772 1.00 95.44 342 ALA A C 1
ATOM 2632 O O . ALA A 1 342 ? -2.668 -10.618 21.259 1.00 95.44 342 ALA A O 1
ATOM 2633 N N . LEU A 1 343 ? -0.967 -10.065 19.888 1.00 94.75 343 LEU A N 1
ATOM 2634 C CA . LEU A 1 343 ? -1.570 -8.827 19.381 1.00 94.75 343 LEU A CA 1
ATOM 2635 C C . LEU A 1 343 ? -2.857 -9.099 18.596 1.00 94.75 343 LEU A C 1
ATOM 2637 O O . LEU A 1 343 ? -3.886 -8.468 18.857 1.00 94.75 343 LEU A O 1
ATOM 2641 N N . LEU A 1 344 ? -2.831 -10.075 17.686 1.00 94.38 344 LEU A N 1
ATOM 2642 C CA . LEU A 1 344 ? -3.996 -10.474 16.903 1.00 94.38 344 LEU A CA 1
ATOM 2643 C C . LEU A 1 344 ? -5.120 -10.997 17.810 1.00 94.38 344 LEU A C 1
ATOM 2645 O O . LEU A 1 344 ? -6.263 -10.556 17.692 1.00 94.38 344 LEU A O 1
ATOM 2649 N N . PHE A 1 345 ? -4.815 -11.861 18.781 1.00 95.56 345 PHE A N 1
ATOM 2650 C CA . PHE A 1 345 ? -5.796 -12.336 19.759 1.00 95.56 345 PHE A CA 1
ATOM 2651 C C . PHE A 1 345 ? -6.408 -11.184 20.570 1.00 95.56 345 PHE A C 1
ATOM 2653 O O . PHE A 1 345 ? -7.631 -11.127 20.738 1.00 95.56 345 PHE A O 1
ATOM 2660 N N . ALA A 1 346 ? -5.591 -10.235 21.038 1.00 95.62 346 ALA A N 1
ATOM 2661 C CA . ALA A 1 346 ? -6.069 -9.051 21.745 1.00 95.62 346 ALA A CA 1
ATOM 2662 C C . ALA A 1 346 ? -7.011 -8.202 20.869 1.00 95.62 346 ALA A C 1
ATOM 2664 O O . ALA A 1 346 ? -8.068 -7.773 21.343 1.00 95.62 346 ALA A O 1
ATOM 2665 N N . LEU A 1 347 ? -6.683 -8.026 19.585 1.00 94.94 347 LEU A N 1
ATOM 2666 C CA . LEU A 1 347 ? -7.505 -7.308 18.611 1.00 94.94 347 LEU A CA 1
ATOM 2667 C C . LEU A 1 347 ? -8.850 -8.000 18.357 1.00 94.94 347 LEU A C 1
ATOM 2669 O O . LEU A 1 347 ? -9.903 -7.370 18.485 1.00 94.94 347 LEU A O 1
ATOM 2673 N N . LEU A 1 348 ? -8.848 -9.302 18.065 1.00 95.44 348 LEU A N 1
ATOM 2674 C CA . LEU A 1 348 ? -10.073 -10.073 17.822 1.00 95.44 348 LEU A CA 1
ATOM 2675 C C . LEU A 1 348 ? -10.958 -10.144 19.082 1.00 95.44 348 LEU A C 1
ATOM 2677 O O . LEU A 1 348 ? -12.190 -10.054 19.004 1.00 95.44 348 LEU A O 1
ATOM 2681 N N . ARG A 1 349 ? -10.350 -10.204 20.274 1.00 94.69 349 ARG A N 1
ATOM 2682 C CA . ARG A 1 349 ? -11.048 -10.096 21.566 1.00 94.69 349 ARG A CA 1
ATOM 2683 C C . ARG A 1 349 ? -11.641 -8.700 21.794 1.00 94.69 349 ARG A C 1
ATOM 2685 O O . ARG A 1 349 ? -12.708 -8.592 22.396 1.00 94.69 349 ARG A O 1
ATOM 2692 N N . ALA A 1 350 ? -10.999 -7.635 21.319 1.00 92.69 350 ALA A N 1
ATOM 2693 C CA . ALA A 1 350 ? -11.532 -6.276 21.405 1.00 92.69 350 ALA A CA 1
ATOM 2694 C C . ALA A 1 350 ? -12.719 -6.061 20.443 1.00 92.69 350 ALA A C 1
ATOM 2696 O O . ALA A 1 350 ? -13.761 -5.554 20.865 1.00 92.69 350 ALA A O 1
ATOM 2697 N N . TRP A 1 351 ? -12.616 -6.533 19.195 1.00 93.44 351 TRP A N 1
ATOM 2698 C CA . TRP A 1 351 ? -13.698 -6.461 18.203 1.00 93.44 351 TRP A CA 1
ATOM 2699 C C . TRP A 1 351 ? -14.924 -7.311 18.569 1.00 93.44 351 TRP A C 1
ATOM 2701 O O . TRP A 1 351 ? -16.050 -6.821 18.492 1.00 93.44 351 TRP A O 1
ATOM 2711 N N . SER A 1 352 ? -14.743 -8.544 19.050 1.00 91.00 352 SER A N 1
ATOM 2712 C CA . SER A 1 352 ? -15.865 -9.398 19.491 1.00 91.00 352 SER A CA 1
ATOM 2713 C C . SER A 1 352 ? -16.646 -8.811 20.682 1.00 91.00 352 SER A C 1
ATOM 2715 O O . SER A 1 352 ? -17.876 -8.908 20.738 1.00 91.00 352 SER A O 1
ATOM 2717 N N . ARG A 1 353 ? -15.959 -8.122 21.607 1.00 88.38 353 ARG A N 1
ATOM 2718 C CA . ARG A 1 353 ? -16.577 -7.380 22.727 1.00 88.38 353 ARG A CA 1
ATOM 2719 C C . ARG A 1 353 ? -17.395 -6.163 22.286 1.00 88.38 353 ARG A C 1
ATOM 2721 O O . ARG A 1 353 ? -18.295 -5.748 23.019 1.00 88.38 353 ARG A O 1
ATOM 2728 N N . LEU A 1 354 ? -17.100 -5.577 21.124 1.00 80.62 354 LEU A N 1
ATOM 2729 C CA . LEU A 1 354 ? -17.900 -4.484 20.570 1.00 80.62 354 LEU A CA 1
ATOM 2730 C C . LEU A 1 354 ? -19.278 -4.993 20.125 1.00 80.62 354 LEU A C 1
ATOM 2732 O O . LEU A 1 354 ? -20.295 -4.381 20.455 1.00 80.62 354 LEU A O 1
ATOM 2736 N N . THR A 1 355 ? -19.316 -6.151 19.459 1.00 71.50 355 THR A N 1
ATOM 2737 C CA . THR A 1 355 ? -20.561 -6.798 19.020 1.00 71.50 355 THR A CA 1
ATOM 2738 C C . THR A 1 355 ? -21.439 -7.208 20.205 1.00 71.50 355 THR A C 1
ATOM 2740 O O . THR A 1 355 ? -22.630 -6.901 20.205 1.00 71.50 355 THR A O 1
ATOM 2743 N N . SER A 1 356 ? -20.877 -7.830 21.253 1.00 69.69 356 SER A N 1
ATOM 2744 C CA . SER A 1 356 ? -21.685 -8.297 22.395 1.00 69.69 356 SER A CA 1
ATOM 2745 C C . SER A 1 356 ? -22.376 -7.157 23.157 1.00 69.69 356 SER A C 1
ATOM 2747 O O . SER A 1 356 ? -23.544 -7.283 23.528 1.00 69.69 356 SER A O 1
ATOM 2749 N N . ARG A 1 357 ? -21.700 -6.008 23.311 1.00 62.38 357 ARG A N 1
ATOM 2750 C CA . ARG A 1 357 ? -22.273 -4.784 23.904 1.00 62.38 357 ARG A CA 1
ATOM 2751 C C . ARG A 1 357 ? -23.373 -4.146 23.052 1.00 62.38 357 ARG A C 1
ATOM 2753 O O . ARG A 1 357 ? -24.240 -3.470 23.600 1.00 62.38 357 ARG A O 1
ATOM 2760 N N . ALA A 1 358 ? -23.341 -4.334 21.732 1.00 59.91 358 ALA A N 1
ATOM 2761 C CA . ALA A 1 358 ? -24.397 -3.854 20.844 1.00 59.91 358 ALA A CA 1
ATOM 2762 C C . ALA A 1 358 ? -25.670 -4.709 20.969 1.00 59.91 358 ALA A C 1
ATOM 2764 O O . ALA A 1 358 ? -26.764 -4.154 20.998 1.00 59.91 358 ALA A O 1
ATOM 2765 N N . SER A 1 359 ? -25.529 -6.033 21.112 1.00 53.56 359 SER A N 1
ATOM 2766 C CA . SER A 1 359 ? -26.656 -6.954 21.334 1.00 53.56 359 SER A CA 1
ATOM 2767 C C . SER A 1 359 ? -27.259 -6.894 22.743 1.00 53.56 359 SER A C 1
ATOM 2769 O O . SER A 1 359 ? -28.403 -7.290 22.922 1.00 53.56 359 SER A O 1
ATOM 2771 N N . SER A 1 360 ? -26.518 -6.413 23.748 1.00 45.84 360 SER A N 1
ATOM 2772 C CA . SER A 1 360 ? -26.955 -6.424 25.153 1.00 45.84 360 SER A CA 1
ATOM 2773 C C . SER A 1 360 ? -27.635 -5.133 25.630 1.00 45.84 360 SER A C 1
ATOM 2775 O O . SER A 1 360 ? -27.825 -4.965 26.834 1.00 45.84 360 SER A O 1
ATOM 2777 N N . ARG A 1 361 ? -27.956 -4.185 24.738 1.00 45.69 361 ARG A N 1
ATOM 2778 C CA . ARG A 1 361 ? -28.800 -3.026 25.078 1.00 45.69 361 ARG A CA 1
ATOM 2779 C C . ARG A 1 361 ? -30.269 -3.464 25.016 1.00 45.69 361 ARG A C 1
ATOM 2781 O O . ARG A 1 361 ? -30.727 -3.754 23.914 1.00 45.69 361 ARG A O 1
ATOM 2788 N N . PRO A 1 362 ? -31.012 -3.509 26.138 1.00 42.00 362 PRO A N 1
ATOM 2789 C CA . PRO A 1 362 ? -32.409 -3.918 26.104 1.00 42.00 362 PRO A CA 1
ATOM 2790 C C . PRO A 1 362 ? -33.249 -2.885 25.353 1.00 42.00 362 PRO A C 1
ATOM 2792 O O . PRO A 1 362 ? -33.120 -1.682 25.591 1.00 42.00 362 PRO A O 1
ATOM 2795 N N . SER A 1 363 ? -34.165 -3.354 24.509 1.00 40.53 363 SER A N 1
ATOM 2796 C CA . SER A 1 363 ? -35.218 -2.537 23.892 1.00 40.53 363 SER A CA 1
ATOM 2797 C C . SER A 1 363 ? -36.325 -2.197 24.904 1.00 40.53 363 SER A C 1
ATOM 2799 O O . SER A 1 363 ? -37.500 -2.442 24.656 1.00 40.53 363 SER A O 1
ATOM 2801 N N . SER A 1 364 ? -35.961 -1.662 26.071 1.00 44.00 364 SER A N 1
ATOM 2802 C CA . SER A 1 364 ? -36.881 -1.340 27.169 1.00 44.00 364 SER A CA 1
ATOM 2803 C C . SER A 1 364 ? -37.092 0.172 27.289 1.00 44.00 364 SER A C 1
ATOM 2805 O O . SER A 1 364 ? -36.705 0.802 28.272 1.00 44.00 364 SER A O 1
ATOM 2807 N N . ALA A 1 365 ? -37.698 0.745 26.251 1.00 41.88 365 ALA A N 1
ATOM 2808 C CA . ALA A 1 365 ? -38.276 2.090 26.265 1.00 41.88 365 ALA A CA 1
ATOM 2809 C C . ALA A 1 365 ? -39.662 2.098 25.591 1.00 41.88 365 ALA A C 1
ATOM 2811 O O . ALA A 1 365 ? -40.036 3.054 24.919 1.00 41.88 365 ALA A O 1
ATOM 2812 N N . VAL A 1 366 ? -40.430 1.019 25.779 1.00 40.88 366 VAL A N 1
ATOM 2813 C CA . VAL A 1 366 ? -41.890 1.060 25.648 1.00 40.88 366 VAL A CA 1
ATOM 2814 C C . VAL A 1 366 ? -42.426 1.350 27.043 1.00 40.88 366 VAL A C 1
ATOM 2816 O O . VAL A 1 366 ? -42.532 0.456 27.880 1.00 40.88 366 VAL A O 1
ATOM 2819 N N . SER A 1 367 ? -42.691 2.623 27.322 1.00 37.88 367 SER A N 1
ATOM 2820 C CA . SER A 1 367 ? -43.360 3.038 28.551 1.00 37.88 367 SER A CA 1
ATOM 2821 C C . SER A 1 367 ? -44.824 2.610 28.491 1.00 37.88 367 SER A C 1
ATOM 2823 O O . SER A 1 367 ? -45.646 3.284 27.868 1.00 37.88 367 SER A O 1
ATOM 2825 N N . SER A 1 368 ? -45.157 1.499 29.144 1.00 36.44 368 SER A N 1
ATOM 2826 C CA . SER A 1 368 ? -46.541 1.170 29.477 1.00 36.44 368 SER A CA 1
ATOM 2827 C C . SER A 1 368 ? -47.103 2.267 30.385 1.00 36.44 368 SER A C 1
ATOM 2829 O O . SER A 1 368 ? -46.672 2.399 31.533 1.00 36.44 368 SER A O 1
ATOM 2831 N N . GLY A 1 369 ? -48.030 3.073 29.862 1.00 33.16 369 GLY A N 1
ATOM 2832 C CA . GLY A 1 369 ? -48.776 4.047 30.659 1.00 33.16 369 GLY A CA 1
ATOM 2833 C C . GLY A 1 369 ? -49.624 3.355 31.738 1.00 33.16 369 GLY A C 1
ATOM 2834 O O . GLY A 1 369 ? -49.949 2.173 31.590 1.00 33.16 369 GLY A O 1
ATOM 2835 N N . PRO A 1 370 ? -49.969 4.051 32.835 1.00 42.34 370 PRO A N 1
ATOM 2836 C CA . PRO A 1 370 ? -50.719 3.448 33.928 1.00 42.34 370 PRO A CA 1
ATOM 2837 C C . PRO A 1 370 ? -52.138 3.063 33.492 1.00 42.34 370 PRO A C 1
ATOM 2839 O O . PRO A 1 370 ? -52.824 3.815 32.802 1.00 42.34 370 PRO A O 1
ATOM 2842 N N . SER A 1 371 ? -52.564 1.881 33.936 1.00 35.94 371 SER A N 1
ATOM 2843 C CA . SER A 1 371 ? -53.905 1.337 33.723 1.00 35.94 371 SER A CA 1
ATOM 2844 C C . SER A 1 371 ? -54.985 2.269 34.279 1.00 35.94 371 SER A C 1
ATOM 2846 O O . SER A 1 371 ? -55.022 2.523 35.484 1.00 35.94 371 SER A O 1
ATOM 2848 N N . ALA A 1 372 ? -55.887 2.734 33.413 1.00 34.38 372 ALA A N 1
ATOM 2849 C CA . ALA A 1 372 ? -57.156 3.324 33.818 1.00 34.38 372 ALA A CA 1
ATOM 2850 C C . ALA A 1 372 ? -58.248 2.252 33.709 1.00 34.38 372 ALA A C 1
ATOM 2852 O O . ALA A 1 372 ? -58.539 1.759 32.619 1.00 34.38 372 ALA A O 1
ATOM 2853 N N . ALA A 1 373 ? -58.843 1.881 34.843 1.00 37.19 373 ALA A N 1
ATOM 2854 C CA . ALA A 1 373 ? -59.985 0.977 34.867 1.00 37.19 373 ALA A CA 1
ATOM 2855 C C . ALA A 1 373 ? -61.214 1.662 34.243 1.00 37.19 373 ALA A C 1
ATOM 2857 O O . ALA A 1 373 ? -61.595 2.753 34.663 1.00 37.19 373 ALA A O 1
ATOM 2858 N N . GLY A 1 374 ? -61.838 1.007 33.262 1.00 30.50 374 GLY A N 1
ATOM 2859 C CA . GLY A 1 374 ? -63.075 1.447 32.617 1.00 30.50 374 GLY A CA 1
ATOM 2860 C C . GLY A 1 374 ? -64.067 0.291 32.555 1.00 30.50 374 GLY A C 1
ATOM 2861 O O . GLY A 1 374 ? -63.744 -0.782 32.047 1.00 30.50 374 GLY A O 1
ATOM 2862 N N . THR A 1 375 ? -65.249 0.486 33.133 1.00 31.97 375 THR A N 1
ATOM 2863 C CA . THR A 1 375 ? -66.256 -0.560 33.345 1.00 31.97 375 THR A CA 1
ATOM 2864 C C . THR A 1 375 ? -67.016 -0.978 32.083 1.00 31.97 375 THR A C 1
ATOM 2866 O O . THR A 1 375 ? -67.226 -0.209 31.153 1.00 31.97 375 THR A O 1
ATOM 2869 N N . SER A 1 376 ? -67.457 -2.231 32.134 1.00 28.77 376 SER A N 1
ATOM 2870 C CA . SER A 1 376 ? -68.288 -3.018 31.216 1.00 28.77 376 SER A CA 1
ATOM 2871 C C . SER A 1 376 ? -69.439 -2.357 30.431 1.00 28.77 376 SER A C 1
ATOM 2873 O O . SER A 1 376 ? -70.173 -1.521 30.950 1.00 28.77 376 SER A O 1
ATOM 2875 N N . SER A 1 377 ? -69.746 -3.027 29.307 1.00 29.61 377 SER A N 1
ATOM 2876 C CA . SER A 1 377 ? -71.065 -3.237 28.663 1.00 29.61 377 SER A CA 1
ATOM 2877 C C . SER A 1 377 ? -71.626 -2.174 27.697 1.00 29.61 377 SER A C 1
ATOM 2879 O O . SER A 1 377 ? -71.753 -1.002 28.024 1.00 29.61 377 SER A O 1
ATOM 2881 N N . GLY A 1 378 ? -72.016 -2.641 26.501 1.00 27.38 378 GLY A N 1
ATOM 2882 C CA . GLY A 1 378 ? -72.694 -1.881 25.440 1.00 27.38 378 GLY A CA 1
ATOM 2883 C C . GLY A 1 378 ? -72.674 -2.653 24.110 1.00 27.38 378 GLY A C 1
ATOM 2884 O O . GLY A 1 378 ? -71.609 -3.071 23.665 1.00 27.38 378 GLY A O 1
ATOM 2885 N N . LEU A 1 379 ? -73.841 -2.913 23.507 1.00 29.25 379 LEU A N 1
ATOM 2886 C CA . LEU A 1 379 ? -74.004 -3.816 22.353 1.00 29.25 379 LEU A CA 1
ATOM 2887 C C . LEU A 1 379 ? -73.919 -3.118 20.977 1.00 29.25 379 LEU A C 1
ATOM 2889 O O . LEU A 1 379 ? -74.528 -2.078 20.782 1.00 29.25 379 LEU A O 1
ATOM 2893 N N . SER A 1 380 ? -73.315 -3.838 20.021 1.00 26.89 380 SER A N 1
ATOM 2894 C CA . SER A 1 380 ? -73.809 -4.155 18.657 1.00 26.89 380 SER A CA 1
ATOM 2895 C C . SER A 1 380 ? -74.122 -3.082 17.580 1.00 26.89 380 SER A C 1
ATOM 2897 O O . SER A 1 380 ? -74.735 -2.054 17.822 1.00 26.89 380 SER A O 1
ATOM 2899 N N . ALA A 1 381 ? -73.852 -3.517 16.337 1.00 28.48 381 ALA A N 1
ATOM 2900 C CA . ALA A 1 381 ? -74.538 -3.217 15.067 1.00 28.48 381 ALA A CA 1
ATOM 2901 C C . ALA A 1 381 ? -74.243 -1.922 14.264 1.00 28.48 381 ALA A C 1
ATOM 2903 O O . ALA A 1 381 ? -74.726 -0.837 14.551 1.00 28.48 381 ALA A O 1
ATOM 2904 N N . ALA A 1 382 ? -73.550 -2.149 13.137 1.00 27.52 382 ALA A N 1
ATOM 2905 C CA . ALA A 1 382 ? -73.944 -1.820 11.756 1.00 27.52 382 ALA A CA 1
ATOM 2906 C C . ALA A 1 382 ? -74.503 -0.423 11.383 1.00 27.52 382 ALA A C 1
ATOM 2908 O O . ALA A 1 382 ? -75.589 -0.023 11.783 1.00 27.52 382 ALA A O 1
ATOM 2909 N N . GLY A 1 383 ? -73.847 0.207 10.401 1.00 27.78 383 GLY A N 1
ATOM 2910 C CA . GLY A 1 383 ? -74.394 1.295 9.583 1.00 27.78 383 GLY A CA 1
ATOM 2911 C C . GLY A 1 383 ? -73.517 1.519 8.348 1.00 27.78 383 GLY A C 1
ATOM 2912 O O . GLY A 1 383 ? -72.307 1.677 8.483 1.00 27.78 383 GLY A O 1
ATOM 2913 N N . ALA A 1 384 ? -74.096 1.477 7.145 1.00 27.66 384 ALA A N 1
ATOM 2914 C CA . ALA A 1 384 ? -73.350 1.512 5.885 1.00 27.66 384 ALA A CA 1
ATOM 2915 C C . ALA A 1 384 ? -73.820 2.623 4.928 1.00 27.66 384 ALA A C 1
ATOM 2917 O O . ALA A 1 384 ? -75.014 2.885 4.819 1.00 27.66 384 ALA A O 1
ATOM 2918 N N . SER A 1 385 ? -72.871 3.101 4.112 1.00 26.30 385 SER A N 1
ATOM 2919 C CA . SER A 1 385 ? -73.041 3.654 2.751 1.00 26.30 385 SER A CA 1
ATOM 2920 C C . SER A 1 385 ? -73.488 5.115 2.523 1.00 26.30 385 SER A C 1
ATOM 2922 O O . SER A 1 385 ? -74.219 5.713 3.304 1.00 26.30 385 SER A O 1
ATOM 2924 N N . SER A 1 386 ? -73.078 5.613 1.341 1.00 28.00 386 SER A N 1
ATOM 2925 C CA . SER A 1 386 ? -73.380 6.902 0.674 1.00 28.00 386 SER A CA 1
ATOM 2926 C C . SER A 1 386 ? -72.754 8.183 1.279 1.00 28.00 386 SER A C 1
ATOM 2928 O O . SER A 1 386 ? -72.692 8.333 2.491 1.00 28.00 386 SER A O 1
ATOM 2930 N N . GLY A 1 387 ? -72.245 9.141 0.487 1.00 26.59 387 GLY A N 1
ATOM 2931 C CA . GLY A 1 387 ? -72.011 9.138 -0.966 1.00 26.59 387 GLY A CA 1
ATOM 2932 C C . GLY A 1 387 ? -71.435 10.466 -1.512 1.00 26.59 387 GLY A C 1
ATOM 2933 O O . GLY A 1 387 ? -71.301 11.431 -0.772 1.00 26.59 387 GLY A O 1
ATOM 2934 N N . ALA A 1 388 ? -71.168 10.485 -2.827 1.00 27.98 388 ALA A N 1
ATOM 2935 C CA . ALA A 1 388 ? -70.955 11.643 -3.722 1.00 27.98 388 ALA A CA 1
ATOM 2936 C C . ALA A 1 388 ? -69.701 12.559 -3.587 1.00 27.98 388 ALA A C 1
ATOM 2938 O O . ALA A 1 388 ? -69.331 13.061 -2.533 1.00 27.98 388 ALA A O 1
ATOM 2939 N N . SER A 1 389 ? -69.093 12.831 -4.750 1.00 26.30 389 SER A N 1
ATOM 2940 C CA . SER A 1 389 ? -68.168 13.947 -5.076 1.00 26.30 389 SER A CA 1
ATOM 2941 C C . SER A 1 389 ? -68.922 14.957 -5.991 1.00 26.30 389 SER A C 1
ATOM 2943 O O . SER A 1 389 ? -70.130 14.765 -6.144 1.00 26.30 389 SER A O 1
ATOM 2945 N N . PRO A 1 390 ? -68.315 15.932 -6.721 1.00 47.53 390 PRO A N 1
ATOM 2946 C CA . PRO A 1 390 ? -66.976 16.559 -6.669 1.00 47.53 390 PRO A CA 1
ATOM 2947 C C . PRO A 1 390 ? -67.021 18.124 -6.767 1.00 47.53 390 PRO A C 1
ATOM 2949 O O . PRO A 1 390 ? -68.093 18.720 -6.717 1.00 47.53 390 PRO A O 1
ATOM 2952 N N . SER A 1 391 ? -65.859 18.758 -7.038 1.00 27.42 391 SER A N 1
ATOM 2953 C CA . SER A 1 391 ? -65.625 19.982 -7.868 1.00 27.42 391 SER A CA 1
ATOM 2954 C C . SER A 1 391 ? -64.956 21.215 -7.209 1.00 27.42 391 SER A C 1
ATOM 2956 O O . SER A 1 391 ? -65.078 21.438 -6.010 1.00 27.42 391 SER A O 1
ATOM 2958 N N . GLY A 1 392 ? -64.238 22.003 -8.037 1.00 28.45 392 GLY A N 1
ATOM 2959 C CA . GLY A 1 392 ? -63.673 23.338 -7.729 1.00 28.45 392 GLY A CA 1
ATOM 2960 C C . GLY A 1 392 ? -62.129 23.438 -7.777 1.00 28.45 392 GLY A C 1
ATOM 2961 O O . GLY A 1 392 ? -61.481 23.298 -6.750 1.00 28.45 392 GLY A O 1
ATOM 2962 N N . THR A 1 393 ? -61.478 23.464 -8.951 1.00 29.64 393 THR A N 1
ATOM 2963 C CA . THR A 1 393 ? -61.065 24.649 -9.768 1.00 29.64 393 THR A CA 1
ATOM 2964 C C . THR A 1 393 ? -59.791 25.401 -9.337 1.00 29.64 393 THR A C 1
ATOM 2966 O O . THR A 1 393 ? -59.521 25.611 -8.163 1.00 29.64 393 THR A O 1
ATOM 2969 N N . SER A 1 394 ? -59.015 25.828 -10.340 1.00 25.78 394 SER A N 1
ATOM 2970 C CA . SER A 1 394 ? -57.629 26.320 -10.265 1.00 25.78 394 SER A CA 1
ATOM 2971 C C . SER A 1 394 ? -57.442 27.802 -10.642 1.00 25.78 394 SER A C 1
ATOM 2973 O O . SER A 1 394 ? -57.953 28.205 -11.683 1.00 25.78 394 SER A O 1
ATOM 2975 N N . THR A 1 395 ? -56.591 28.528 -9.896 1.00 30.73 395 THR A N 1
ATOM 2976 C CA . THR A 1 395 ? -55.772 29.726 -10.258 1.00 30.73 395 THR A CA 1
ATOM 2977 C C . THR A 1 395 ? -54.657 29.908 -9.189 1.00 30.73 395 THR A C 1
ATOM 2979 O O . THR A 1 395 ? -54.751 29.303 -8.125 1.00 30.73 395 THR A O 1
ATOM 2982 N N . GLY A 1 396 ? -53.557 30.662 -9.372 1.00 27.20 396 GLY A N 1
ATOM 2983 C CA . GLY A 1 396 ? -53.057 31.372 -10.560 1.00 27.20 396 GLY A CA 1
ATOM 2984 C C . GLY A 1 396 ? -51.614 31.931 -10.420 1.00 27.20 396 GLY A C 1
ATOM 2985 O O . GLY A 1 396 ? -51.047 31.999 -9.335 1.00 27.20 396 GLY A O 1
ATOM 2986 N N . LEU A 1 397 ? -51.045 32.299 -11.572 1.00 26.83 397 LEU A N 1
ATOM 2987 C CA . LEU A 1 397 ? -49.812 33.066 -11.887 1.00 26.83 397 LEU A CA 1
ATOM 2988 C C . LEU A 1 397 ? -49.886 34.552 -11.409 1.00 26.83 397 LEU A C 1
ATOM 2990 O O . LEU A 1 397 ? -50.993 35.012 -11.158 1.00 26.83 397 LEU A O 1
ATOM 2994 N N . SER A 1 398 ? -48.846 35.411 -11.303 1.00 25.70 398 SER A N 1
ATOM 2995 C CA . SER A 1 398 ? -47.387 35.380 -11.612 1.00 25.70 398 SER A CA 1
ATOM 2996 C C . SER A 1 398 ? -46.659 36.678 -11.157 1.00 25.70 398 SER A C 1
ATOM 2998 O O . SER A 1 398 ? -47.286 37.732 -11.154 1.00 25.70 398 SER A O 1
ATOM 3000 N N . GLY A 1 399 ? -45.321 36.638 -10.977 1.00 25.56 399 GLY A N 1
ATOM 3001 C CA . GLY A 1 399 ? -44.396 37.809 -10.994 1.00 25.56 399 GLY A CA 1
ATOM 3002 C C . GLY A 1 399 ? -44.288 38.637 -9.692 1.00 25.56 399 GLY A C 1
ATOM 3003 O O . GLY A 1 399 ? -45.204 38.621 -8.885 1.00 25.56 399 GLY A O 1
ATOM 3004 N N . GLY A 1 400 ? -43.207 39.379 -9.396 1.00 24.33 400 GLY A N 1
ATOM 3005 C CA . GLY A 1 400 ? -41.893 39.533 -10.050 1.00 24.33 400 GLY A CA 1
ATOM 3006 C C . GLY A 1 400 ? -41.063 40.696 -9.440 1.00 24.33 400 GLY A C 1
ATOM 3007 O O . GLY A 1 400 ? -41.633 41.578 -8.814 1.00 24.33 400 GLY A O 1
ATOM 3008 N N . ALA A 1 401 ? -39.741 40.710 -9.683 1.00 26.70 401 ALA A N 1
ATOM 3009 C CA . ALA A 1 401 ? -38.770 41.816 -9.479 1.00 26.70 401 ALA A CA 1
ATOM 3010 C C . ALA A 1 401 ? -38.256 42.218 -8.058 1.00 26.70 401 ALA A C 1
ATOM 3012 O O . ALA A 1 401 ? -38.929 42.826 -7.236 1.00 26.70 401 ALA A O 1
ATOM 3013 N N . SER A 1 402 ? -36.958 41.941 -7.875 1.00 23.78 402 SER A N 1
ATOM 3014 C CA . SER A 1 402 ? -35.861 42.672 -7.203 1.00 23.78 402 SER A CA 1
ATOM 3015 C C . SER A 1 402 ? -36.061 44.085 -6.609 1.00 23.78 402 SER A C 1
ATOM 3017 O O . SER A 1 402 ? -36.531 44.974 -7.310 1.00 23.78 402 SER A O 1
ATOM 3019 N N . LEU A 1 403 ? -35.405 44.363 -5.463 1.00 24.53 403 LEU A N 1
ATOM 3020 C CA . LEU A 1 403 ? -34.233 45.275 -5.405 1.00 24.53 403 LEU A CA 1
ATOM 3021 C C . LEU A 1 403 ? -33.395 45.122 -4.106 1.00 24.53 403 LEU A C 1
ATOM 3023 O O . LEU A 1 403 ? -33.724 44.326 -3.231 1.00 24.53 403 LEU A O 1
ATOM 3027 N N . VAL A 1 404 ? -32.275 45.852 -4.021 1.00 24.23 404 VAL A N 1
ATOM 3028 C CA . VAL A 1 404 ? -31.188 45.741 -3.021 1.00 24.23 404 VAL A CA 1
ATOM 3029 C C . VAL A 1 404 ? -30.968 47.100 -2.324 1.00 24.23 404 VAL A C 1
ATOM 3031 O O . VAL A 1 404 ? -31.329 48.118 -2.907 1.00 24.23 404 VAL A O 1
ATOM 3034 N N . ILE A 1 405 ? -30.275 47.102 -1.168 1.00 25.23 405 ILE A N 1
ATOM 3035 C CA . ILE A 1 405 ? -29.349 48.135 -0.609 1.00 25.23 405 ILE A CA 1
ATOM 3036 C C . ILE A 1 405 ? -29.614 48.511 0.876 1.00 25.23 405 ILE A C 1
ATOM 3038 O O . ILE A 1 405 ? -30.732 48.460 1.366 1.00 25.23 405 ILE A O 1
ATOM 3042 N N . SER A 1 406 ? -28.487 48.788 1.554 1.00 22.95 406 SER A N 1
ATOM 3043 C CA . SER A 1 406 ? -28.151 49.270 2.919 1.00 22.95 406 SER A CA 1
ATOM 3044 C C . SER A 1 406 ? -29.168 50.186 3.666 1.00 22.95 406 SER A C 1
ATOM 3046 O O . SER A 1 406 ? -30.127 50.660 3.081 1.00 22.95 406 SER A O 1
ATOM 3048 N N . SER A 1 407 ? -29.039 50.509 4.967 1.00 26.61 407 SER A N 1
ATOM 3049 C CA . SER A 1 407 ? -27.821 50.788 5.758 1.00 26.61 407 SER A CA 1
ATOM 3050 C C . SER A 1 407 ? -28.016 50.780 7.298 1.00 26.61 407 SER A C 1
ATOM 3052 O O . SER A 1 407 ? -29.122 50.761 7.825 1.00 26.61 40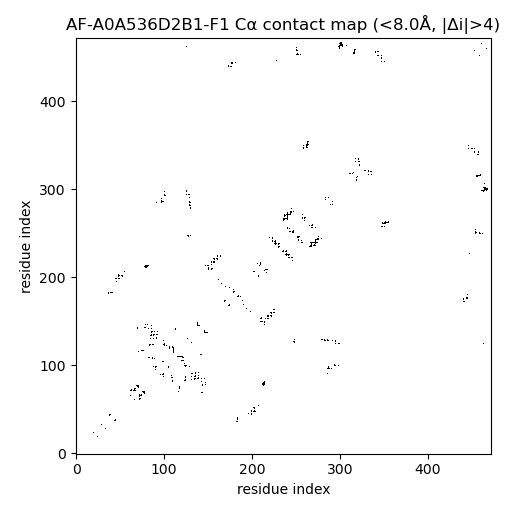7 SER A O 1
ATOM 3054 N N . ARG A 1 408 ? -26.885 50.791 8.023 1.00 24.41 408 ARG A N 1
ATOM 3055 C CA . ARG A 1 408 ? -26.694 51.067 9.474 1.00 24.41 408 ARG A CA 1
ATOM 3056 C C . ARG A 1 408 ? -26.156 52.514 9.638 1.00 24.41 408 ARG A C 1
ATOM 3058 O O . ARG A 1 408 ? -25.676 53.030 8.628 1.00 24.41 408 ARG A O 1
ATOM 3065 N N . PRO A 1 409 ? -25.964 53.086 10.856 1.00 44.38 409 PRO A N 1
ATOM 3066 C CA . PRO A 1 409 ? -26.524 52.832 12.200 1.00 44.38 409 PRO A CA 1
ATOM 3067 C C . PRO A 1 409 ? -27.171 54.163 12.742 1.00 44.38 409 PRO A C 1
ATOM 3069 O O . PRO A 1 409 ? -27.854 54.747 11.904 1.00 44.38 409 PRO A O 1
ATOM 3072 N N . PRO A 1 410 ? -27.069 54.696 14.005 1.00 38.88 410 PRO A N 1
ATOM 3073 C CA . PRO A 1 410 ? -25.956 54.713 14.980 1.00 38.88 410 PRO A CA 1
ATOM 3074 C C . PRO A 1 410 ? -26.328 54.365 16.454 1.00 38.88 410 PRO A C 1
ATOM 3076 O O . PRO A 1 410 ? -27.384 53.822 16.760 1.00 38.88 410 PRO A O 1
ATOM 3079 N N . SER A 1 411 ? -25.371 54.618 17.350 1.00 25.03 411 SER A N 1
ATOM 3080 C CA . SER A 1 411 ? -25.250 54.280 18.782 1.00 25.03 411 SER A CA 1
ATOM 3081 C C . SER A 1 411 ? -25.912 55.236 19.791 1.00 25.03 411 SER A C 1
ATOM 3083 O O . SER A 1 411 ? -25.901 56.439 19.540 1.00 25.03 411 SER A O 1
ATOM 3085 N N . SER A 1 412 ? -26.192 54.763 21.020 1.00 26.92 412 SER A N 1
ATOM 3086 C CA . SER A 1 412 ? -25.894 55.522 22.261 1.00 26.92 412 SER A CA 1
ATOM 3087 C C . SER A 1 412 ? -25.921 54.696 23.573 1.00 26.92 412 SER A C 1
ATOM 3089 O O . SER A 1 412 ? -26.765 53.834 23.773 1.00 26.92 412 SER A O 1
ATOM 3091 N N . ALA A 1 413 ? -24.934 54.996 24.429 1.00 26.05 413 ALA A N 1
ATOM 3092 C CA . ALA A 1 413 ? -24.882 55.039 25.906 1.00 26.05 413 ALA A CA 1
ATOM 3093 C C . ALA A 1 413 ? -25.680 54.087 26.847 1.00 26.05 413 ALA A C 1
ATOM 3095 O O . ALA A 1 413 ? -26.887 53.897 26.764 1.00 26.05 413 ALA A O 1
ATOM 3096 N N . SER A 1 414 ? -24.952 53.625 27.873 1.00 23.42 414 SER A N 1
ATOM 3097 C CA . SER A 1 414 ? -25.388 53.129 29.198 1.00 23.42 414 SER A CA 1
ATOM 3098 C C . SER A 1 414 ? -25.552 54.314 30.201 1.00 23.42 414 SER A C 1
ATOM 3100 O O . SER A 1 414 ? -25.490 55.450 29.726 1.00 23.42 414 SER A O 1
ATOM 3102 N N . PRO A 1 415 ? -25.659 54.168 31.554 1.00 39.00 415 PRO A N 1
ATOM 3103 C CA . PRO A 1 415 ? -25.856 52.991 32.430 1.00 39.00 415 PRO A CA 1
ATOM 3104 C C . PRO A 1 415 ? -26.903 53.184 33.578 1.00 39.00 415 PRO A C 1
ATOM 3106 O O . PRO A 1 415 ? -27.427 54.272 33.788 1.00 39.00 415 PRO A O 1
ATOM 3109 N N . GLY A 1 416 ? -27.073 52.164 34.439 1.00 23.34 416 GLY A N 1
ATOM 3110 C CA . GLY A 1 416 ? -27.374 52.359 35.877 1.00 23.34 416 GLY A CA 1
ATOM 3111 C C . GLY A 1 416 ? -28.727 51.853 36.406 1.00 23.34 416 GLY A C 1
ATOM 3112 O O . GLY A 1 416 ? -29.704 51.786 35.671 1.00 23.34 416 GLY A O 1
ATOM 3113 N N . GLY A 1 417 ? -28.776 51.519 37.708 1.00 24.78 417 GLY A N 1
ATOM 3114 C CA . GLY A 1 417 ? -30.028 51.255 38.446 1.00 24.78 417 GLY A CA 1
ATOM 3115 C C . GLY A 1 417 ? -30.032 50.001 39.334 1.00 24.78 417 GLY A C 1
ATOM 3116 O O . GLY A 1 417 ? -30.520 48.952 38.932 1.00 24.78 417 GLY A O 1
ATOM 3117 N N . PHE A 1 418 ? -29.530 50.112 40.568 1.00 23.19 418 PHE A N 1
ATOM 3118 C CA . PHE A 1 418 ? -29.772 49.129 41.639 1.00 23.19 418 PHE A CA 1
ATOM 3119 C C . PHE A 1 418 ? -31.257 49.118 42.053 1.00 23.19 418 PHE A C 1
ATOM 3121 O O . PHE A 1 418 ? -31.808 50.192 42.280 1.00 23.19 418 PHE A O 1
ATOM 3128 N N . SER A 1 419 ? -31.855 47.942 42.294 1.00 26.77 419 SER A N 1
ATOM 3129 C CA . SER A 1 419 ? -32.532 47.606 43.574 1.00 26.77 419 SER A CA 1
ATOM 3130 C C . SER A 1 419 ? -33.246 46.239 43.555 1.00 26.77 419 SER A C 1
ATOM 3132 O O . SER A 1 419 ? -34.123 45.965 42.745 1.00 26.77 419 SER A O 1
ATOM 3134 N N . ALA A 1 420 ? -32.875 45.388 44.514 1.00 25.45 420 ALA A N 1
ATOM 3135 C CA . ALA A 1 420 ? -33.744 44.376 45.133 1.00 25.45 420 ALA A CA 1
ATOM 3136 C C . ALA A 1 420 ? -34.375 45.023 46.408 1.00 25.45 420 ALA A C 1
ATOM 3138 O O . ALA A 1 420 ? -34.025 46.179 46.670 1.00 25.45 420 ALA A O 1
ATOM 3139 N N . PRO A 1 421 ? -35.199 44.357 47.257 1.00 40.72 421 PRO A N 1
ATOM 3140 C CA . PRO A 1 421 ? -35.586 42.935 47.274 1.00 40.72 421 PRO A CA 1
ATOM 3141 C C . PRO A 1 421 ? -37.082 42.650 47.563 1.00 40.72 421 PRO A C 1
ATOM 3143 O O . PRO A 1 421 ? -37.791 43.512 48.059 1.00 40.72 421 PRO A O 1
ATOM 3146 N N . TRP A 1 422 ? -37.520 41.395 47.390 1.00 26.39 422 TRP A N 1
ATOM 3147 C CA . TRP A 1 422 ? -38.584 40.768 48.204 1.00 26.39 422 TRP A CA 1
ATOM 3148 C C . TRP A 1 422 ? -38.311 39.261 48.361 1.00 26.39 422 TRP A C 1
ATOM 3150 O O . TRP A 1 422 ? -37.566 38.670 47.579 1.00 26.39 422 TRP A O 1
ATOM 3160 N N . THR A 1 423 ? -38.825 38.662 49.436 1.00 26.95 423 THR A N 1
ATOM 3161 C CA . THR A 1 423 ? -38.295 37.429 50.043 1.00 26.95 423 THR A CA 1
ATOM 3162 C C . THR A 1 423 ? -39.151 36.172 49.855 1.00 26.95 423 THR A C 1
ATOM 3164 O O . THR A 1 423 ? -40.373 36.224 49.856 1.00 26.95 423 THR A O 1
ATOM 3167 N N . ALA A 1 424 ? -38.448 35.030 49.854 1.00 24.95 424 ALA A N 1
ATOM 3168 C CA . ALA A 1 424 ? -38.885 33.693 50.283 1.00 24.95 424 ALA A CA 1
ATOM 3169 C C . ALA A 1 424 ? -40.039 32.987 49.535 1.00 24.95 424 ALA A C 1
ATOM 3171 O O . ALA A 1 424 ? -41.202 33.341 49.677 1.00 24.95 424 ALA A O 1
ATOM 3172 N N . HIS A 1 425 ? -39.741 31.807 48.975 1.00 25.14 425 HIS A N 1
ATOM 3173 C CA . HIS A 1 425 ? -40.040 30.537 49.665 1.00 25.14 425 HIS A CA 1
ATOM 3174 C C . HIS A 1 425 ? -39.191 29.383 49.107 1.00 25.14 425 HIS A C 1
ATOM 3176 O O . HIS A 1 425 ? -38.777 29.402 47.950 1.00 25.14 425 HIS A O 1
ATOM 3182 N N . ALA A 1 426 ? -38.896 28.391 49.950 1.00 27.06 426 ALA A N 1
ATOM 3183 C CA . ALA A 1 426 ? -38.079 27.235 49.593 1.00 27.06 426 ALA A CA 1
ATOM 3184 C C . ALA A 1 426 ? -38.951 26.013 49.268 1.00 27.06 426 ALA A C 1
ATOM 3186 O O . ALA A 1 426 ? -39.826 25.651 50.049 1.00 27.06 426 ALA A O 1
ATOM 3187 N N . ALA A 1 427 ? -38.642 25.328 48.168 1.00 26.78 427 ALA A N 1
ATOM 3188 C CA . ALA A 1 427 ? -39.059 23.951 47.920 1.00 26.78 427 ALA A CA 1
ATOM 3189 C C . ALA A 1 427 ? -37.950 23.252 47.127 1.00 26.78 427 ALA A C 1
ATOM 3191 O O . ALA A 1 427 ? -37.617 23.654 46.013 1.00 26.78 427 ALA A O 1
ATOM 3192 N N . GLY A 1 428 ? -37.317 22.245 47.727 1.00 27.06 428 GLY A N 1
ATOM 3193 C CA . GLY A 1 428 ? -36.211 21.535 47.094 1.00 27.06 428 GLY A CA 1
ATOM 3194 C C . GLY A 1 428 ? -36.699 20.495 46.089 1.00 27.06 428 GLY A C 1
ATOM 3195 O O . GLY A 1 428 ? -37.474 19.611 46.443 1.00 27.06 428 GLY A O 1
ATOM 3196 N N . SER A 1 429 ? -36.161 20.525 44.873 1.00 24.94 429 SER A N 1
ATOM 3197 C CA . SER A 1 429 ? -36.118 19.359 43.989 1.00 24.94 429 SER A CA 1
ATOM 3198 C C . SER A 1 429 ? -34.678 19.136 43.533 1.00 24.94 429 SER A C 1
ATOM 3200 O O . SER A 1 429 ? -34.179 19.704 42.565 1.00 24.94 429 SER A O 1
ATOM 3202 N N . SER A 1 430 ? -33.966 18.292 44.279 1.00 26.95 430 SER A N 1
ATOM 3203 C CA . SER A 1 430 ? -32.608 17.855 43.966 1.00 26.95 430 SER A CA 1
ATOM 3204 C C . SER A 1 430 ? -32.613 16.860 42.801 1.00 26.95 430 SER A C 1
ATOM 3206 O O . SER A 1 430 ? -32.248 15.694 42.951 1.00 26.95 430 SER A O 1
ATOM 3208 N N . SER A 1 431 ? -32.975 17.324 41.600 1.00 27.50 431 SER A N 1
ATOM 3209 C CA . SER A 1 431 ? -32.757 16.586 40.355 1.00 27.50 431 SER A CA 1
ATOM 3210 C C . SER A 1 431 ? -31.269 16.601 40.002 1.00 27.50 431 SER A C 1
ATOM 3212 O O . SER A 1 431 ? -30.840 17.190 39.008 1.00 27.50 431 SER A O 1
ATOM 3214 N N . ASN A 1 432 ? -30.468 15.931 40.832 1.00 27.88 432 ASN A N 1
ATOM 3215 C CA . ASN A 1 432 ? -29.057 15.664 40.601 1.00 27.88 432 ASN A CA 1
ATOM 3216 C C . ASN A 1 432 ? -28.943 14.547 39.548 1.00 27.88 432 ASN A C 1
ATOM 3218 O O . ASN A 1 432 ? -28.448 13.444 39.797 1.00 27.88 432 ASN A O 1
ATOM 3222 N N . ALA A 1 433 ? -29.476 14.837 38.358 1.00 30.66 433 ALA A N 1
ATOM 3223 C CA . ALA A 1 433 ? -29.327 14.043 37.158 1.00 30.66 433 ALA A CA 1
ATOM 3224 C C . ALA A 1 433 ? -27.855 14.113 36.759 1.00 30.66 433 ALA A C 1
ATOM 3226 O O . ALA A 1 433 ? -27.441 14.935 35.943 1.00 30.66 433 ALA A O 1
ATOM 3227 N N . SER A 1 434 ? -27.056 13.252 37.391 1.00 29.72 434 SER A N 1
ATOM 3228 C CA . SER A 1 434 ? -25.678 12.994 37.011 1.00 29.72 434 SER A CA 1
ATOM 3229 C C . SER A 1 434 ? -25.680 12.551 35.552 1.00 29.72 434 SER A C 1
ATOM 3231 O O . SER A 1 434 ? -25.941 11.392 35.222 1.00 29.72 434 SER A O 1
ATOM 3233 N N . ALA A 1 435 ? -25.434 13.516 34.666 1.00 30.59 435 ALA A N 1
ATOM 3234 C CA . ALA A 1 435 ? -25.270 13.291 33.247 1.00 30.59 435 ALA A CA 1
ATOM 3235 C C . ALA A 1 435 ? -24.040 12.401 33.084 1.00 30.59 435 ALA A C 1
ATOM 3237 O O . ALA A 1 435 ? -22.909 12.885 33.019 1.00 30.59 435 ALA A O 1
ATOM 3238 N N . ARG A 1 436 ? -24.268 11.079 33.093 1.00 28.94 436 ARG A N 1
ATOM 3239 C CA . ARG A 1 436 ? -23.233 10.083 32.826 1.00 28.94 436 ARG A CA 1
ATOM 3240 C C . ARG A 1 436 ? -22.541 10.541 31.547 1.00 28.94 436 ARG A C 1
ATOM 3242 O O . ARG A 1 436 ? -23.251 10.714 30.550 1.00 28.94 436 ARG A O 1
ATOM 3249 N N . PRO A 1 437 ? -21.215 10.771 31.556 1.00 31.80 437 PRO A N 1
ATOM 3250 C CA . PRO A 1 437 ? -20.527 11.181 30.348 1.00 31.80 437 PRO A CA 1
ATOM 3251 C C . PRO A 1 437 ? -20.866 10.151 29.279 1.00 31.80 437 PRO A C 1
ATOM 3253 O O . PRO A 1 437 ? -20.741 8.944 29.514 1.00 31.80 437 PRO A O 1
ATOM 3256 N N . SER A 1 438 ? -21.373 10.621 28.139 1.00 37.78 438 SER A N 1
ATOM 3257 C CA . SER A 1 438 ? -21.621 9.753 27.002 1.00 37.78 438 SER A CA 1
ATOM 3258 C C . SER A 1 438 ? -20.289 9.102 26.658 1.00 37.78 438 SER A C 1
ATOM 3260 O O . SER A 1 438 ? -19.367 9.768 26.193 1.00 37.78 438 SER A O 1
ATOM 3262 N N . LEU A 1 439 ? -20.174 7.808 26.971 1.00 42.75 439 LEU A N 1
ATOM 3263 C CA . LEU A 1 439 ? -19.027 6.989 26.610 1.00 42.75 439 LEU A CA 1
ATOM 3264 C C . LEU A 1 439 ? -18.921 7.057 25.090 1.00 42.75 439 LEU A C 1
ATOM 3266 O O . LEU A 1 439 ? -19.702 6.418 24.379 1.00 42.75 439 LEU A O 1
ATOM 3270 N N . ALA A 1 440 ? -18.015 7.917 24.625 1.00 53.47 440 ALA A N 1
ATOM 3271 C CA . ALA A 1 440 ? -17.757 8.142 23.217 1.00 53.47 440 ALA A CA 1
ATOM 3272 C C . ALA A 1 440 ? -17.397 6.805 22.564 1.00 53.47 440 ALA A C 1
ATOM 3274 O O . ALA A 1 440 ? -16.930 5.880 23.242 1.00 53.47 440 ALA A O 1
ATOM 3275 N N . SER A 1 441 ? -17.705 6.661 21.273 1.00 62.28 441 SER A N 1
ATOM 3276 C CA . SER A 1 441 ? -17.630 5.348 20.645 1.00 62.28 441 SER A CA 1
ATOM 3277 C C . SER A 1 441 ? -16.204 4.791 20.787 1.00 62.28 441 SER A C 1
ATOM 3279 O O . SER A 1 441 ? -15.234 5.513 20.575 1.00 62.28 441 SER A O 1
ATOM 3281 N N . PRO A 1 442 ? -16.021 3.512 21.160 1.00 79.75 442 PRO A N 1
ATOM 3282 C CA . PRO A 1 442 ? -14.684 2.928 21.262 1.00 79.75 442 PRO A CA 1
ATOM 3283 C C . PRO A 1 442 ? -14.048 2.695 19.880 1.00 79.75 442 PRO A C 1
ATOM 3285 O O . PRO A 1 442 ? -12.952 2.144 19.797 1.00 79.75 442 PRO A O 1
ATOM 3288 N N . LEU A 1 443 ? -14.738 3.069 18.794 1.00 84.00 443 LEU A N 1
ATOM 3289 C CA . LEU A 1 443 ? -14.360 2.759 17.424 1.00 84.00 443 LEU A CA 1
ATOM 3290 C C . LEU A 1 443 ? -13.065 3.462 16.975 1.00 84.00 443 LEU A C 1
ATOM 3292 O O . LEU A 1 443 ? -12.245 2.758 16.398 1.00 84.00 443 LEU A O 1
ATOM 3296 N N . PRO A 1 444 ? -12.791 4.753 17.266 1.00 82.56 444 PRO A N 1
ATOM 3297 C CA . PRO A 1 444 ? -11.529 5.386 16.873 1.00 82.56 444 PRO A CA 1
ATOM 3298 C C . PRO A 1 444 ? -10.314 4.746 17.558 1.00 82.56 444 PRO A C 1
ATOM 3300 O O . PRO A 1 444 ? -9.303 4.499 16.910 1.00 82.56 444 PRO A O 1
ATOM 3303 N N . ALA A 1 445 ? -10.425 4.409 18.848 1.00 82.12 445 ALA A N 1
ATOM 3304 C CA . ALA A 1 445 ? -9.357 3.738 19.592 1.00 82.12 445 ALA A CA 1
ATOM 3305 C C . ALA A 1 445 ? -9.134 2.296 19.101 1.00 82.12 445 ALA A C 1
ATOM 3307 O O . ALA A 1 445 ? -7.998 1.861 18.928 1.00 82.12 445 ALA A O 1
ATOM 3308 N N . LEU A 1 446 ? -10.218 1.566 18.819 1.00 88.50 446 LEU A N 1
ATOM 3309 C CA . LEU A 1 446 ? -10.151 0.223 18.243 1.00 88.50 446 LEU A CA 1
ATOM 3310 C C . LEU A 1 446 ? -9.621 0.237 16.800 1.00 88.50 446 LEU A C 1
ATOM 3312 O O . LEU A 1 446 ? -8.933 -0.696 16.394 1.00 88.50 446 LEU A O 1
ATOM 3316 N N . TRP A 1 447 ? -9.898 1.297 16.040 1.00 90.12 447 TRP A N 1
ATOM 3317 C CA . TRP A 1 447 ? -9.352 1.512 14.704 1.00 90.12 447 TRP A CA 1
ATOM 3318 C C . TRP A 1 447 ? -7.856 1.823 14.750 1.00 90.12 447 TRP A C 1
ATOM 3320 O O . TRP A 1 447 ? -7.091 1.174 14.049 1.00 90.12 447 TRP A O 1
ATOM 3330 N N . ALA A 1 448 ? -7.416 2.717 15.641 1.00 87.81 448 ALA A N 1
ATOM 3331 C CA . ALA A 1 448 ? -5.995 2.976 15.870 1.00 87.81 448 ALA A CA 1
ATOM 3332 C C . ALA A 1 448 ? -5.242 1.698 16.284 1.00 87.81 448 ALA A C 1
ATOM 3334 O O . ALA A 1 448 ? -4.170 1.417 15.754 1.00 87.81 448 ALA A O 1
ATOM 3335 N N . PHE A 1 449 ? -5.834 0.875 17.160 1.00 91.12 449 PHE A N 1
ATOM 3336 C CA . PHE A 1 449 ? -5.276 -0.434 17.507 1.00 91.12 449 PHE A CA 1
ATOM 3337 C C . PHE A 1 449 ? -5.282 -1.409 16.318 1.00 91.12 449 PHE A C 1
ATOM 3339 O O . PHE A 1 449 ? -4.318 -2.140 16.137 1.00 91.12 449 PHE A O 1
ATOM 3346 N N . THR A 1 450 ? -6.313 -1.384 15.466 1.00 92.38 450 THR A N 1
ATOM 3347 C CA . THR A 1 450 ? -6.359 -2.179 14.225 1.00 92.38 450 THR A CA 1
ATOM 3348 C C . THR A 1 450 ? -5.213 -1.805 13.286 1.00 92.38 450 THR A C 1
ATOM 3350 O O . THR A 1 450 ? -4.492 -2.695 12.852 1.00 92.38 450 THR A O 1
ATOM 3353 N N . SER A 1 451 ? -4.998 -0.511 13.022 1.00 90.75 451 SER A N 1
ATOM 3354 C CA . SER A 1 451 ? -3.890 -0.035 12.184 1.00 90.75 451 SER A CA 1
ATOM 3355 C C . SER A 1 451 ? -2.522 -0.364 12.784 1.00 90.75 451 SER A C 1
ATOM 3357 O O . SER A 1 451 ? -1.630 -0.787 12.059 1.00 90.75 451 SER A O 1
ATOM 3359 N N . LEU A 1 452 ? -2.355 -0.210 14.104 1.00 89.38 452 LEU A N 1
ATOM 3360 C CA . LEU A 1 452 ? -1.105 -0.552 14.788 1.00 89.38 452 LEU A CA 1
ATOM 3361 C C . LEU A 1 452 ? -0.793 -2.048 14.672 1.00 89.38 452 LEU A C 1
ATOM 3363 O O . LEU A 1 452 ? 0.330 -2.412 14.346 1.00 89.38 452 LEU A O 1
ATOM 3367 N N . VAL A 1 453 ? -1.780 -2.914 14.918 1.00 91.12 453 VAL A N 1
ATOM 3368 C CA . VAL A 1 453 ? -1.605 -4.366 14.788 1.00 91.12 453 VAL A CA 1
ATOM 3369 C C . VAL A 1 453 ? -1.335 -4.742 13.334 1.00 91.12 453 VAL A C 1
ATOM 3371 O O . VAL A 1 453 ? -0.439 -5.538 13.107 1.00 91.12 453 VAL A O 1
ATOM 3374 N N . ALA A 1 454 ? -2.024 -4.143 12.358 1.00 88.81 454 ALA A N 1
ATOM 3375 C CA . ALA A 1 454 ? -1.793 -4.425 10.940 1.00 88.81 454 ALA A CA 1
ATOM 3376 C C . ALA A 1 454 ? -0.357 -4.113 10.479 1.00 88.81 454 ALA A C 1
ATOM 3378 O O . ALA A 1 454 ? 0.164 -4.849 9.656 1.00 88.81 454 ALA A O 1
ATOM 3379 N N . VAL A 1 455 ? 0.284 -3.074 11.033 1.00 84.69 455 VAL A N 1
ATOM 3380 C CA . VAL A 1 455 ? 1.688 -2.720 10.735 1.00 84.69 455 VAL A CA 1
ATOM 3381 C C . VAL A 1 455 ? 2.689 -3.537 11.564 1.00 84.69 455 VAL A C 1
ATOM 3383 O O . VAL A 1 455 ? 3.708 -3.973 11.047 1.00 84.69 455 VAL A O 1
ATOM 3386 N N . LEU A 1 456 ? 2.427 -3.771 12.855 1.00 85.00 456 LEU A N 1
ATOM 3387 C CA . LEU A 1 456 ? 3.368 -4.497 13.723 1.00 85.00 456 LEU A CA 1
ATOM 3388 C C . LEU A 1 456 ? 3.408 -6.001 13.446 1.00 85.00 456 LEU A C 1
ATOM 3390 O O . LEU A 1 456 ? 4.477 -6.604 13.517 1.00 85.00 456 LEU A O 1
ATOM 3394 N N . VAL A 1 457 ? 2.244 -6.590 13.166 1.00 84.62 457 VAL A N 1
ATOM 3395 C CA . VAL A 1 457 ? 2.089 -8.002 12.787 1.00 84.62 457 VAL A CA 1
ATOM 3396 C C . VAL A 1 457 ? 2.474 -8.225 11.329 1.00 84.62 457 VAL A C 1
ATOM 3398 O O . VAL A 1 457 ? 2.513 -9.377 10.925 1.00 84.62 457 VAL A O 1
ATOM 3401 N N . ASP A 1 458 ? 2.735 -7.167 10.549 1.00 73.25 458 ASP A N 1
ATOM 3402 C CA . ASP A 1 458 ? 3.007 -7.263 9.115 1.00 73.25 458 ASP A CA 1
ATOM 3403 C C . ASP A 1 458 ? 4.112 -8.302 8.834 1.00 73.25 458 ASP A C 1
ATOM 3405 O O . ASP A 1 458 ? 5.286 -8.078 9.168 1.00 73.25 458 ASP A O 1
ATOM 3409 N N . PRO A 1 459 ? 3.753 -9.452 8.231 1.00 57.44 459 PRO A N 1
ATOM 3410 C CA . PRO A 1 459 ? 4.719 -10.411 7.764 1.00 57.44 459 PRO A CA 1
ATOM 3411 C C . PRO A 1 459 ? 5.309 -9.906 6.445 1.00 57.44 459 PRO A C 1
ATOM 3413 O O . PRO A 1 459 ? 5.018 -10.452 5.380 1.00 57.44 459 PRO A O 1
ATOM 3416 N N . HIS A 1 460 ? 6.289 -9.004 6.536 1.00 55.59 460 HIS A N 1
ATOM 3417 C CA . HIS A 1 460 ? 7.265 -8.792 5.459 1.00 55.59 460 HIS A CA 1
ATOM 3418 C C . HIS A 1 460 ? 8.032 -10.090 5.088 1.00 55.59 460 HIS A C 1
ATOM 3420 O O . HIS A 1 460 ? 8.805 -10.087 4.140 1.00 55.59 460 HIS A O 1
ATOM 3426 N N . LEU A 1 461 ? 7.765 -11.234 5.746 1.00 39.94 461 LEU A N 1
ATOM 3427 C CA . LEU A 1 461 ? 8.037 -12.586 5.223 1.00 39.94 461 LEU A CA 1
ATOM 3428 C C . LEU A 1 461 ? 7.650 -12.765 3.745 1.00 39.94 461 LEU A C 1
ATOM 3430 O O . LEU A 1 461 ? 8.319 -13.526 3.060 1.00 39.94 461 LEU A O 1
ATOM 3434 N N . VAL A 1 462 ? 6.581 -12.101 3.291 1.00 37.94 462 VAL A N 1
ATOM 3435 C CA . VAL A 1 462 ? 6.051 -12.195 1.918 1.00 37.94 462 VAL A CA 1
ATOM 3436 C C . VAL A 1 462 ? 6.833 -11.317 0.929 1.00 37.94 462 VAL A C 1
ATOM 3438 O O . VAL A 1 462 ? 6.617 -11.422 -0.265 1.00 37.94 462 VAL A O 1
ATOM 3441 N N . ASP A 1 463 ? 7.743 -10.462 1.399 1.00 39.53 463 ASP A N 1
ATOM 3442 C CA . ASP A 1 463 ? 8.611 -9.655 0.534 1.00 39.53 463 ASP A CA 1
ATOM 3443 C C . ASP A 1 463 ? 10.116 -9.939 0.777 1.00 39.53 463 ASP A C 1
ATOM 3445 O O . ASP A 1 463 ? 10.925 -9.366 0.062 1.00 39.53 463 ASP A O 1
ATOM 3449 N N . TYR A 1 464 ? 10.531 -10.735 1.787 1.00 43.00 464 TYR A N 1
ATOM 3450 C CA . TYR A 1 464 ? 11.953 -10.774 2.207 1.00 43.00 464 TYR A CA 1
ATOM 3451 C C . TYR A 1 464 ? 12.562 -12.103 2.703 1.00 43.00 464 TYR A C 1
ATOM 3453 O O . TYR A 1 464 ? 13.785 -12.186 2.683 1.00 43.00 464 TYR A O 1
ATOM 3461 N N . ASP A 1 465 ? 11.813 -13.097 3.220 1.00 34.84 465 ASP A N 1
ATOM 3462 C CA . ASP A 1 465 ? 12.451 -14.125 4.089 1.00 34.84 465 ASP A CA 1
ATOM 3463 C C . ASP A 1 465 ? 11.710 -15.480 4.246 1.00 34.84 465 ASP A C 1
ATOM 3465 O O . ASP A 1 465 ? 11.777 -16.132 5.293 1.00 34.84 465 ASP A O 1
ATOM 3469 N N . LEU A 1 466 ? 10.982 -15.956 3.229 1.00 33.28 466 LEU A N 1
ATOM 3470 C CA . LEU A 1 466 ? 10.330 -17.281 3.293 1.00 33.28 466 LEU A CA 1
ATOM 3471 C C . LEU A 1 466 ? 11.269 -18.474 2.992 1.00 33.28 466 LEU A C 1
ATOM 3473 O O . LEU A 1 466 ? 10.831 -19.626 2.991 1.00 33.28 466 LEU A O 1
ATOM 3477 N N . THR A 1 467 ? 12.572 -18.232 2.828 1.00 34.84 467 THR A N 1
ATOM 3478 C CA . THR A 1 467 ? 13.606 -19.243 2.534 1.00 34.84 467 THR A CA 1
ATOM 3479 C C . THR A 1 467 ? 14.051 -20.114 3.710 1.00 34.84 467 THR A C 1
ATOM 3481 O O . THR A 1 467 ? 14.698 -21.133 3.489 1.00 34.84 467 THR A O 1
ATOM 3484 N N . VAL A 1 468 ? 13.674 -19.806 4.955 1.00 37.78 468 VAL A N 1
ATOM 3485 C CA . VAL A 1 468 ? 14.160 -20.535 6.155 1.00 37.78 468 VAL A CA 1
ATOM 3486 C C . VAL A 1 468 ? 13.602 -21.976 6.282 1.00 37.78 468 VAL A C 1
ATOM 3488 O O . VAL A 1 468 ? 13.958 -22.703 7.206 1.00 37.78 468 VAL A O 1
ATOM 3491 N N . LEU A 1 469 ? 12.744 -22.431 5.357 1.00 31.16 469 LEU A N 1
ATOM 3492 C CA . LEU A 1 469 ? 12.153 -23.783 5.360 1.00 31.16 469 LEU A CA 1
ATOM 3493 C C . LEU A 1 469 ? 12.488 -24.651 4.134 1.00 31.16 469 LEU A C 1
ATOM 3495 O O . LEU A 1 469 ? 11.981 -25.770 4.039 1.00 31.16 469 LEU A O 1
ATOM 3499 N N . VAL A 1 470 ? 13.355 -24.189 3.228 1.00 27.66 470 VAL A N 1
ATOM 3500 C CA . VAL A 1 470 ? 13.877 -25.009 2.123 1.00 27.66 470 VAL A CA 1
ATOM 3501 C C . VAL A 1 470 ? 15.399 -25.101 2.267 1.00 27.66 470 VAL A C 1
ATOM 3503 O O . VAL A 1 470 ? 16.081 -24.108 2.022 1.00 27.66 470 VAL A O 1
ATOM 3506 N N . PRO A 1 471 ? 15.952 -26.256 2.686 1.00 29.44 471 PRO A N 1
ATOM 3507 C CA . PRO A 1 471 ? 17.390 -26.493 2.616 1.00 29.44 471 PRO A CA 1
ATOM 3508 C C . PRO A 1 471 ? 17.873 -26.378 1.165 1.00 29.44 471 PRO A C 1
ATOM 3510 O O . PRO A 1 471 ? 17.197 -26.875 0.262 1.00 29.44 471 PRO A O 1
ATOM 3513 N N . ALA A 1 472 ? 19.018 -25.720 0.974 1.00 34.28 472 ALA A N 1
ATOM 3514 C CA . ALA A 1 472 ? 19.702 -25.605 -0.316 1.00 34.28 472 ALA A CA 1
ATOM 3515 C C . ALA A 1 472 ? 20.286 -26.947 -0.796 1.00 34.28 472 ALA A C 1
ATOM 3517 O O . ALA A 1 472 ? 20.663 -27.766 0.077 1.00 34.28 472 ALA A O 1
#

Solvent-accessible surface area (backbone atoms only — not comparable to full-atom values): 27913 Å² total; per-residue (Å²): 135,94,81,89,79,86,84,76,86,79,78,75,84,81,74,84,82,69,90,67,54,75,70,58,67,77,64,64,74,58,79,66,51,60,57,51,46,68,61,60,36,71,72,46,45,42,48,53,20,52,52,47,40,50,51,53,52,52,55,50,50,50,37,60,76,60,30,59,84,64,24,26,56,85,59,48,67,66,31,46,58,34,55,21,45,36,46,36,3,41,30,49,74,70,73,41,27,50,41,55,64,36,67,68,59,48,33,58,47,47,37,59,77,53,68,60,71,51,78,89,56,76,67,80,54,80,53,50,62,48,55,34,64,74,25,32,74,41,34,75,43,58,73,66,66,23,44,54,53,48,32,52,52,36,51,50,35,44,54,48,28,49,48,53,56,50,50,51,44,72,70,69,66,61,58,60,61,63,37,64,72,63,74,43,74,94,67,75,58,65,87,82,39,50,72,50,51,52,42,42,51,60,39,33,64,67,52,45,43,22,54,53,32,40,39,66,56,37,58,52,50,27,35,52,45,50,24,53,51,20,56,76,71,67,35,40,47,57,24,12,37,38,38,29,71,40,45,52,45,43,62,64,29,60,58,50,55,54,44,24,57,45,40,66,36,58,60,16,36,51,31,19,50,54,44,40,50,50,46,48,52,45,19,42,71,60,22,33,72,67,25,53,51,38,48,59,42,65,28,28,46,72,55,67,71,69,56,58,77,45,52,88,76,53,81,24,41,51,51,51,32,39,74,75,31,75,93,37,60,71,58,23,53,50,52,30,51,53,52,34,51,50,50,50,50,52,49,36,55,52,44,28,53,53,42,54,58,62,71,66,60,77,90,81,81,75,80,80,72,82,88,77,92,78,86,84,90,85,83,84,82,91,86,83,84,88,79,88,87,90,90,84,88,90,85,85,89,82,89,82,86,88,88,87,83,87,87,84,88,91,87,83,85,87,88,89,81,90,81,84,87,87,82,88,86,88,81,91,76,88,78,76,73,74,75,70,76,77,80,67,76,66,57,66,62,52,45,54,49,48,55,50,45,34,46,38,51,31,57,57,43,53,64,46,56,52,50,89,80,58,86,130

Foldseek 3Di:
DDDDDDDDDDDPDDDPPDPDPPVVVVPPDPPVVVVVLVCCALVNLLVVLVVLLVVLVVVVCQQPVCADPCGGVVLHGWQACVLLLLLLLVCLLVLNNLCLLPFVSSQVSSCVLRVVSRPPDDDHLQFQSLSSVVNNVLNVDRSVSSLVVLLVVLVVLLVLLLCLVVVCCVPVVLVPVVCVVVSHPPDPDCVVCSVSVVSSQCSPVVVSCCNINVDCVSVVSSLLSQLLVCVVVVVLLSNLLSLLVPSSQVLLSVLSLLLCVLLVSVNSNVSNVVNNVVSVVS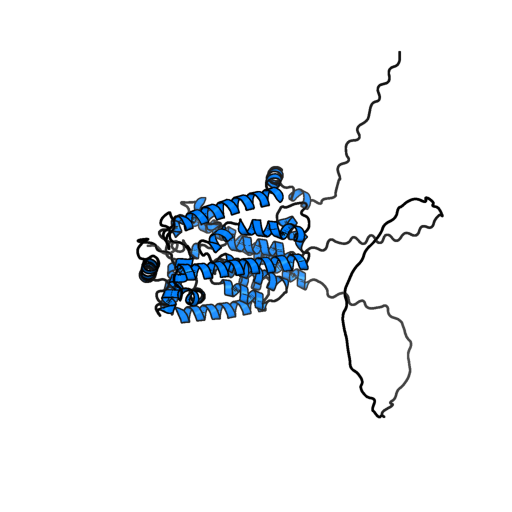SCVRNNPSSVVSSQVQQQDADDDPVVVCLCVAPAQLSVLCVVCVPCNVVSVVVLVVVLVVLSVVLSVVSNVLNVVVVPDDPPPPDDDDDDDDDDDDDDDDDDDDDDDDDDDDDDDDYDDDDDDDDDDDDDDDDDDDDDDDDDDDDDDPPVVVPPPPPRDCSVVSSVSSSVSSRHSRCSSSNHHNCPPDDD

Radius of gyration: 33.14 Å; Cα contacts (8 Å, |Δi|>4): 452; chains: 1; bounding box: 97×82×99 Å

Sequence (472 aa):
MNVLTRSRHRVPPSSPRTAGGLVGRALAWPCHVDRLLTLLTWRRARAYALVLLLLYVVAWLDVLALGSPPLNSSGTPLGGDYIAFHTAGRLLLSGRASELYDHAAVSAVQDSLLGGRAPGFYDAFRNPPFYAVLFAPLALLDLLPGFAVFSVLSAACLALALWLLLRDALLLGETRLLGDALLLGDTPRLRERWRGLVVLVLAFPPVYFGLIDGENAIISLLLYALIYRAVAHKQDRAAGIWSALGLFKPQLFFIFPLIFLASRRWRALVAYGLTAAALFALSVAVVGPAGMQAWLRILIEPETGNATANAWRMASLKSFFDVLLPDQHLLSLGLYAASSLALLFALLRAWSRLTSRASSRPSSAVSSGPSAAGTSSGLSAAGASSGASPSGTSTGLSGGASLVISSRPPSSASPGGFSAPWTAHAAGSSSNASARPSLASPLPALWAFTSLVAVLVDPHLVDYDLTVLVPA

pLDDT: mean 71.37, std 26.45, range [22.95, 98.75]